Protein AF-A0A284S417-F1 (afdb_monomer_lite)

Radius of gyration: 41.51 Å; chains: 1; bounding box: 62×68×162 Å

InterPro domains:
  IPR008146 Glutamine synthetase, catalytic domain [PF00120] (135-452)
  IPR008146 Glutamine synthetase, catalytic domain [PS51987] (137-498)
  IPR008146 Glutamine synthetase, catalytic domain [SM01230] (134-380)
  IPR014746 Glutamine synthetase/guanido kinase, catalytic domain [SSF55931] (135-448)
  IPR045340 Domain of unknown function DUF6533 [PF20151] (476-514)

Foldseek 3Di:
DPPQPADDDFDDQVVQDLQPQDDLVCLVVLLAQKEWAWAAALQRDIDTDIDTSVVQVVLVPDPFSWDKDFPQPNQDQPPDGFPPDDSDDTWTFGWDSSLWFCQVLDPNYIYTYGFTFAPFWDQDPVRDTGRHDLQTLLSLLVVLQVCLCPQLQKFKWKKKKFKKFKFLDVVVTHGLFADAAQDCVLQPVPRLSVVLVVQLQVRLVRRVWAWPDKGAHHGRRMIITITDIHGLSSNLSSLSSSVVSSQSSSVVSSIGMDQQQDDDLPIAGTFIKMWMDMGRNPDDAQALPDGDLLRQLLLQLCLVLVQLLLCQQQVAQSSLSNADAPRLQQHFWSAEADVDSVHQWYFPPSRHSSPTTIIGRSHTPSHNSSLSSLLSSNSSSVSSSVSPGNQFAHDHDPDHCVRDDPVRCVVRVGPDTHDSGNVSNLVSNLPDPSNCVSSNPVNNVSSSRSSPPCVVQDDVPPVVVVVVLVVVLVVLLVVLVVVLVVLCVVCVVLCCVLPVVDDDDVLNVLLVVLSVDLDLLSLVVSLVVLVCVVDVDDDPVNVVSVVLVVVLVVCCCVLVVDDDPPDDQPDCPGPPDDDPDDAADPVGLSCLVNLVSVLVVLVVQLVVLVVVCVVCVVVVVPDPLVVCLSVVSNVLSVVLSVLSVVLSVCSVVRDPSSNSSSVSVSSSSSSSSSSVSSSSSSVVSVVVVVVVVVVVVVVVVVVVVVVVPDPDDDDPVVVVVVVVVVVVVCVVVVD

Structure (mmCIF, N/CA/C/O backbone):
data_AF-A0A284S417-F1
#
_entry.id   AF-A0A284S417-F1
#
loop_
_atom_site.group_PDB
_atom_site.id
_atom_site.type_symbol
_atom_site.label_atom_id
_atom_site.label_alt_id
_atom_site.label_comp_id
_atom_site.label_asym_id
_atom_site.label_entity_id
_atom_site.label_seq_id
_atom_site.pdbx_PDB_ins_code
_atom_site.Cartn_x
_atom_site.Cartn_y
_atom_site.Cartn_z
_atom_site.occupancy
_atom_site.B_iso_or_equiv
_atom_site.auth_seq_id
_atom_site.auth_comp_id
_atom_site.auth_asym_id
_atom_site.auth_atom_id
_atom_site.pdbx_PDB_model_num
ATOM 1 N N . MET A 1 1 ? -4.111 -5.080 -48.597 1.00 47.09 1 MET A N 1
ATOM 2 C CA . MET A 1 1 ? -4.900 -5.123 -47.349 1.00 47.09 1 MET A CA 1
ATOM 3 C C . MET A 1 1 ? -4.118 -4.345 -46.313 1.00 47.09 1 MET A C 1
ATOM 5 O O . MET A 1 1 ? -2.961 -4.680 -46.107 1.00 47.09 1 MET A O 1
ATOM 9 N N . SER A 1 2 ? -4.686 -3.275 -45.753 1.00 45.88 2 SER A N 1
ATOM 10 C CA . SER A 1 2 ? -4.132 -2.682 -44.532 1.00 45.88 2 SER A CA 1
ATOM 11 C C . SER A 1 2 ? -4.322 -3.735 -43.437 1.00 45.88 2 SER A C 1
ATOM 13 O O . SER A 1 2 ? -5.448 -4.172 -43.202 1.00 45.88 2 SER A O 1
ATOM 15 N N . LEU A 1 3 ? -3.218 -4.254 -42.901 1.00 62.19 3 LEU A N 1
ATOM 16 C CA . LEU A 1 3 ? -3.240 -5.205 -41.796 1.00 62.19 3 LEU A CA 1
ATOM 17 C C . LEU A 1 3 ? -3.202 -4.374 -40.514 1.00 62.19 3 LEU A C 1
ATOM 19 O O . LEU A 1 3 ? -2.137 -4.078 -39.982 1.00 62.19 3 LEU A O 1
ATOM 23 N N . ASP A 1 4 ? -4.373 -3.910 -40.089 1.00 70.69 4 ASP A N 1
ATOM 24 C CA . ASP A 1 4 ? -4.545 -3.340 -38.759 1.00 70.69 4 ASP A CA 1
ATOM 25 C C . ASP A 1 4 ? -4.485 -4.486 -37.738 1.00 70.69 4 ASP A C 1
ATOM 27 O O . ASP A 1 4 ? -5.372 -5.337 -37.691 1.00 70.69 4 ASP A O 1
ATOM 31 N N . TYR A 1 5 ? -3.391 -4.542 -36.977 1.00 75.12 5 TYR A N 1
ATOM 32 C CA . TYR A 1 5 ? -3.154 -5.533 -35.922 1.00 75.12 5 TYR A CA 1
ATOM 33 C C . TYR A 1 5 ? -3.595 -5.040 -34.535 1.00 75.12 5 TYR A C 1
ATOM 35 O O . TYR A 1 5 ? -3.294 -5.689 -33.525 1.00 75.12 5 TYR A O 1
ATOM 43 N N . SER A 1 6 ? -4.263 -3.882 -34.463 1.00 78.06 6 SER A N 1
ATOM 44 C CA . SER A 1 6 ? -4.721 -3.329 -33.195 1.00 78.06 6 SER A CA 1
ATOM 45 C C . SER A 1 6 ? -5.747 -4.251 -32.532 1.00 78.06 6 SER A C 1
ATOM 47 O O . SER A 1 6 ? -6.657 -4.791 -33.158 1.00 78.06 6 SER A O 1
ATOM 49 N N . HIS A 1 7 ? -5.561 -4.473 -31.235 1.00 82.50 7 HIS A N 1
ATOM 50 C CA . HIS A 1 7 ? -6.421 -5.319 -30.414 1.00 82.50 7 HIS A CA 1
ATOM 51 C C . HIS A 1 7 ? -6.421 -4.832 -28.965 1.00 82.50 7 HIS A C 1
ATOM 53 O O . HIS A 1 7 ? -5.608 -3.990 -28.571 1.00 82.50 7 HIS A O 1
ATOM 59 N N . GLY A 1 8 ? -7.330 -5.385 -28.166 1.00 81.88 8 GLY A N 1
ATOM 60 C CA . GLY A 1 8 ? -7.567 -4.961 -26.791 1.00 81.88 8 GLY A CA 1
ATOM 61 C C . GLY A 1 8 ? -8.584 -3.826 -26.692 1.00 81.88 8 GLY A C 1
ATOM 62 O O . GLY A 1 8 ? -8.970 -3.207 -27.685 1.00 81.88 8 GLY A O 1
ATOM 63 N N . VAL A 1 9 ? -9.043 -3.579 -25.469 1.00 83.19 9 VAL A N 1
ATOM 64 C CA . VAL A 1 9 ? -9.993 -2.502 -25.178 1.00 83.19 9 VAL A CA 1
ATOM 65 C C . VAL A 1 9 ? -9.266 -1.160 -25.260 1.00 83.19 9 VAL A C 1
ATOM 67 O O . VAL A 1 9 ? -8.140 -1.019 -24.781 1.00 83.19 9 VAL A O 1
ATOM 70 N N . GLN A 1 10 ? -9.891 -0.181 -25.913 1.00 84.12 10 GLN A N 1
ATOM 71 C CA . GLN A 1 10 ? -9.325 1.156 -26.061 1.00 84.12 10 GLN A CA 1
ATOM 72 C C . GLN A 1 10 ? -9.664 2.007 -24.840 1.00 84.12 10 GLN A C 1
ATOM 74 O O . GLN A 1 10 ? -10.838 2.216 -24.533 1.00 84.12 10 GLN A O 1
ATOM 79 N N . TYR A 1 11 ? -8.635 2.550 -24.194 1.00 86.81 11 TYR A N 1
ATOM 80 C CA . TYR A 1 11 ? -8.788 3.455 -23.062 1.00 86.81 11 TYR A CA 1
ATOM 81 C C . TYR A 1 11 ? -8.080 4.779 -23.345 1.00 86.81 11 TYR A C 1
ATOM 83 O O . TYR A 1 11 ? -6.918 4.809 -23.755 1.00 86.81 11 TYR A O 1
ATOM 91 N N . ALA A 1 12 ? -8.781 5.884 -23.111 1.00 87.38 12 ALA A N 1
ATOM 92 C CA . ALA A 1 12 ? -8.240 7.232 -23.179 1.00 87.38 12 ALA A CA 1
ATOM 93 C C . ALA A 1 12 ? -8.702 8.032 -21.952 1.00 87.38 12 ALA A C 1
ATOM 95 O O . ALA A 1 12 ? -9.793 7.768 -21.441 1.00 87.38 12 ALA A O 1
ATOM 96 N N . PRO A 1 13 ? -7.939 9.043 -21.499 1.00 88.12 13 PRO A N 1
ATOM 97 C CA . PRO A 1 13 ? -8.349 9.902 -20.386 1.00 88.12 13 PRO A CA 1
ATOM 98 C C . PRO A 1 13 ? -9.746 10.520 -20.549 1.00 88.12 13 PRO A C 1
ATOM 100 O O . PRO A 1 13 ? -10.441 10.746 -19.566 1.00 88.12 13 PRO A O 1
ATOM 103 N N . SER A 1 14 ? -10.187 10.755 -21.789 1.00 83.94 14 SER A N 1
ATOM 104 C CA . SER A 1 14 ? -11.523 11.277 -22.096 1.00 83.94 14 SER A CA 1
ATOM 105 C C . SER A 1 14 ? -12.645 10.233 -22.062 1.00 83.94 14 SER A C 1
ATOM 107 O O . SER A 1 14 ? -13.807 10.613 -21.928 1.00 83.94 14 SER A O 1
ATOM 109 N N . THR A 1 15 ? -12.332 8.943 -22.223 1.00 79.12 15 THR A N 1
ATOM 110 C CA . THR A 1 15 ? -13.324 7.851 -22.279 1.00 79.12 15 THR A CA 1
ATOM 111 C C . THR A 1 15 ? -13.430 7.093 -20.966 1.00 79.12 15 THR A C 1
ATOM 113 O O . THR A 1 15 ? -14.492 6.560 -20.652 1.00 79.12 15 THR A O 1
ATOM 116 N N . VAL A 1 16 ? -12.349 7.069 -20.187 1.00 79.56 16 VAL A N 1
ATOM 117 C CA . VAL A 1 16 ? -12.340 6.592 -18.807 1.00 79.56 16 VAL A CA 1
ATOM 118 C C . VAL A 1 16 ? -12.990 7.674 -17.950 1.00 79.56 16 VAL A C 1
ATOM 120 O O . VAL A 1 16 ? -12.337 8.559 -17.398 1.00 79.56 16 VAL A O 1
ATOM 123 N N . SER A 1 17 ? -14.322 7.669 -17.948 1.00 58.06 17 SER A N 1
ATOM 124 C CA . SER A 1 17 ? -15.115 8.567 -17.118 1.00 58.06 17 SER A CA 1
ATOM 125 C C . SER A 1 17 ? -14.984 8.138 -15.662 1.00 58.06 17 SER A C 1
ATOM 127 O O . SER A 1 17 ? -15.066 6.945 -15.371 1.00 58.06 17 SER A O 1
ATOM 129 N N . ALA A 1 18 ? -14.818 9.107 -14.757 1.00 58.41 18 ALA A N 1
ATOM 130 C CA . ALA A 1 18 ? -15.033 8.864 -13.338 1.00 58.41 18 ALA A CA 1
ATOM 131 C C . ALA A 1 18 ? -16.417 8.225 -13.196 1.00 58.41 18 ALA A C 1
ATOM 133 O O . ALA A 1 18 ? -17.399 8.769 -13.716 1.00 58.41 18 ALA A O 1
ATOM 134 N N . THR A 1 19 ? -16.489 7.058 -12.556 1.00 58.06 19 THR A N 1
ATOM 135 C CA . THR A 1 19 ? -17.774 6.392 -12.308 1.00 58.06 19 THR A CA 1
ATOM 136 C C . THR A 1 19 ? -18.764 7.430 -11.772 1.00 58.06 19 THR A C 1
ATOM 138 O O . THR A 1 19 ? -18.355 8.213 -10.910 1.00 58.06 19 THR A O 1
ATOM 141 N N . PRO A 1 20 ? -20.022 7.498 -12.268 1.00 62.09 20 PRO A N 1
ATOM 142 C CA . PRO A 1 20 ? -20.978 8.500 -11.815 1.00 62.09 20 PRO A CA 1
ATOM 143 C C . PRO A 1 20 ? -20.983 8.549 -10.292 1.00 62.09 20 PRO A C 1
ATOM 145 O O . PRO A 1 20 ? -21.307 7.553 -9.646 1.00 62.09 20 PRO A O 1
ATOM 148 N N . ALA A 1 21 ? -20.537 9.680 -9.738 1.00 70.19 21 ALA A N 1
ATOM 149 C CA . ALA A 1 21 ? -20.295 9.777 -8.311 1.00 70.19 21 ALA A CA 1
ATOM 150 C C . ALA A 1 21 ? -21.602 9.491 -7.573 1.00 70.19 21 ALA A C 1
ATOM 152 O O . ALA A 1 21 ? -22.611 10.171 -7.796 1.00 70.19 21 ALA A O 1
ATOM 153 N N . LEU A 1 22 ? -21.577 8.470 -6.715 1.00 88.00 22 LEU A N 1
ATOM 154 C CA . LEU A 1 22 ? -22.668 8.197 -5.798 1.00 88.00 22 LEU A CA 1
ATOM 155 C C . LEU A 1 22 ? -22.919 9.468 -4.988 1.00 88.00 22 LEU A C 1
ATOM 157 O O . LEU A 1 22 ? -21.987 10.050 -4.431 1.00 88.00 22 LEU A O 1
ATOM 161 N N . LYS A 1 23 ? -24.166 9.929 -4.950 1.00 90.69 23 LYS A N 1
ATOM 162 C CA . LYS A 1 23 ? -24.512 11.135 -4.205 1.00 90.69 23 LYS A CA 1
ATOM 163 C C . LYS A 1 23 ? -24.802 10.777 -2.758 1.00 90.69 23 LYS A C 1
ATOM 165 O O . LYS A 1 23 ? -25.428 9.758 -2.472 1.00 90.69 23 LYS A O 1
ATOM 170 N N . ALA A 1 24 ? -24.362 11.630 -1.838 1.00 90.88 24 ALA A N 1
ATOM 171 C CA . ALA A 1 24 ? -24.566 11.403 -0.411 1.00 90.88 24 ALA A CA 1
ATOM 172 C C . ALA A 1 24 ? -26.059 11.373 -0.040 1.00 90.88 24 ALA A C 1
ATOM 174 O O . ALA A 1 24 ? -26.448 10.662 0.883 1.00 90.88 24 ALA A O 1
ATOM 175 N N . GLU A 1 25 ? -26.890 12.115 -0.773 1.00 89.75 25 GLU A N 1
ATOM 176 C CA . GLU A 1 25 ? -28.337 12.199 -0.570 1.00 89.75 25 GLU A CA 1
ATOM 177 C C . GLU A 1 25 ? -29.063 10.897 -0.938 1.00 89.75 25 GLU A C 1
ATOM 179 O O . GLU A 1 25 ? -30.113 10.601 -0.372 1.00 89.75 25 GLU A O 1
ATOM 184 N N . ASP A 1 26 ? -28.490 10.096 -1.839 1.00 93.12 26 ASP A N 1
ATOM 185 C CA . ASP A 1 26 ? -29.096 8.841 -2.294 1.00 93.12 26 ASP A CA 1
ATOM 186 C C . ASP A 1 26 ? -28.855 7.691 -1.296 1.00 93.12 26 ASP A C 1
ATOM 188 O O . ASP A 1 26 ? -29.534 6.666 -1.347 1.00 93.12 26 ASP A O 1
ATOM 192 N N . LEU A 1 27 ? -27.912 7.855 -0.357 1.00 94.50 27 LEU A N 1
ATOM 193 C CA . LEU A 1 27 ? -27.484 6.801 0.568 1.00 94.50 27 LEU A CA 1
ATOM 194 C C . LEU A 1 27 ? -28.629 6.265 1.442 1.00 94.50 27 LEU A C 1
ATOM 196 O O . LEU A 1 27 ? -28.751 5.050 1.599 1.00 94.50 27 LEU A O 1
ATOM 200 N N . GLU A 1 28 ? -29.492 7.136 1.977 1.00 93.44 28 GLU A N 1
ATOM 201 C CA . GLU A 1 28 ? -30.644 6.703 2.789 1.00 93.44 28 GLU A CA 1
ATOM 202 C C . GLU A 1 28 ? -31.623 5.859 1.956 1.00 93.44 28 GLU A C 1
ATOM 204 O O . GLU A 1 28 ? -32.091 4.816 2.414 1.00 93.44 28 GLU A O 1
ATOM 209 N N . GLY A 1 29 ? -31.881 6.263 0.706 1.00 94.62 29 GLY A N 1
ATOM 210 C CA . GLY A 1 29 ? -32.749 5.531 -0.224 1.00 94.62 29 GLY A CA 1
ATOM 211 C C . GLY A 1 29 ? -32.183 4.174 -0.652 1.00 94.62 29 GLY A C 1
ATOM 212 O O . GLY A 1 29 ? -32.943 3.265 -0.980 1.00 94.62 29 GLY A O 1
ATOM 213 N N . LEU A 1 30 ? -30.859 4.016 -0.594 1.00 94.62 30 LEU A N 1
ATOM 214 C CA . LEU A 1 30 ? -30.148 2.762 -0.853 1.00 94.62 30 LEU A CA 1
ATOM 215 C C . LEU A 1 30 ? -30.029 1.865 0.393 1.00 94.62 30 LEU A C 1
ATOM 217 O O . LEU A 1 30 ? -29.376 0.824 0.333 1.00 94.62 30 LEU A O 1
ATOM 221 N N . GLY A 1 31 ? -30.650 2.244 1.515 1.00 96.12 31 GLY A N 1
ATOM 222 C CA . GLY A 1 31 ? -30.626 1.464 2.754 1.00 96.12 31 GLY A CA 1
ATOM 223 C C . GLY A 1 31 ? -29.296 1.532 3.509 1.00 96.12 31 GLY A C 1
ATOM 224 O O . GLY A 1 31 ? -28.998 0.645 4.308 1.00 96.12 31 GLY A O 1
ATOM 225 N N . ILE A 1 32 ? -28.480 2.561 3.266 1.00 97.69 32 ILE A N 1
ATOM 226 C CA . ILE A 1 32 ? -27.200 2.747 3.953 1.00 97.69 32 ILE A CA 1
ATOM 227 C C . ILE A 1 32 ? -27.439 3.347 5.338 1.00 97.69 32 ILE A C 1
ATOM 229 O O . ILE A 1 32 ? -28.025 4.416 5.483 1.00 97.69 32 ILE A O 1
ATOM 233 N N . ALA A 1 33 ? -26.944 2.664 6.367 1.00 97.56 33 ALA A N 1
ATOM 234 C CA . ALA A 1 33 ? -27.021 3.082 7.762 1.00 97.56 33 ALA A CA 1
ATOM 235 C C . ALA A 1 33 ? -25.691 3.655 8.280 1.00 97.56 33 ALA A C 1
ATOM 237 O O . ALA A 1 33 ? -25.692 4.497 9.185 1.00 97.56 33 ALA A O 1
ATOM 238 N N . TYR A 1 34 ? -24.559 3.236 7.701 1.00 98.31 34 TYR A N 1
ATOM 239 C CA . TYR A 1 34 ? -23.220 3.594 8.168 1.00 98.31 34 TYR A CA 1
ATOM 240 C C . TYR A 1 34 ? -22.283 3.999 7.028 1.00 98.31 34 TYR A C 1
ATOM 242 O O . TYR A 1 34 ? -22.356 3.478 5.917 1.00 98.31 34 TYR A O 1
ATOM 250 N N . VAL A 1 35 ? -21.358 4.912 7.328 1.00 98.31 35 VAL A N 1
ATOM 251 C CA . VAL A 1 35 ? -20.310 5.352 6.400 1.00 98.31 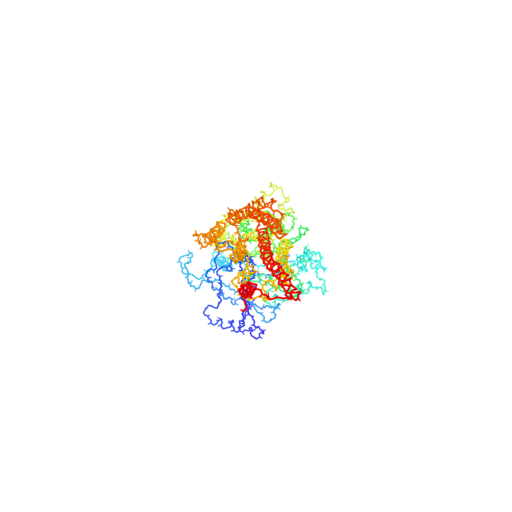35 VAL A CA 1
ATOM 252 C C . VAL A 1 35 ? -18.933 5.154 7.039 1.00 98.31 35 VAL A C 1
ATOM 254 O O . VAL A 1 35 ? -18.677 5.643 8.142 1.00 98.31 35 VAL A O 1
ATOM 257 N N . ARG A 1 36 ? -18.043 4.437 6.345 1.00 98.12 36 ARG A N 1
ATOM 258 C CA . ARG A 1 36 ? -16.619 4.273 6.668 1.00 98.12 36 ARG A CA 1
ATOM 259 C C . ARG A 1 36 ? -15.832 5.451 6.100 1.00 98.12 36 ARG A C 1
ATOM 261 O O . ARG A 1 36 ? -15.783 5.638 4.890 1.00 98.12 36 ARG A O 1
ATOM 268 N N . LEU A 1 37 ? -15.203 6.235 6.967 1.00 98.00 37 LEU A N 1
ATOM 269 C CA . LEU A 1 37 ? -14.245 7.267 6.572 1.00 98.00 37 LEU A CA 1
ATOM 270 C C . LEU A 1 37 ? -12.868 6.609 6.455 1.00 98.00 37 LEU A C 1
ATOM 272 O O . LEU A 1 37 ? -12.236 6.390 7.487 1.00 98.00 37 LEU A O 1
ATOM 276 N N . THR A 1 38 ? -12.449 6.246 5.243 1.00 97.56 38 THR A N 1
ATOM 277 C CA . THR A 1 38 ? -11.335 5.319 4.981 1.00 97.56 38 THR A CA 1
ATOM 278 C C . THR A 1 38 ? -10.080 6.031 4.492 1.00 97.56 38 THR A C 1
ATOM 280 O O . THR A 1 38 ? -10.110 6.731 3.491 1.00 97.56 38 THR A O 1
ATOM 283 N N . TRP A 1 39 ? -8.936 5.788 5.126 1.00 96.56 39 TRP A N 1
ATOM 284 C CA . TRP A 1 39 ? -7.627 6.260 4.678 1.00 96.56 39 TRP A CA 1
ATOM 285 C C . TRP A 1 39 ? -6.584 5.148 4.731 1.00 96.56 39 TRP A C 1
ATOM 287 O O . TRP A 1 39 ? -6.800 4.090 5.314 1.00 96.56 39 TRP A O 1
ATOM 297 N N . ILE A 1 40 ? -5.419 5.411 4.148 1.00 95.00 40 ILE A N 1
ATOM 298 C CA . ILE A 1 40 ? -4.243 4.558 4.288 1.00 95.00 40 ILE A CA 1
ATOM 299 C C . ILE A 1 40 ? -3.137 5.333 4.994 1.00 95.00 40 ILE A C 1
ATOM 301 O O . ILE A 1 40 ? -2.961 6.536 4.766 1.00 95.00 40 ILE A O 1
ATOM 305 N N . ASP A 1 41 ? -2.407 4.660 5.872 1.00 92.31 41 ASP A N 1
ATOM 306 C CA . ASP A 1 41 ? -1.237 5.242 6.522 1.00 92.31 41 ASP A CA 1
ATOM 307 C C . ASP A 1 41 ? 0.067 4.951 5.759 1.00 92.31 41 ASP A C 1
ATOM 309 O O . ASP A 1 41 ? 0.075 4.368 4.672 1.00 92.31 41 ASP A O 1
ATOM 313 N N . LEU A 1 42 ? 1.196 5.374 6.330 1.00 93.94 42 LEU A N 1
ATOM 314 C CA . LEU A 1 42 ? 2.515 5.178 5.727 1.00 93.94 42 LEU A CA 1
ATOM 315 C C . LEU A 1 42 ? 2.977 3.710 5.730 1.00 93.94 42 LEU A C 1
ATOM 317 O O . LEU A 1 42 ? 3.849 3.357 4.945 1.00 93.94 42 LEU A O 1
ATOM 321 N N . THR A 1 43 ? 2.365 2.850 6.548 1.00 89.75 43 THR A N 1
ATOM 322 C CA . THR A 1 43 ? 2.631 1.400 6.602 1.00 89.75 43 THR A CA 1
ATOM 323 C C . THR A 1 43 ? 1.748 0.588 5.652 1.00 89.75 43 THR A C 1
ATOM 325 O O . THR A 1 43 ? 1.746 -0.638 5.698 1.00 89.75 43 THR A O 1
ATOM 328 N N . SER A 1 44 ? 0.991 1.264 4.781 1.00 91.94 44 SER A N 1
ATOM 329 C CA . SER A 1 44 ? 0.024 0.651 3.867 1.00 91.94 44 SER A CA 1
ATOM 330 C C . SER A 1 44 ? -1.151 -0.054 4.571 1.00 91.94 44 SER A C 1
ATOM 332 O O . SER A 1 44 ? -1.844 -0.871 3.955 1.00 91.94 44 SER A O 1
ATOM 334 N N . VAL A 1 45 ? -1.425 0.277 5.837 1.00 92.06 45 VAL A N 1
ATOM 335 C CA . VAL A 1 45 ? -2.593 -0.240 6.560 1.00 92.06 45 VAL A CA 1
ATOM 336 C C . VAL A 1 45 ? -3.817 0.592 6.198 1.00 92.06 45 VAL A C 1
ATOM 338 O O . VAL A 1 45 ? -3.830 1.815 6.368 1.00 92.06 45 VAL A O 1
ATOM 341 N N . ILE A 1 46 ? -4.860 -0.087 5.719 1.00 95.19 46 ILE A N 1
ATOM 342 C CA . ILE A 1 46 ? -6.178 0.506 5.484 1.00 95.19 46 ILE A CA 1
ATOM 343 C C . ILE A 1 46 ? -6.835 0.739 6.842 1.00 95.19 46 ILE A C 1
ATOM 345 O O . ILE A 1 46 ? -6.982 -0.182 7.647 1.00 95.19 46 ILE A O 1
ATOM 349 N N . ARG A 1 47 ? -7.219 1.982 7.106 1.00 94.88 47 ARG A N 1
ATOM 350 C CA . ARG A 1 47 ? -7.830 2.426 8.356 1.00 94.88 47 ARG A CA 1
ATOM 351 C C . ARG A 1 47 ? -9.149 3.096 8.050 1.00 94.88 47 ARG A C 1
ATOM 353 O O . ARG A 1 47 ? -9.285 3.765 7.033 1.00 94.88 47 ARG A O 1
ATOM 360 N N . TYR A 1 48 ? -10.104 2.973 8.958 1.00 96.25 48 TYR A N 1
ATOM 361 C CA . TYR A 1 48 ? -11.328 3.747 8.870 1.00 96.25 48 TYR A CA 1
ATOM 362 C C . TYR A 1 48 ? -11.922 4.036 10.241 1.00 96.25 48 TYR A C 1
ATOM 364 O O . TYR A 1 48 ? -11.626 3.370 11.235 1.00 96.25 48 TYR A O 1
ATOM 372 N N . ARG A 1 49 ? -12.810 5.030 10.283 1.00 97.44 49 ARG A N 1
ATOM 373 C CA . ARG A 1 49 ? -13.800 5.181 11.355 1.00 97.44 49 ARG A CA 1
ATOM 374 C C . ARG A 1 49 ? -15.192 5.042 10.770 1.00 97.44 49 ARG A C 1
ATOM 376 O O . ARG A 1 49 ? -15.466 5.582 9.703 1.00 97.44 49 ARG A O 1
ATOM 383 N N . VAL A 1 50 ? -16.059 4.337 11.481 1.00 97.94 50 VAL A N 1
ATOM 384 C CA . VAL A 1 50 ? -17.457 4.158 11.087 1.00 97.94 50 VAL A CA 1
ATOM 385 C C . VAL A 1 50 ? -18.297 5.217 11.782 1.00 97.94 50 VAL A C 1
ATOM 387 O O . VAL A 1 50 ? -18.184 5.396 12.996 1.00 97.94 50 VAL A O 1
ATOM 390 N N . ILE A 1 51 ? -19.141 5.912 11.027 1.00 98.00 51 ILE A N 1
ATOM 391 C CA . ILE A 1 51 ? -20.111 6.861 11.574 1.00 98.00 51 ILE A CA 1
ATOM 392 C C . ILE A 1 51 ? -21.524 6.549 11.067 1.00 98.00 51 ILE A C 1
ATOM 394 O O . ILE A 1 51 ? -21.674 6.094 9.932 1.00 98.00 51 ILE A O 1
ATOM 398 N N . PRO A 1 52 ? -22.574 6.800 11.871 1.00 98.06 52 PRO A N 1
ATOM 399 C CA . PRO A 1 52 ? -23.952 6.692 11.400 1.00 98.06 52 PRO A CA 1
ATOM 400 C C . PRO A 1 52 ? -24.238 7.688 10.272 1.00 98.06 52 PRO A C 1
ATOM 402 O O . PRO A 1 52 ? -23.759 8.828 10.314 1.00 98.06 52 PRO A O 1
ATOM 405 N N . ILE A 1 53 ? -25.082 7.298 9.314 1.00 97.06 53 ILE A N 1
ATOM 406 C CA . ILE A 1 53 ? -25.474 8.148 8.179 1.00 97.06 53 ILE A CA 1
ATOM 407 C C . ILE A 1 53 ? -26.064 9.490 8.631 1.00 97.06 53 ILE A C 1
ATOM 409 O O . ILE A 1 53 ? -25.737 10.535 8.074 1.00 97.06 53 ILE A O 1
ATOM 413 N N . THR A 1 54 ? -26.833 9.498 9.721 1.00 96.69 54 THR A N 1
ATOM 414 C CA . THR A 1 54 ? -27.413 10.722 10.295 1.00 96.69 54 THR A CA 1
ATOM 415 C C . THR A 1 54 ? -26.341 11.727 10.724 1.00 96.69 54 THR A C 1
ATOM 417 O O . THR A 1 54 ? -26.494 12.936 10.524 1.00 96.69 54 THR A O 1
ATOM 420 N N . TYR A 1 55 ? -25.223 11.247 11.278 1.00 97.56 55 TYR A N 1
ATOM 421 C CA . TYR A 1 55 ? -24.083 12.091 11.625 1.00 97.56 55 TYR A CA 1
ATOM 422 C C . TYR A 1 55 ? -23.279 12.491 10.386 1.00 97.56 55 TYR A C 1
ATOM 424 O O . TYR A 1 55 ? -22.873 13.648 10.287 1.00 97.56 55 TYR A O 1
ATOM 432 N N . PHE A 1 56 ? -23.100 11.581 9.423 1.00 97.75 56 PHE A N 1
ATOM 433 C CA . PHE A 1 56 ? -22.440 11.875 8.149 1.00 97.75 56 PHE A CA 1
ATOM 434 C C . PHE A 1 56 ? -23.134 13.024 7.409 1.00 97.75 56 PHE A C 1
ATOM 436 O O . PHE A 1 56 ? -22.509 14.052 7.154 1.00 97.75 56 PHE A O 1
ATOM 443 N N . LEU A 1 57 ? -24.447 12.928 7.187 1.00 96.19 57 LEU A N 1
ATOM 444 C CA . LEU A 1 57 ? -25.241 13.973 6.532 1.00 96.19 57 LEU A CA 1
ATOM 445 C C . LEU A 1 57 ? -25.234 15.294 7.316 1.00 96.19 57 LEU A C 1
ATOM 447 O O . LEU A 1 57 ? -25.228 16.375 6.727 1.00 96.19 57 LEU A O 1
ATOM 451 N N . LYS A 1 58 ? -25.195 15.240 8.654 1.00 96.56 58 LYS A N 1
ATOM 452 C CA . LYS A 1 58 ? -25.026 16.439 9.489 1.00 96.56 58 LYS A CA 1
ATOM 453 C C . LYS A 1 58 ? -23.646 17.075 9.298 1.00 96.56 58 LYS A C 1
ATOM 455 O O . LYS A 1 58 ? -23.557 18.296 9.197 1.00 96.56 58 LYS A O 1
ATOM 460 N N . MET A 1 59 ? -22.586 16.272 9.248 1.00 96.62 59 MET A N 1
ATOM 461 C CA . MET A 1 59 ? -21.205 16.723 9.058 1.00 96.62 59 MET A CA 1
ATOM 462 C C . MET A 1 59 ? -20.991 17.365 7.681 1.00 96.62 59 MET A C 1
ATOM 464 O O . MET A 1 59 ? -20.265 18.359 7.592 1.00 96.62 59 MET A O 1
ATOM 468 N N . LEU A 1 60 ? -21.659 16.867 6.633 1.00 96.56 60 LEU A N 1
ATOM 469 C CA . LEU A 1 60 ? -21.605 17.451 5.284 1.00 96.56 60 LEU A CA 1
ATOM 470 C C . LEU A 1 60 ? -22.123 18.896 5.220 1.00 96.56 60 LEU A C 1
ATOM 472 O O . LEU A 1 60 ? -21.753 19.631 4.314 1.00 96.56 60 LEU A O 1
ATOM 476 N N . LYS A 1 61 ? -22.916 19.342 6.205 1.00 95.75 61 LYS A N 1
ATOM 477 C CA . LYS A 1 61 ? -23.382 20.739 6.306 1.00 95.75 61 LYS A CA 1
ATOM 478 C C . LYS A 1 61 ? -22.306 21.706 6.811 1.00 95.75 61 LYS A C 1
ATOM 480 O O . LYS A 1 61 ? -22.536 22.912 6.834 1.00 95.75 61 LYS A O 1
ATOM 485 N N . SER A 1 62 ? -21.163 21.202 7.280 1.00 94.31 62 SER A N 1
ATOM 486 C CA . SER A 1 62 ? -20.049 22.049 7.711 1.00 94.31 62 SER A CA 1
ATOM 487 C C . SER A 1 62 ? -19.240 22.559 6.518 1.00 94.31 62 SER A C 1
ATOM 489 O O . SER A 1 62 ? -19.195 21.924 5.471 1.00 94.31 62 SER A O 1
ATOM 491 N N . LEU A 1 63 ? -18.543 23.686 6.693 1.00 91.12 63 LEU A N 1
ATOM 492 C CA . LEU A 1 63 ? -17.664 24.248 5.656 1.00 91.12 63 LEU A CA 1
ATOM 493 C C . LEU A 1 63 ? -16.502 23.313 5.287 1.00 91.12 63 LEU A C 1
ATOM 495 O O . LEU A 1 63 ? -15.961 23.400 4.189 1.00 91.12 63 LEU A O 1
ATOM 499 N N . ARG A 1 64 ? -16.099 22.442 6.220 1.00 93.56 64 ARG A N 1
ATOM 500 C CA . ARG A 1 64 ? -15.006 21.484 6.044 1.00 93.56 64 ARG A CA 1
ATOM 501 C C . ARG A 1 64 ? 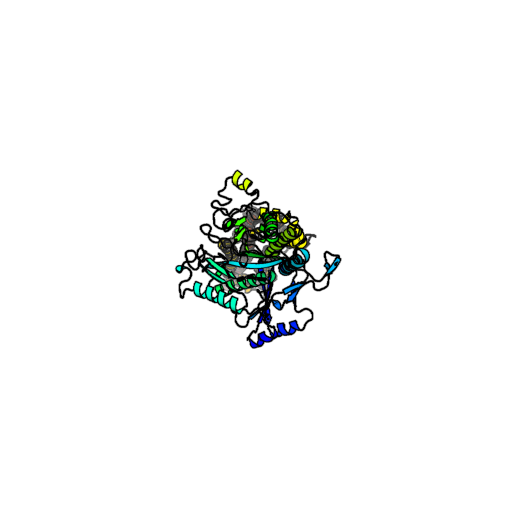-15.398 20.129 6.646 1.00 93.56 64 ARG A C 1
ATOM 503 O O . ARG A 1 64 ? -14.951 19.819 7.756 1.00 93.56 64 ARG A O 1
ATOM 510 N N . PRO A 1 65 ? -16.241 19.339 5.951 1.00 96.56 65 PRO A N 1
ATOM 511 C CA . PRO A 1 65 ? -16.737 18.055 6.444 1.00 96.56 65 PRO A CA 1
ATOM 512 C C . PRO A 1 65 ? -15.585 17.124 6.796 1.00 96.56 65 PRO A C 1
ATOM 514 O O . PRO A 1 65 ? -14.810 16.717 5.929 1.00 96.56 65 PRO A O 1
ATOM 517 N N . SER A 1 66 ? -15.414 16.862 8.090 1.00 96.94 66 SER A N 1
ATOM 518 C CA . SER A 1 66 ? -14.224 16.189 8.588 1.00 96.94 66 SER A CA 1
ATOM 519 C C . SER A 1 66 ? -14.377 15.631 9.994 1.00 96.94 66 SER A C 1
ATOM 521 O O . SER A 1 66 ? -15.242 16.049 10.765 1.00 96.94 66 SER A O 1
ATOM 523 N N . ILE A 1 67 ? -13.471 14.718 10.337 1.00 96.94 67 ILE A N 1
ATOM 524 C CA . ILE A 1 67 ? -13.262 14.233 11.704 1.00 96.94 67 ILE A CA 1
ATOM 525 C C . ILE A 1 67 ? -11.858 14.593 12.194 1.00 96.94 67 ILE A C 1
ATOM 527 O O . ILE A 1 67 ? -10.928 14.728 11.400 1.00 96.94 67 ILE A O 1
ATOM 531 N N . ALA A 1 68 ? -11.687 14.725 13.509 1.00 95.88 68 ALA A N 1
ATOM 532 C CA . ALA A 1 68 ? -10.368 14.904 14.105 1.00 95.88 68 ALA A CA 1
ATOM 533 C C . ALA A 1 68 ? -9.609 13.570 14.165 1.00 95.88 68 ALA A C 1
ATOM 535 O O . ALA A 1 68 ? -10.150 12.548 14.609 1.00 95.88 68 ALA A O 1
ATOM 536 N N . MET A 1 69 ? -8.349 13.601 13.738 1.00 95.44 69 MET A N 1
ATOM 537 C CA . MET A 1 69 ? -7.434 12.464 13.763 1.00 95.44 69 MET A CA 1
ATOM 538 C C . MET A 1 69 ? -6.106 12.867 14.389 1.00 95.44 69 MET A C 1
ATOM 540 O O . MET A 1 69 ? -5.518 13.868 13.995 1.00 95.44 69 MET A O 1
ATOM 544 N N . VAL A 1 70 ? -5.613 12.070 15.333 1.00 93.19 70 VAL A N 1
ATOM 545 C CA . VAL A 1 70 ? -4.304 12.284 15.968 1.00 93.19 70 VAL A CA 1
ATOM 546 C C . VAL A 1 70 ? -3.178 12.283 14.932 1.00 93.19 70 VAL A C 1
ATOM 548 O O . VAL A 1 70 ? -3.184 11.462 14.010 1.00 93.19 70 VAL A O 1
ATOM 551 N N . LYS A 1 71 ? -2.195 13.185 15.068 1.00 92.44 71 LYS A N 1
ATOM 552 C CA . LYS A 1 71 ? -1.089 13.293 14.093 1.00 92.44 71 LYS A CA 1
ATOM 553 C C . LYS A 1 71 ? -0.232 12.027 14.028 1.00 92.44 71 LYS A C 1
ATOM 555 O O . LYS A 1 71 ? 0.235 11.666 12.948 1.00 92.44 71 LYS A O 1
ATOM 560 N N . CYS A 1 72 ? -0.096 11.307 15.145 1.00 90.88 72 CYS A N 1
ATOM 561 C CA . CYS A 1 72 ? 0.596 10.019 15.190 1.00 90.88 72 CYS A CA 1
ATOM 562 C C . CYS A 1 72 ? -0.079 8.915 14.367 1.00 90.88 72 CYS A C 1
ATOM 564 O O . CYS A 1 72 ? 0.538 7.875 14.189 1.00 90.88 72 CYS A O 1
ATOM 566 N N . THR A 1 73 ? -1.283 9.111 13.804 1.00 92.19 73 THR A N 1
ATOM 567 C CA . THR A 1 73 ? -1.958 8.081 12.990 1.00 92.19 73 THR A CA 1
ATOM 568 C C . THR A 1 73 ? -1.115 7.564 11.823 1.00 92.19 73 THR A C 1
ATOM 570 O O . THR A 1 73 ? -1.357 6.450 11.369 1.00 92.19 73 THR A O 1
ATOM 573 N N . PHE A 1 74 ? -0.167 8.362 11.326 1.00 92.88 74 PHE A N 1
ATOM 574 C CA . PHE A 1 74 ? 0.764 7.962 10.273 1.00 92.88 74 PHE A CA 1
ATOM 575 C C . PHE A 1 74 ? 1.980 7.192 10.787 1.00 92.88 74 PHE A C 1
ATOM 577 O O . PHE A 1 74 ? 2.640 6.554 9.980 1.00 92.88 74 PHE A O 1
ATOM 584 N N . GLY A 1 75 ? 2.258 7.260 12.090 1.00 89.56 75 GLY A N 1
ATOM 585 C CA . GLY A 1 75 ? 3.373 6.612 12.776 1.00 89.56 75 GLY A CA 1
ATOM 586 C C . GLY A 1 75 ? 3.000 5.355 13.556 1.00 89.56 75 GLY A C 1
ATOM 587 O O . GLY A 1 75 ? 3.863 4.777 14.203 1.00 89.56 75 GLY A O 1
ATOM 588 N N . MET A 1 76 ? 1.730 4.942 13.539 1.00 86.44 76 MET A N 1
ATOM 589 C CA . MET A 1 76 ? 1.270 3.744 14.247 1.00 86.44 76 MET A CA 1
ATOM 590 C C . MET A 1 76 ? 1.681 2.483 13.475 1.00 86.44 76 MET A C 1
ATOM 592 O O . MET A 1 76 ? 1.058 2.149 12.466 1.00 86.44 76 MET A O 1
ATOM 596 N N . VAL A 1 77 ? 2.685 1.761 13.970 1.00 84.94 77 VAL A N 1
ATOM 597 C CA . VAL A 1 77 ? 3.166 0.493 13.405 1.00 84.94 77 VAL A CA 1
ATOM 598 C C . VAL A 1 77 ? 2.724 -0.645 14.324 1.00 84.94 77 VAL A C 1
ATOM 600 O O . VAL A 1 77 ? 3.288 -0.859 15.396 1.00 84.94 77 VAL A O 1
ATOM 603 N N . TYR A 1 78 ? 1.680 -1.373 13.919 1.00 79.00 78 TYR A N 1
ATOM 604 C CA . TYR A 1 78 ? 0.954 -2.310 14.787 1.00 79.00 78 TYR A CA 1
ATOM 605 C C . TYR A 1 78 ? 0.451 -1.637 16.079 1.00 79.00 78 TYR A C 1
ATOM 607 O O . TYR A 1 78 ? -0.429 -0.779 16.011 1.00 79.00 78 TYR A O 1
ATOM 615 N N . LEU A 1 79 ? 0.983 -2.041 17.238 1.00 75.31 79 LEU A N 1
ATOM 616 C CA . LEU A 1 79 ? 0.663 -1.487 18.559 1.00 75.31 79 LEU A CA 1
ATOM 617 C C . LEU A 1 79 ? 1.696 -0.455 19.035 1.00 75.31 79 LEU A C 1
ATOM 619 O O . LEU A 1 79 ? 1.509 0.141 20.090 1.00 75.31 79 LEU A O 1
ATOM 623 N N . ASN A 1 80 ? 2.754 -0.228 18.254 1.00 79.31 80 ASN A N 1
ATOM 624 C CA . ASN A 1 80 ? 3.843 0.681 18.585 1.00 79.31 80 ASN A CA 1
ATOM 625 C C . ASN A 1 80 ? 3.747 1.975 17.772 1.00 79.31 80 ASN A C 1
ATOM 627 O O . ASN A 1 80 ? 3.043 2.062 16.762 1.00 79.31 80 ASN A O 1
ATOM 631 N N . MET A 1 81 ? 4.484 2.987 18.215 1.00 85.81 81 MET A N 1
ATOM 632 C CA . MET A 1 81 ? 4.645 4.251 17.507 1.00 85.81 81 MET A CA 1
ATOM 633 C C . MET A 1 81 ? 6.085 4.360 17.020 1.00 85.81 81 MET A C 1
ATOM 635 O O . MET A 1 81 ? 7.016 4.148 17.791 1.00 85.81 81 MET A O 1
ATOM 639 N N . ALA A 1 82 ? 6.249 4.663 15.737 1.00 86.62 82 ALA A N 1
ATOM 640 C CA . ALA A 1 82 ? 7.555 4.851 15.131 1.00 86.62 82 ALA A CA 1
ATOM 641 C C . ALA A 1 82 ? 8.263 6.091 15.698 1.00 86.62 82 ALA A C 1
ATOM 643 O O . ALA A 1 82 ? 7.619 7.040 16.157 1.00 86.62 82 ALA A O 1
ATOM 644 N N . GLU A 1 83 ? 9.593 6.094 15.617 1.00 83.00 83 GLU A N 1
ATOM 645 C CA . GLU A 1 83 ? 10.432 7.244 15.970 1.00 83.00 83 GLU A CA 1
ATOM 646 C C . GLU A 1 83 ? 9.970 8.512 15.220 1.00 83.00 83 GLU A C 1
ATOM 648 O O . GLU A 1 83 ? 9.398 8.435 14.130 1.00 83.00 83 GLU A O 1
ATOM 653 N N . ASP A 1 84 ? 10.204 9.693 15.790 1.00 81.75 84 ASP A N 1
ATOM 654 C CA . ASP A 1 84 ? 9.795 10.994 15.226 1.00 81.75 84 ASP A CA 1
ATOM 655 C C . ASP A 1 84 ? 8.275 11.234 15.114 1.00 81.75 84 ASP A C 1
ATOM 657 O O . ASP A 1 84 ? 7.830 12.248 14.558 1.00 81.75 84 ASP A O 1
ATOM 661 N N . PHE A 1 85 ? 7.456 10.348 15.688 1.00 88.06 85 PHE A N 1
ATOM 662 C CA . PHE A 1 85 ? 6.037 10.593 15.918 1.00 88.06 85 PHE A CA 1
ATOM 663 C C . PHE A 1 85 ? 5.758 10.853 17.395 1.00 88.06 85 PHE A C 1
ATOM 665 O O . PHE A 1 85 ? 6.303 10.213 18.287 1.00 88.06 85 PHE A O 1
ATOM 672 N N . LEU A 1 86 ? 4.869 11.812 17.648 1.00 84.19 86 LEU A N 1
ATOM 673 C CA . LEU A 1 86 ? 4.394 12.155 18.982 1.00 84.19 86 LEU A CA 1
ATOM 674 C C . LEU A 1 86 ? 2.875 11.985 19.032 1.00 84.19 86 LEU A C 1
ATOM 676 O O . LEU A 1 86 ? 2.203 12.293 18.042 1.00 84.19 86 LEU A O 1
ATOM 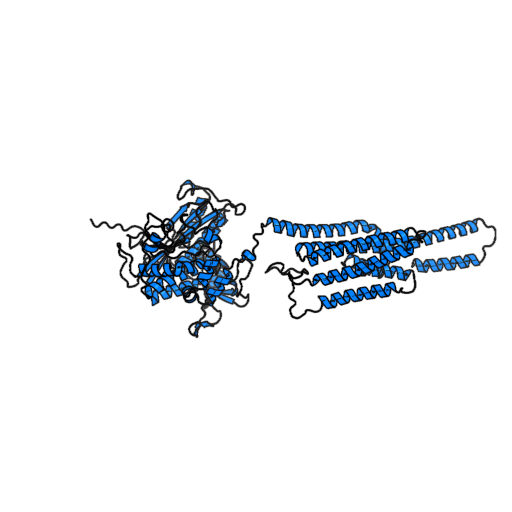680 N N . PRO A 1 87 ? 2.301 11.605 20.186 1.00 84.19 87 PRO A N 1
ATOM 681 C CA . PRO A 1 87 ? 0.851 11.495 20.351 1.00 84.19 87 PRO A CA 1
ATOM 682 C C . PRO A 1 87 ? 0.142 12.862 20.368 1.00 84.19 87 PRO A C 1
ATOM 684 O O . PRO A 1 87 ? -1.075 12.931 20.518 1.00 84.19 87 PRO A O 1
ATOM 687 N N . MET A 1 88 ? 0.890 13.960 20.229 1.00 89.06 88 MET A N 1
ATOM 688 C CA . MET A 1 88 ? 0.390 15.322 20.363 1.00 89.06 88 MET A CA 1
ATOM 689 C C . MET A 1 88 ? -0.153 15.881 19.049 1.00 89.06 88 MET A C 1
ATOM 691 O O . MET A 1 88 ? 0.473 15.804 17.990 1.00 89.06 88 MET A O 1
ATOM 695 N N . GLY A 1 89 ? -1.290 16.562 19.162 1.00 91.94 89 GLY A N 1
ATOM 696 C CA . GLY A 1 89 ? -1.907 17.301 18.071 1.00 91.94 89 GLY A CA 1
ATOM 697 C C . GLY A 1 89 ? -2.808 16.450 17.184 1.00 91.94 89 GLY A C 1
ATOM 698 O O . GLY A 1 89 ? -2.778 15.219 17.175 1.00 91.94 89 GLY A O 1
ATOM 699 N N . GLU A 1 90 ? -3.620 17.147 16.395 1.00 94.88 90 GLU A N 1
ATOM 700 C CA . GLU A 1 90 ? -4.618 16.528 15.532 1.00 94.88 90 GLU A CA 1
ATOM 701 C C . GLU A 1 90 ? -4.659 17.209 14.164 1.00 94.88 90 GLU A C 1
ATOM 703 O O . GLU A 1 90 ? -4.595 18.436 14.059 1.00 94.88 90 GLU A O 1
ATOM 708 N N . TYR A 1 91 ? -4.831 16.400 13.129 1.00 96.19 91 TYR A N 1
ATOM 709 C CA . TYR A 1 91 ? -5.288 16.814 11.811 1.00 96.19 91 TYR A CA 1
ATOM 710 C C . TYR A 1 91 ? -6.820 16.791 11.754 1.00 96.19 91 TYR A C 1
ATOM 712 O O . TYR A 1 91 ? -7.485 16.161 12.583 1.00 96.19 91 TYR A O 1
ATOM 720 N N . LEU A 1 92 ? -7.389 17.429 10.733 1.00 97.06 92 LEU A N 1
ATOM 721 C CA . LEU A 1 92 ? -8.713 17.053 10.249 1.00 97.06 92 LEU A CA 1
ATOM 722 C C . LEU A 1 92 ? -8.562 16.110 9.064 1.00 97.06 92 LEU A C 1
ATOM 724 O O . LEU A 1 92 ? -7.811 16.393 8.133 1.00 97.06 92 LEU A O 1
ATOM 728 N N . TYR A 1 93 ? -9.311 15.019 9.095 1.00 97.69 93 TYR A N 1
ATOM 729 C CA . TYR A 1 93 ? -9.499 14.152 7.950 1.00 97.69 93 TYR A CA 1
ATOM 730 C C . TYR A 1 93 ? -10.736 14.620 7.180 1.00 97.69 93 TYR A C 1
ATOM 732 O O . TYR A 1 93 ? -11.864 14.409 7.625 1.00 97.69 93 TYR A O 1
ATOM 740 N N . VAL A 1 94 ? -10.503 15.355 6.095 1.00 97.69 94 VAL A N 1
ATOM 741 C CA . VAL A 1 94 ? -11.507 16.056 5.287 1.00 97.69 94 VAL A CA 1
ATOM 742 C C . VAL A 1 94 ? -11.978 15.169 4.151 1.00 97.69 94 VAL A C 1
ATOM 744 O O . VAL A 1 94 ? -11.166 14.667 3.383 1.00 97.69 94 VAL A O 1
ATOM 747 N N . ILE A 1 95 ? -13.287 15.000 4.040 1.00 96.75 95 ILE A N 1
ATOM 748 C CA . ILE A 1 95 ? -13.903 14.013 3.154 1.00 96.75 95 ILE A CA 1
ATOM 749 C C . ILE A 1 95 ? -13.889 14.494 1.705 1.00 96.75 95 ILE A C 1
ATOM 751 O O . ILE A 1 95 ? -14.140 15.664 1.419 1.00 96.75 95 ILE A O 1
ATOM 755 N N . ASP A 1 96 ? -13.627 13.561 0.798 1.00 95.62 96 ASP A N 1
ATOM 756 C CA . ASP A 1 96 ? -13.693 13.740 -0.643 1.00 95.62 96 ASP A CA 1
ATOM 757 C C . ASP A 1 96 ? -14.857 12.918 -1.206 1.00 95.62 96 ASP A C 1
ATOM 759 O O . ASP A 1 96 ? -14.738 11.715 -1.438 1.00 95.62 96 ASP A O 1
ATOM 763 N N . LEU A 1 97 ? -16.001 13.571 -1.424 1.00 94.31 97 LEU A N 1
ATOM 764 C CA . LEU A 1 97 ? -17.227 12.910 -1.887 1.00 94.31 97 LEU A CA 1
ATOM 765 C C . LEU A 1 97 ? -17.090 12.249 -3.265 1.00 94.31 97 LEU A C 1
ATOM 767 O O . LEU A 1 97 ? -17.872 11.354 -3.569 1.00 94.31 97 LEU A O 1
ATOM 771 N N . SER A 1 98 ? -16.091 12.624 -4.072 1.00 92.56 98 SER A N 1
ATOM 772 C CA . SER A 1 98 ? -15.828 11.945 -5.350 1.00 92.56 98 SER A CA 1
ATOM 773 C C . SER A 1 98 ? -15.406 10.480 -5.177 1.00 92.56 98 SER A C 1
ATOM 775 O O . SER A 1 98 ? -15.494 9.697 -6.115 1.00 92.56 98 SER A O 1
ATOM 777 N N . THR A 1 99 ? -14.995 10.098 -3.965 1.00 94.88 99 THR A N 1
ATOM 778 C CA . THR A 1 99 ? -14.558 8.739 -3.617 1.00 94.88 99 THR A CA 1
ATOM 779 C C . THR A 1 99 ? -15.646 7.891 -2.962 1.00 94.88 99 THR A C 1
ATOM 781 O O . THR A 1 99 ? -15.368 6.771 -2.536 1.00 94.88 99 THR A O 1
ATOM 784 N N . LEU A 1 100 ? -16.865 8.422 -2.828 1.00 95.62 100 LEU A N 1
ATOM 785 C CA . LEU A 1 100 ? -17.960 7.730 -2.160 1.00 95.62 100 LEU A CA 1
ATOM 786 C C . LEU A 1 100 ? -18.357 6.475 -2.954 1.00 95.62 100 LEU A C 1
ATOM 788 O O . LEU A 1 100 ? -18.760 6.557 -4.114 1.00 95.62 100 LEU A O 1
ATOM 792 N N . ARG A 1 101 ? -18.255 5.310 -2.310 1.00 94.44 101 ARG A N 1
ATOM 793 C CA . ARG A 1 101 ? -18.565 3.994 -2.884 1.00 94.44 101 ARG A CA 1
ATOM 794 C C . ARG A 1 101 ? -19.427 3.184 -1.920 1.00 94.44 101 ARG A C 1
ATOM 796 O O . ARG A 1 101 ? -19.306 3.312 -0.703 1.00 94.44 101 ARG A O 1
ATOM 803 N N . LEU A 1 102 ? -20.302 2.337 -2.456 1.00 95.81 102 LEU A N 1
ATOM 804 C CA . LEU A 1 102 ? -21.003 1.326 -1.655 1.00 95.81 102 LEU A CA 1
ATOM 805 C C . LEU A 1 102 ? -20.007 0.270 -1.168 1.00 95.81 102 LEU A C 1
ATOM 807 O O . LEU A 1 102 ? -19.010 0.050 -1.845 1.00 95.81 102 LEU A O 1
ATOM 811 N N . CYS A 1 103 ? -20.307 -0.419 -0.063 1.00 96.12 103 CYS A N 1
ATOM 812 C CA . CYS A 1 103 ? -19.550 -1.578 0.426 1.00 96.12 103 CYS A CA 1
ATOM 813 C C . CYS A 1 103 ? -20.399 -2.862 0.343 1.00 96.12 103 CYS A C 1
ATOM 815 O O . CYS A 1 103 ? -20.846 -3.339 1.378 1.00 96.12 103 CYS A O 1
ATOM 817 N N . PRO A 1 104 ? -20.654 -3.471 -0.834 1.00 95.12 104 PRO A N 1
ATOM 818 C CA . PRO A 1 104 ? -21.590 -4.601 -0.944 1.00 95.12 104 PRO A CA 1
ATOM 819 C C . PRO A 1 104 ? -21.221 -5.844 -0.121 1.00 95.12 104 PRO A C 1
ATOM 821 O O . PRO A 1 104 ? -22.089 -6.663 0.168 1.00 95.12 104 PRO A O 1
ATOM 824 N N . TYR A 1 105 ? -19.950 -5.985 0.262 1.00 93.69 105 TYR A N 1
ATOM 825 C CA . TYR A 1 105 ? -19.483 -7.042 1.159 1.00 93.69 105 TYR A CA 1
ATOM 826 C C . TYR A 1 105 ? -19.968 -6.865 2.614 1.00 93.69 105 TYR A C 1
ATOM 828 O O . TYR A 1 105 ? -19.941 -7.834 3.368 1.00 93.69 105 TYR A O 1
ATOM 836 N N . GLU A 1 106 ? -20.430 -5.665 2.990 1.00 95.06 106 GLU A N 1
ATOM 837 C CA . GLU A 1 106 ? -20.988 -5.299 4.297 1.00 95.06 106 GLU A CA 1
ATOM 838 C C . GLU A 1 106 ? -22.315 -4.541 4.100 1.00 95.06 106 GLU A C 1
ATOM 840 O O . GLU A 1 106 ? -22.336 -3.344 3.798 1.00 95.06 106 GLU A O 1
ATOM 845 N N . GLU A 1 107 ? -23.445 -5.231 4.266 1.00 93.44 107 GLU A N 1
ATOM 846 C CA . GLU A 1 107 ? -24.770 -4.649 4.025 1.00 93.44 107 GLU A CA 1
ATOM 847 C C . GLU A 1 107 ? -25.016 -3.362 4.837 1.00 93.44 107 GLU A C 1
ATOM 849 O O . GLU A 1 107 ? -24.590 -3.216 5.982 1.00 93.44 107 GLU A O 1
ATOM 854 N N . GLY A 1 108 ? -25.705 -2.392 4.227 1.00 96.12 108 GLY A N 1
ATOM 855 C CA . GLY A 1 108 ? -26.021 -1.113 4.870 1.00 96.12 108 GLY A CA 1
ATOM 856 C C . GLY A 1 108 ? -24.821 -0.182 5.090 1.00 96.12 108 GLY A C 1
ATOM 857 O O . GLY A 1 108 ? -24.947 0.793 5.835 1.00 96.12 108 GLY A O 1
ATOM 858 N N . THR A 1 109 ? -23.674 -0.444 4.454 1.00 97.44 109 THR A N 1
ATOM 859 C CA . THR A 1 109 ? -22.453 0.359 4.612 1.00 97.44 109 THR A CA 1
ATOM 860 C C . THR A 1 109 ? -21.972 0.970 3.292 1.00 97.44 109 THR A C 1
ATOM 862 O O . THR A 1 109 ? -22.010 0.343 2.233 1.00 97.44 109 THR A O 1
ATOM 865 N N . ALA A 1 110 ? -21.477 2.206 3.364 1.00 97.44 110 ALA A N 1
ATOM 866 C CA . ALA A 1 110 ? -20.708 2.865 2.309 1.00 97.44 110 ALA A CA 1
ATOM 867 C C . ALA A 1 110 ? -19.316 3.264 2.829 1.00 97.44 110 ALA A C 1
ATOM 869 O O . ALA A 1 110 ? -19.096 3.329 4.039 1.00 97.44 110 ALA A O 1
ATOM 870 N N . SER A 1 111 ? -18.379 3.566 1.935 1.00 97.06 111 SER A N 1
ATOM 871 C CA . SER A 1 111 ? -17.043 4.066 2.263 1.00 97.06 111 SER A CA 1
ATOM 872 C C . SER A 1 111 ? -16.734 5.335 1.481 1.00 97.06 111 SER A C 1
ATOM 874 O O . SER A 1 111 ? -17.150 5.496 0.336 1.00 97.06 111 SER A O 1
ATOM 876 N N . VAL A 1 112 ? -16.012 6.253 2.116 1.00 97.38 112 VAL A N 1
ATOM 877 C CA . VAL A 1 112 ? -15.527 7.486 1.504 1.00 97.38 112 VAL A CA 1
ATOM 878 C C . VAL A 1 112 ? -14.127 7.798 2.021 1.00 97.38 112 VAL A C 1
ATOM 880 O O . VAL A 1 112 ? -13.833 7.635 3.207 1.00 97.38 112 VAL A O 1
ATOM 883 N N . MET A 1 113 ? -13.263 8.249 1.124 1.00 97.31 113 MET A N 1
ATOM 884 C CA . MET A 1 113 ? -11.901 8.684 1.407 1.00 97.31 113 MET A CA 1
ATOM 885 C C . MET A 1 113 ? -11.814 10.215 1.459 1.00 97.31 113 MET A C 1
ATOM 887 O O . MET A 1 113 ? -12.815 10.932 1.446 1.00 97.31 113 MET A O 1
ATOM 891 N N . GLY A 1 114 ? -10.601 10.740 1.589 1.00 96.38 114 GLY A N 1
ATOM 892 C CA . GLY A 1 114 ? -10.380 12.124 1.968 1.00 96.38 114 GLY A CA 1
ATOM 893 C C . GLY A 1 114 ? -8.910 12.488 2.116 1.00 96.38 114 GLY A C 1
ATOM 894 O O . GLY A 1 114 ? -8.010 11.757 1.697 1.00 96.38 114 GLY A O 1
ATOM 895 N N . TRP A 1 115 ? -8.670 13.641 2.725 1.00 95.62 115 TRP A N 1
ATOM 896 C CA . TRP A 1 115 ? -7.368 14.284 2.847 1.00 95.62 115 TRP A CA 1
ATOM 897 C C . TRP A 1 115 ? -7.082 14.634 4.297 1.00 95.62 115 TRP A C 1
ATOM 899 O O . TRP A 1 115 ? -7.968 15.075 5.024 1.00 95.62 115 TRP A O 1
ATOM 909 N N . PHE A 1 116 ? -5.824 14.535 4.705 1.00 97.00 116 PHE A N 1
ATOM 910 C CA . PHE A 1 116 ? -5.402 15.117 5.972 1.00 97.00 116 PHE A CA 1
ATOM 911 C C . PHE A 1 116 ? -5.084 16.597 5.770 1.00 97.00 116 PHE A C 1
ATOM 913 O O . PHE A 1 116 ? -4.349 16.961 4.852 1.00 97.00 116 PHE A O 1
ATOM 920 N N . GLN A 1 117 ? -5.657 17.441 6.624 1.00 96.38 117 GLN A N 1
ATOM 921 C CA . GLN A 1 117 ? -5.451 18.884 6.626 1.00 96.38 117 GLN A CA 1
ATOM 922 C C . GLN A 1 117 ? -5.140 19.396 8.031 1.00 96.38 117 GLN A C 1
ATOM 924 O O . GLN A 1 117 ? -5.703 18.924 9.024 1.00 96.38 117 GLN A O 1
ATOM 929 N N . GLU A 1 118 ? -4.292 20.413 8.120 1.00 96.00 118 GLU A N 1
ATOM 930 C CA . GLU A 1 118 ? -4.053 21.146 9.359 1.00 96.00 118 GLU A CA 1
ATOM 931 C C . GLU A 1 118 ? -5.330 21.866 9.813 1.00 96.00 118 GLU A C 1
ATOM 933 O O . GLU A 1 118 ? -6.119 22.377 9.008 1.00 96.00 118 GLU A O 1
ATOM 938 N N . LYS A 1 119 ? -5.582 21.885 11.127 1.00 93.94 119 LYS A N 1
ATOM 939 C CA . LYS A 1 119 ? -6.771 22.545 11.701 1.00 93.94 119 LYS A CA 1
ATOM 940 C C . LYS A 1 119 ? -6.780 24.046 11.417 1.00 93.94 119 LYS A C 1
ATOM 942 O O . LYS A 1 119 ? -7.818 24.584 11.043 1.00 93.94 119 LYS A O 1
ATOM 947 N N . ALA A 1 120 ? -5.621 24.680 11.549 1.00 92.56 120 ALA A N 1
ATOM 948 C CA . ALA A 1 120 ? -5.375 26.070 11.196 1.00 92.56 120 ALA A CA 1
ATOM 949 C C . ALA A 1 120 ? -4.299 26.140 10.100 1.00 92.56 120 ALA A C 1
ATOM 951 O O . ALA A 1 120 ? -3.480 25.223 10.020 1.00 92.56 120 ALA A O 1
ATOM 952 N N . PRO A 1 121 ? -4.280 27.193 9.263 1.00 93.25 121 PRO A N 1
ATOM 953 C CA . PRO A 1 121 ? -3.226 27.368 8.273 1.00 93.25 121 PRO A CA 1
ATOM 954 C C . PRO A 1 121 ? -1.833 27.389 8.915 1.00 93.25 121 PRO A C 1
ATOM 956 O O . PRO A 1 121 ? -1.617 28.056 9.927 1.00 93.25 121 PRO A O 1
ATOM 959 N N . VAL A 1 122 ? -0.895 26.681 8.298 1.00 92.62 122 VAL A N 1
ATOM 960 C CA . VAL A 1 122 ? 0.536 26.670 8.619 1.00 92.62 122 VAL A CA 1
ATOM 961 C C . VAL A 1 122 ? 1.324 27.298 7.472 1.00 92.62 122 VAL A C 1
ATOM 963 O O . VAL A 1 122 ? 0.810 27.447 6.364 1.00 92.62 122 VAL A O 1
ATOM 966 N N . THR A 1 123 ? 2.580 27.666 7.707 1.00 91.69 123 THR A N 1
ATOM 967 C CA . THR A 1 123 ? 3.453 28.172 6.642 1.00 91.69 123 THR A CA 1
ATOM 968 C C . THR A 1 123 ? 3.871 27.025 5.722 1.00 91.69 123 THR A C 1
ATOM 970 O O . THR A 1 123 ? 4.554 26.098 6.153 1.00 91.69 123 THR A O 1
ATOM 973 N N . GLY A 1 124 ? 3.459 27.080 4.456 1.00 85.06 124 GLY A N 1
ATOM 974 C CA . GLY A 1 124 ? 3.850 26.119 3.430 1.00 85.06 124 GLY A CA 1
ATOM 975 C C . GLY A 1 124 ? 5.293 26.307 2.957 1.00 85.06 124 GLY A C 1
ATOM 976 O O . GLY A 1 124 ? 5.948 27.302 3.266 1.00 85.06 124 GLY A O 1
ATOM 977 N N . ALA A 1 125 ? 5.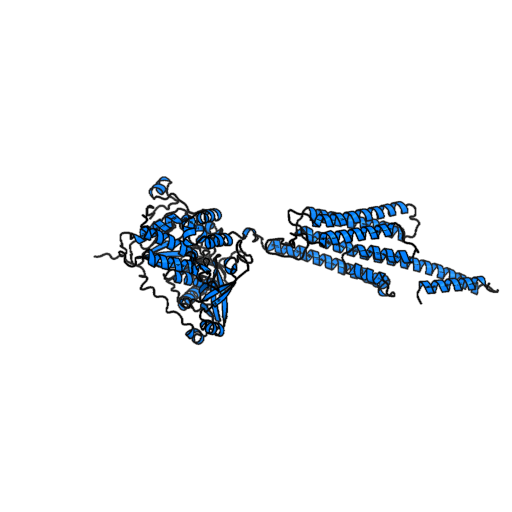783 25.369 2.143 1.00 79.44 125 ALA A N 1
ATOM 978 C CA . ALA A 1 125 ? 7.155 25.393 1.619 1.00 79.44 125 ALA A CA 1
ATOM 979 C C . ALA A 1 125 ? 7.480 26.639 0.767 1.00 79.44 125 ALA A C 1
ATOM 981 O O . ALA A 1 125 ? 8.630 27.051 0.678 1.00 79.44 125 ALA A O 1
ATOM 982 N N . ASN A 1 126 ? 6.465 27.264 0.167 1.00 82.38 126 ASN A N 1
ATOM 983 C CA . ASN A 1 126 ? 6.574 28.512 -0.596 1.00 82.38 126 ASN A CA 1
ATOM 984 C C . ASN A 1 126 ? 6.423 29.779 0.275 1.00 82.38 126 ASN A C 1
ATOM 986 O O . ASN A 1 126 ? 6.270 30.877 -0.260 1.00 82.38 126 ASN A O 1
ATOM 990 N N . GLY A 1 127 ? 6.390 29.632 1.603 1.00 87.06 127 GLY A N 1
ATOM 991 C CA . GLY A 1 127 ? 6.160 30.720 2.554 1.00 87.06 127 GLY A CA 1
ATOM 992 C C . GLY A 1 127 ? 4.707 31.202 2.644 1.00 87.06 127 GLY A C 1
ATOM 993 O O . GLY A 1 127 ? 4.421 32.081 3.452 1.00 87.06 127 GLY A O 1
ATOM 994 N N . GLN A 1 128 ? 3.785 30.649 1.849 1.00 91.19 128 GLN A N 1
ATOM 995 C CA . GLN A 1 128 ? 2.368 31.020 1.876 1.00 91.19 128 GLN A CA 1
ATOM 996 C C . GLN A 1 128 ? 1.586 30.159 2.877 1.00 91.19 128 GLN A C 1
ATOM 998 O O . GLN A 1 128 ? 1.918 28.984 3.059 1.00 91.19 128 GLN A O 1
ATOM 1003 N N . PRO A 1 129 ? 0.527 30.694 3.512 1.00 93.44 129 PRO A N 1
ATOM 1004 C CA . PRO A 1 129 ? -0.347 29.900 4.367 1.00 93.44 129 PRO A CA 1
ATOM 1005 C C . PRO A 1 129 ? -0.996 28.739 3.599 1.00 93.44 129 PRO A C 1
ATOM 1007 O O . PRO A 1 129 ? -1.553 28.932 2.519 1.00 93.44 129 PRO A O 1
ATOM 1010 N N . THR A 1 130 ? -0.967 27.539 4.172 1.00 94.06 130 THR A N 1
ATOM 1011 C CA . THR A 1 130 ? -1.603 26.333 3.627 1.00 94.06 130 THR A CA 1
ATOM 1012 C C . THR A 1 130 ? -2.219 25.494 4.740 1.00 94.06 130 THR A C 1
ATOM 1014 O O . THR A 1 130 ? -1.806 25.568 5.893 1.00 94.06 130 THR A O 1
ATOM 1017 N N . VAL A 1 131 ? -3.216 24.681 4.402 1.00 95.06 131 VAL A N 1
ATOM 1018 C CA . VAL A 1 131 ? -3.770 23.651 5.299 1.00 95.06 131 VAL A CA 1
ATOM 1019 C C . VAL A 1 131 ? -3.340 22.245 4.888 1.00 95.06 131 VAL A C 1
ATOM 1021 O O . VAL A 1 131 ? -3.785 21.273 5.489 1.00 95.06 131 VAL A O 1
ATOM 1024 N N . GLU A 1 132 ? -2.521 22.106 3.848 1.00 93.94 132 GLU A N 1
ATOM 1025 C CA . GLU A 1 132 ? -2.074 20.802 3.367 1.00 93.94 132 GLU A CA 1
ATOM 1026 C C . GLU A 1 132 ? -1.107 20.135 4.345 1.00 93.94 132 GLU A C 1
ATOM 1028 O O . GLU A 1 132 ? -0.251 20.779 4.950 1.00 93.94 132 GLU A O 1
ATOM 1033 N N . VAL A 1 133 ? -1.235 18.815 4.471 1.00 94.38 133 VAL A N 1
ATOM 1034 C CA . VAL A 1 133 ? -0.346 17.988 5.286 1.00 94.38 133 VAL A CA 1
ATOM 1035 C C . VAL A 1 133 ? 0.647 17.285 4.367 1.00 94.38 133 VAL A C 1
ATOM 1037 O O . VAL A 1 133 ? 0.263 16.432 3.567 1.00 94.38 133 VAL A O 1
ATOM 1040 N N . SER A 1 134 ? 1.928 17.617 4.522 1.00 91.94 134 SER A N 1
ATOM 1041 C CA . SER A 1 134 ? 3.069 17.074 3.760 1.00 91.94 134 SER A CA 1
ATOM 1042 C C . SER A 1 134 ? 3.134 15.543 3.761 1.00 91.94 134 SER A C 1
ATOM 1044 O O . SER A 1 134 ? 3.512 14.930 2.767 1.00 91.94 134 SER A O 1
ATOM 1046 N N . VAL A 1 135 ? 2.733 14.917 4.870 1.00 94.25 135 VAL A N 1
ATOM 1047 C CA . VAL A 1 135 ? 2.794 13.464 5.065 1.00 94.25 135 VAL A CA 1
ATOM 1048 C C . VAL A 1 135 ? 1.560 12.712 4.560 1.00 94.25 135 VAL A C 1
ATOM 1050 O O . VAL A 1 135 ? 1.492 11.498 4.715 1.00 94.25 135 VAL A O 1
ATOM 1053 N N . CYS A 1 136 ? 0.568 13.396 3.977 1.00 96.44 136 CYS A N 1
ATOM 1054 C CA . CYS A 1 136 ? -0.648 12.761 3.467 1.00 96.44 136 CYS A CA 1
ATOM 1055 C C . CYS A 1 136 ? -0.358 11.988 2.161 1.00 96.44 136 CYS A C 1
ATOM 1057 O O . CYS A 1 136 ? -0.119 12.633 1.136 1.00 96.44 136 CYS A O 1
ATOM 1059 N N . PRO A 1 137 ? -0.445 10.638 2.128 1.00 97.12 137 PRO A N 1
ATOM 1060 C CA . PRO A 1 137 ? -0.085 9.859 0.936 1.00 97.12 137 PRO A CA 1
ATOM 1061 C C . PRO A 1 137 ? -0.939 10.212 -0.280 1.00 97.12 137 PRO A C 1
ATOM 1063 O O . PRO A 1 137 ? -0.417 10.523 -1.350 1.00 97.12 137 PRO A O 1
ATOM 1066 N N . ARG A 1 138 ? -2.264 10.248 -0.082 1.00 97.50 138 ARG A N 1
ATOM 1067 C CA . ARG A 1 138 ? -3.229 10.610 -1.121 1.00 97.50 138 ARG A CA 1
ATOM 1068 C C . ARG A 1 138 ? -2.948 12.016 -1.659 1.00 97.50 138 ARG A C 1
ATOM 1070 O O . ARG A 1 138 ? -2.895 12.207 -2.871 1.00 97.50 138 ARG A O 1
ATOM 1077 N N . GLY A 1 139 ? -2.697 12.981 -0.763 1.00 96.62 139 GLY A N 1
ATOM 1078 C CA . GLY A 1 139 ? -2.350 14.370 -1.104 1.00 96.62 139 GLY A CA 1
ATOM 1079 C C . GLY A 1 139 ? -1.085 14.488 -1.954 1.00 96.62 139 GLY A C 1
ATOM 1080 O O . GLY A 1 139 ? -1.055 15.246 -2.923 1.00 96.62 139 GLY A O 1
ATOM 1081 N N . THR A 1 140 ? -0.066 13.688 -1.640 1.00 97.25 140 THR A N 1
ATOM 1082 C CA . THR A 1 140 ? 1.175 13.616 -2.419 1.00 97.25 140 THR A CA 1
ATOM 1083 C C . THR A 1 140 ? 0.936 13.109 -3.839 1.00 97.25 140 THR A C 1
ATOM 1085 O O . THR A 1 140 ? 1.419 13.744 -4.776 1.00 97.25 140 THR A O 1
ATOM 1088 N N . LEU A 1 141 ? 0.139 12.050 -4.031 1.00 98.31 141 LEU A N 1
ATOM 1089 C CA . LEU A 1 141 ? -0.205 11.585 -5.381 1.00 98.31 141 LEU A CA 1
ATOM 1090 C C . LEU A 1 141 ? -0.989 12.644 -6.166 1.00 98.31 141 LEU A C 1
ATOM 1092 O O . LEU A 1 141 ? -0.656 12.902 -7.320 1.00 98.31 141 LEU A O 1
ATOM 1096 N N . ARG A 1 142 ? -1.984 13.295 -5.545 1.00 97.38 142 ARG A N 1
ATOM 1097 C CA . ARG A 1 142 ? -2.750 14.376 -6.193 1.00 97.38 142 ARG A CA 1
ATOM 1098 C C . ARG A 1 142 ? -1.824 15.458 -6.744 1.00 97.38 142 ARG A C 1
ATOM 1100 O O . ARG A 1 142 ? -1.902 15.778 -7.925 1.00 97.38 142 ARG A O 1
ATOM 1107 N N . ARG A 1 143 ? -0.919 15.965 -5.901 1.00 96.25 143 ARG A N 1
ATOM 1108 C CA . ARG A 1 143 ? 0.052 17.002 -6.272 1.00 96.25 143 ARG A CA 1
ATOM 1109 C C . ARG A 1 143 ? 0.921 16.572 -7.454 1.00 96.25 143 ARG A C 1
ATOM 1111 O O . ARG A 1 143 ? 1.116 17.363 -8.369 1.00 96.25 143 ARG A O 1
ATOM 1118 N N . VAL A 1 144 ? 1.410 15.329 -7.462 1.00 97.88 144 VAL A N 1
ATOM 1119 C CA . VAL A 1 144 ? 2.215 14.790 -8.574 1.00 97.88 144 VAL A CA 1
ATOM 1120 C C . VAL A 1 144 ? 1.412 14.728 -9.872 1.00 97.88 144 VAL A C 1
ATOM 1122 O O . VAL A 1 144 ? 1.909 15.151 -10.912 1.00 97.88 144 VAL A O 1
ATOM 1125 N N . VAL A 1 145 ? 0.171 14.236 -9.828 1.00 97.75 145 VAL A N 1
ATOM 1126 C CA . VAL A 1 145 ? -0.692 14.130 -11.018 1.00 97.75 145 VAL A CA 1
ATOM 1127 C C . VAL A 1 145 ? -1.027 15.513 -11.577 1.00 97.75 145 VAL A C 1
ATOM 1129 O O . VAL A 1 145 ? -0.914 15.740 -12.782 1.00 97.75 145 VAL A O 1
ATOM 1132 N N . GLU A 1 146 ? -1.392 16.457 -10.709 1.00 97.06 146 GLU A N 1
ATOM 1133 C CA . GLU A 1 146 ? -1.649 17.849 -11.088 1.00 97.06 146 GLU A CA 1
ATOM 1134 C C . GLU A 1 146 ? -0.404 18.502 -11.698 1.00 97.06 146 GLU A C 1
ATOM 1136 O O . GLU A 1 146 ? -0.499 19.186 -12.720 1.00 97.06 146 GLU A O 1
ATOM 1141 N N . GLN A 1 147 ? 0.769 18.251 -11.113 1.00 96.31 147 GLN A N 1
ATOM 1142 C CA . GLN A 1 147 ? 2.032 18.781 -11.606 1.00 96.31 147 GLN A CA 1
ATOM 1143 C C . GLN A 1 147 ? 2.423 18.182 -12.960 1.00 96.31 147 GLN A C 1
ATOM 1145 O O . GLN A 1 147 ? 2.797 18.924 -13.864 1.00 96.31 147 GLN A O 1
ATOM 1150 N N . ALA A 1 148 ? 2.287 16.868 -13.146 1.00 97.50 148 ALA A N 1
ATOM 1151 C CA . ALA A 1 148 ? 2.556 16.223 -14.429 1.00 97.50 148 ALA A CA 1
ATOM 1152 C C . ALA A 1 148 ? 1.662 16.786 -15.544 1.00 97.50 148 ALA A C 1
ATOM 1154 O O . ALA A 1 148 ? 2.142 17.087 -16.640 1.00 97.50 148 ALA A O 1
ATOM 1155 N N . ARG A 1 149 ? 0.379 17.018 -15.241 1.00 96.88 149 ARG A N 1
ATOM 1156 C CA . ARG A 1 149 ? -0.564 17.634 -16.179 1.00 96.88 149 ARG A CA 1
ATOM 1157 C C . ARG A 1 149 ? -0.169 19.065 -16.536 1.00 96.88 149 ARG A C 1
ATOM 1159 O O . ARG A 1 149 ? -0.225 19.443 -17.703 1.00 96.88 149 ARG A O 1
ATOM 1166 N N . LYS A 1 150 ? 0.192 19.862 -15.529 1.00 97.12 150 LYS A N 1
ATOM 1167 C CA . LYS A 1 150 ? 0.474 21.294 -15.673 1.00 97.12 150 LYS A CA 1
ATOM 1168 C C . LYS A 1 150 ? 1.829 21.565 -16.324 1.00 97.12 150 LYS A C 1
ATOM 1170 O O . LYS A 1 150 ? 1.900 22.367 -17.250 1.00 97.12 150 LYS A O 1
ATOM 1175 N N . ASP A 1 151 ? 2.877 20.920 -15.826 1.00 96.06 151 ASP A N 1
ATOM 1176 C CA . ASP A 1 151 ? 4.261 21.245 -16.164 1.00 96.06 151 ASP A CA 1
ATOM 1177 C C . ASP A 1 151 ? 4.751 20.400 -17.351 1.00 96.06 151 ASP A C 1
ATOM 1179 O O . ASP A 1 151 ? 5.380 20.931 -18.261 1.00 96.06 151 ASP A O 1
ATOM 1183 N N . ALA A 1 152 ? 4.423 19.101 -17.379 1.00 95.50 152 ALA A N 1
ATOM 1184 C CA . ALA A 1 152 ? 4.862 18.164 -18.422 1.00 95.50 152 ALA A CA 1
ATOM 1185 C C . ALA A 1 152 ? 3.803 17.901 -19.516 1.00 95.50 152 ALA A C 1
ATOM 1187 O O . ALA A 1 152 ? 4.059 17.135 -20.444 1.00 95.50 152 ALA A O 1
ATOM 1188 N N . ALA A 1 153 ? 2.623 18.530 -19.424 1.00 96.25 153 ALA A N 1
ATOM 1189 C CA . ALA A 1 153 ? 1.522 18.414 -20.388 1.00 96.25 153 ALA A CA 1
ATOM 1190 C C . ALA A 1 153 ? 1.129 16.959 -20.721 1.00 96.25 153 ALA A C 1
ATOM 1192 O O . ALA A 1 153 ? 0.841 16.623 -21.876 1.00 96.25 153 ALA A O 1
ATOM 1193 N N . VAL A 1 154 ? 1.115 16.092 -19.704 1.00 96.25 154 VAL A N 1
ATOM 1194 C CA . VAL A 1 154 ? 0.848 14.656 -19.841 1.00 96.25 154 VAL A CA 1
ATOM 1195 C C . VAL A 1 154 ? -0.208 14.183 -18.843 1.00 96.25 154 VAL A C 1
ATOM 1197 O O . VAL A 1 154 ? -0.252 14.625 -17.697 1.00 96.25 154 VAL A O 1
ATOM 1200 N N . GLU A 1 155 ? -1.059 13.269 -19.290 1.00 96.38 155 GLU A N 1
ATOM 1201 C CA . GLU A 1 155 ? -2.017 12.527 -18.474 1.00 96.38 155 GLU A CA 1
ATOM 1202 C C . GLU A 1 155 ? -1.642 11.040 -18.471 1.00 96.38 155 GLU A C 1
ATOM 1204 O O . GLU A 1 155 ? -0.970 10.538 -19.377 1.00 96.38 155 GLU A O 1
ATOM 1209 N N . PHE A 1 156 ? -2.084 10.322 -17.443 1.00 97.12 156 PHE A N 1
ATOM 1210 C CA . PHE A 1 156 ? -1.816 8.897 -17.296 1.00 97.12 156 PHE A CA 1
ATOM 1211 C C . PHE A 1 156 ? -3.111 8.142 -17.034 1.00 97.12 156 PHE A C 1
ATOM 1213 O O . PHE A 1 156 ? -4.019 8.672 -16.395 1.00 97.12 156 PHE A O 1
ATOM 1220 N N . LEU A 1 157 ? -3.163 6.889 -17.477 1.00 96.94 157 LEU A N 1
ATOM 1221 C CA . LEU A 1 157 ? -4.109 5.912 -16.946 1.00 96.94 157 LEU A CA 1
ATOM 1222 C C . LEU A 1 157 ? -3.341 4.788 -16.268 1.00 96.94 157 LEU A C 1
ATOM 1224 O O . LEU A 1 157 ? -2.287 4.378 -16.767 1.00 96.94 157 LEU A O 1
ATOM 1228 N N . VAL A 1 158 ? -3.891 4.309 -15.157 1.00 97.69 158 VAL A N 1
ATOM 1229 C CA . VAL A 1 158 ? -3.293 3.302 -14.286 1.00 97.69 158 VAL A CA 1
ATOM 1230 C C . VAL A 1 158 ? -4.284 2.166 -14.060 1.00 97.69 158 VAL A C 1
ATOM 1232 O O . VAL A 1 158 ? -5.401 2.416 -13.615 1.00 97.69 158 VAL A O 1
ATOM 1235 N N . GLY A 1 159 ? -3.870 0.936 -14.351 1.00 95.75 159 GLY A N 1
ATOM 1236 C CA . GLY A 1 159 ? -4.581 -0.294 -13.991 1.00 95.75 159 GLY A CA 1
ATOM 1237 C C . GLY A 1 159 ? -3.741 -1.155 -13.049 1.00 95.75 159 GLY A C 1
ATOM 1238 O O . GLY A 1 159 ? -2.514 -1.034 -13.033 1.00 95.75 159 GLY A O 1
ATOM 1239 N N . PHE A 1 160 ? -4.399 -2.016 -12.275 1.00 97.88 160 PHE A N 1
ATOM 1240 C CA . PHE A 1 160 ? -3.736 -2.911 -11.326 1.00 97.88 160 PHE A CA 1
ATOM 1241 C C . PHE A 1 160 ? -4.165 -4.364 -11.529 1.00 97.88 160 PHE A C 1
ATOM 1243 O O . PHE A 1 160 ? -5.366 -4.656 -11.570 1.00 97.88 160 PHE A O 1
ATOM 1250 N N . GLU A 1 161 ? -3.181 -5.259 -11.553 1.00 97.94 161 GLU A N 1
ATOM 1251 C CA . GLU A 1 161 ? -3.353 -6.701 -11.358 1.00 97.94 161 GLU A CA 1
ATOM 1252 C C . GLU A 1 161 ? -3.025 -7.000 -9.891 1.00 97.94 161 GLU A C 1
ATOM 1254 O O . GLU A 1 161 ? -1.919 -6.721 -9.423 1.00 97.94 161 GLU A O 1
ATOM 1259 N N . THR A 1 162 ? -4.008 -7.470 -9.121 1.00 98.06 162 THR A N 1
ATOM 1260 C CA . THR A 1 162 ? -3.849 -7.719 -7.681 1.00 98.06 162 THR A CA 1
ATOM 1261 C C . THR A 1 162 ? -3.812 -9.216 -7.416 1.00 98.06 162 THR A C 1
ATOM 1263 O O . THR A 1 162 ? -4.863 -9.860 -7.366 1.00 98.06 162 THR A O 1
ATOM 1266 N N . GLU A 1 163 ? -2.616 -9.754 -7.189 1.00 98.12 163 GLU A N 1
ATOM 1267 C CA . GLU A 1 163 ? -2.428 -11.143 -6.780 1.00 98.12 163 GLU A CA 1
ATOM 1268 C C . GLU A 1 163 ? -2.541 -11.283 -5.252 1.00 98.12 163 GLU A C 1
ATOM 1270 O O . GLU A 1 163 ? -2.026 -10.467 -4.478 1.00 98.12 163 GLU A O 1
ATOM 1275 N N . PHE A 1 164 ? -3.198 -12.345 -4.796 1.00 98.31 164 PHE A N 1
ATOM 1276 C CA . PHE A 1 164 ? -3.361 -12.661 -3.377 1.00 98.31 164 PHE A CA 1
ATOM 1277 C C . PHE A 1 164 ? -3.521 -14.163 -3.159 1.00 98.31 164 PHE A C 1
ATOM 1279 O O . PHE A 1 164 ? -3.857 -14.910 -4.074 1.00 98.31 164 PHE A O 1
ATOM 1286 N N . ILE A 1 165 ? -3.307 -14.612 -1.922 1.00 98.25 165 ILE A N 1
ATOM 1287 C CA . ILE A 1 165 ? -3.489 -16.013 -1.531 1.00 98.25 165 ILE A CA 1
ATOM 1288 C C . ILE A 1 165 ? -4.663 -16.132 -0.564 1.00 98.25 165 ILE A C 1
ATOM 1290 O O . ILE A 1 165 ? -4.755 -15.381 0.410 1.00 98.25 165 ILE A O 1
ATOM 1294 N N . LEU A 1 166 ? -5.540 -17.103 -0.816 1.00 98.44 166 LEU A N 1
ATOM 1295 C CA . LEU A 1 166 ? -6.597 -17.527 0.097 1.00 98.44 166 LEU A CA 1
ATOM 1296 C C . LEU A 1 166 ? -6.112 -18.695 0.962 1.00 98.44 166 LEU A C 1
ATOM 1298 O O . LEU A 1 166 ? -5.698 -19.741 0.461 1.00 98.44 166 LEU A O 1
ATOM 1302 N N . LEU A 1 167 ? -6.206 -18.522 2.276 1.00 98.19 167 LEU A N 1
ATOM 1303 C CA . LEU A 1 167 ? -5.761 -19.472 3.290 1.00 98.19 167 LEU A CA 1
ATOM 1304 C C . LEU A 1 167 ? -6.939 -19.974 4.130 1.00 98.19 167 LEU A C 1
ATOM 1306 O O . LEU A 1 167 ? -7.848 -19.211 4.458 1.00 98.19 167 LEU A O 1
ATOM 1310 N N . LYS A 1 168 ? -6.877 -21.240 4.544 1.00 97.38 168 LYS A N 1
ATOM 1311 C CA . LYS A 1 168 ? -7.717 -21.807 5.614 1.00 97.38 168 LYS A CA 1
ATOM 1312 C C . LYS A 1 168 ? -7.127 -21.539 6.996 1.00 97.38 168 LYS A C 1
ATOM 1314 O O . LYS A 1 168 ? -7.862 -21.327 7.953 1.00 97.38 168 LYS A O 1
ATOM 1319 N N . SER A 1 169 ? -5.798 -21.539 7.094 1.00 93.75 169 SER A N 1
ATOM 1320 C CA . SER A 1 169 ? -5.063 -21.281 8.332 1.00 93.75 169 SER A CA 1
ATOM 1321 C C . SER A 1 169 ? -3.760 -20.540 8.048 1.00 93.75 169 SER A C 1
ATOM 1323 O O . SER A 1 169 ? -3.153 -20.692 6.987 1.00 93.75 169 SER A O 1
ATOM 1325 N N . THR A 1 170 ? -3.321 -19.726 9.008 1.00 89.94 170 THR A N 1
ATOM 1326 C CA . THR A 1 170 ? -2.003 -19.068 8.999 1.00 89.94 170 THR A CA 1
ATOM 1327 C C . THR A 1 170 ? -0.987 -19.758 9.899 1.00 89.94 170 THR A C 1
ATOM 1329 O O . THR A 1 170 ? 0.188 -19.406 9.847 1.00 89.94 170 THR A O 1
ATOM 1332 N N . ASN A 1 171 ? -1.414 -20.700 10.747 1.00 88.75 171 ASN A N 1
ATOM 1333 C CA . ASN A 1 171 ? -0.515 -21.480 11.593 1.00 88.75 171 ASN A CA 1
ATOM 1334 C C . ASN A 1 171 ? -1.114 -22.870 11.921 1.00 88.75 171 ASN A C 1
ATOM 1336 O O . ASN A 1 171 ? -2.021 -22.947 12.752 1.00 88.75 171 ASN A O 1
ATOM 1340 N N . PRO A 1 172 ? -0.633 -23.959 11.291 1.00 91.19 172 PRO A N 1
ATOM 1341 C CA . PRO A 1 172 ? 0.294 -23.949 10.157 1.00 91.19 172 PRO A CA 1
ATOM 1342 C C . PRO A 1 172 ? -0.325 -23.233 8.946 1.00 91.19 172 PRO A C 1
ATOM 1344 O O . PRO A 1 172 ? -1.545 -23.129 8.835 1.00 91.19 172 PRO A O 1
ATOM 1347 N N . VAL A 1 173 ? 0.510 -22.703 8.051 1.00 93.19 173 VAL A N 1
ATOM 1348 C CA . VAL A 1 173 ? 0.026 -22.046 6.828 1.00 93.19 173 VAL A CA 1
ATOM 1349 C C . VAL A 1 173 ? -0.596 -23.090 5.900 1.00 93.19 173 VAL A C 1
ATOM 1351 O O . VAL A 1 173 ? 0.092 -24.001 5.443 1.00 93.19 173 VAL A O 1
ATOM 1354 N N . GLU A 1 174 ? -1.879 -22.930 5.583 1.00 96.19 174 GLU A N 1
ATOM 1355 C CA . GLU A 1 174 ? -2.637 -23.848 4.727 1.00 96.19 174 GLU A CA 1
ATOM 1356 C C . GLU A 1 174 ? -3.428 -23.066 3.671 1.00 96.19 174 GLU A C 1
ATOM 1358 O O . GLU A 1 174 ? -4.321 -22.285 4.011 1.00 96.19 174 GLU A O 1
ATOM 1363 N N . ALA A 1 175 ? -3.114 -23.289 2.391 1.00 96.81 175 ALA A N 1
ATOM 1364 C CA . ALA A 1 175 ? -3.849 -22.727 1.262 1.00 96.81 175 ALA A CA 1
ATOM 1365 C C . ALA A 1 175 ? -5.257 -23.325 1.149 1.00 96.81 175 ALA A C 1
ATOM 1367 O O . ALA A 1 175 ? -5.511 -24.463 1.551 1.00 96.81 175 ALA A O 1
ATOM 1368 N N . VAL A 1 176 ? -6.187 -22.570 0.561 1.00 96.69 176 VAL A N 1
ATOM 1369 C CA . VAL A 1 176 ? -7.561 -23.045 0.350 1.00 96.69 176 VAL A CA 1
ATOM 1370 C C . VAL A 1 176 ? -7.602 -24.304 -0.526 1.00 96.69 176 VAL A C 1
ATOM 1372 O O . VAL A 1 176 ? -8.367 -25.229 -0.235 1.00 96.69 176 VAL A O 1
ATOM 1375 N N . ASN A 1 177 ? -6.734 -24.376 -1.537 1.00 95.06 177 ASN A N 1
ATOM 1376 C CA . ASN A 1 177 ? -6.575 -25.491 -2.466 1.00 95.06 177 ASN A CA 1
ATOM 1377 C C . ASN A 1 177 ? -5.182 -25.460 -3.138 1.00 95.06 177 ASN A C 1
ATOM 1379 O O . ASN A 1 177 ? -4.370 -24.566 -2.899 1.00 95.06 177 ASN A O 1
ATOM 1383 N N . TYR A 1 178 ? -4.909 -26.461 -3.977 1.00 95.00 178 TYR A N 1
ATOM 1384 C CA . TYR A 1 178 ? -3.729 -26.536 -4.840 1.00 95.00 178 TYR A CA 1
ATOM 1385 C C . TYR A 1 178 ? -4.206 -26.667 -6.285 1.00 95.00 178 TYR A C 1
ATOM 1387 O O . TYR A 1 178 ? -4.993 -27.561 -6.594 1.00 95.00 178 TYR A O 1
ATOM 1395 N N . HIS A 1 179 ? -3.740 -25.785 -7.162 1.00 94.19 179 HIS A N 1
ATOM 1396 C CA . HIS A 1 179 ? -4.116 -25.764 -8.573 1.00 94.19 179 HIS A CA 1
ATOM 1397 C C . HIS A 1 179 ? -2.948 -25.301 -9.443 1.00 94.19 179 HIS A C 1
ATOM 1399 O O . HIS A 1 179 ? -1.902 -24.890 -8.946 1.00 94.19 179 HIS A O 1
ATOM 1405 N N . HIS A 1 180 ? -3.143 -25.382 -10.757 1.00 90.94 180 HIS A N 1
ATOM 1406 C CA . HIS A 1 180 ? -2.228 -24.826 -11.746 1.00 90.94 180 HIS A CA 1
ATOM 1407 C C . HIS A 1 180 ? -2.709 -23.449 -12.209 1.00 90.94 180 HIS A C 1
ATOM 1409 O O . HIS A 1 180 ? -3.885 -23.107 -12.053 1.00 90.94 180 HIS A O 1
ATOM 1415 N N . TRP A 1 181 ? -1.799 -22.696 -12.823 1.00 93.56 181 TRP A N 1
ATOM 1416 C CA . TRP A 1 181 ? -2.094 -21.407 -13.438 1.00 93.56 181 TRP A CA 1
ATOM 1417 C C . TRP A 1 181 ? -3.234 -21.521 -14.458 1.00 93.56 181 TRP A C 1
ATOM 1419 O O . TRP A 1 181 ? -3.195 -22.385 -15.338 1.00 93.56 181 TRP A O 1
ATOM 1429 N N . SER A 1 182 ? -4.257 -20.673 -14.323 1.00 94.38 182 SER A N 1
ATOM 1430 C CA . SER A 1 182 ? -5.438 -20.629 -15.202 1.00 94.38 182 SER A CA 1
ATOM 1431 C C . SER A 1 182 ? -6.166 -21.973 -15.401 1.00 94.38 182 SER A C 1
ATOM 1433 O O . SER A 1 182 ? -6.886 -22.163 -16.382 1.00 94.38 182 SER A O 1
ATOM 1435 N N . ALA A 1 183 ? -6.007 -22.929 -14.481 1.00 92.88 183 ALA A N 1
ATOM 1436 C CA . ALA A 1 183 ? -6.646 -24.235 -14.593 1.00 92.88 183 ALA A CA 1
ATOM 1437 C C . ALA A 1 183 ? -8.055 -24.236 -13.991 1.00 92.88 183 ALA A C 1
ATOM 1439 O O . ALA A 1 183 ? -8.291 -23.686 -12.915 1.00 92.88 183 ALA A O 1
ATOM 1440 N N . SER A 1 184 ? -8.982 -24.959 -14.627 1.00 92.12 184 SER A N 1
ATOM 1441 C CA . SER A 1 184 ? -10.363 -25.113 -14.140 1.00 92.12 184 SER A CA 1
ATOM 1442 C C . SER A 1 184 ? -10.447 -25.689 -12.721 1.00 92.12 184 SER A C 1
ATOM 1444 O O . SER A 1 184 ? -11.394 -25.398 -11.997 1.00 92.12 184 SER A O 1
ATOM 1446 N N . GLY A 1 185 ? -9.447 -26.474 -12.304 1.00 92.38 185 GLY A N 1
ATOM 1447 C CA . GLY A 1 185 ? -9.338 -27.011 -10.947 1.00 92.38 185 GLY A CA 1
ATOM 1448 C C . GLY A 1 185 ? -9.077 -25.957 -9.864 1.00 92.38 185 GLY A C 1
ATOM 1449 O O . GLY A 1 185 ? -9.308 -26.249 -8.697 1.00 92.38 185 GLY A O 1
ATOM 1450 N N . GLY A 1 186 ? -8.630 -24.750 -10.228 1.00 94.00 186 GLY A N 1
ATOM 1451 C CA . GLY A 1 186 ? -8.502 -23.625 -9.299 1.00 94.00 186 GLY A CA 1
ATOM 1452 C C . GLY A 1 186 ? -9.814 -22.881 -9.059 1.00 94.00 186 GLY A C 1
ATOM 1453 O O . GLY A 1 186 ? -9.959 -22.233 -8.035 1.00 94.00 186 GLY A O 1
ATOM 1454 N N . LEU A 1 187 ? -10.791 -22.994 -9.965 1.00 95.00 187 LEU A N 1
ATOM 1455 C CA . LEU A 1 187 ? -12.120 -22.386 -9.828 1.00 95.00 187 LEU A CA 1
ATOM 1456 C C . LEU A 1 187 ? -13.231 -23.410 -10.143 1.00 95.00 187 LEU A C 1
ATOM 1458 O O . LEU A 1 187 ? -13.994 -23.242 -11.103 1.00 95.00 187 LEU A O 1
ATOM 1462 N N . PRO A 1 188 ? -13.330 -24.507 -9.368 1.00 94.69 188 PRO A N 1
ATOM 1463 C CA . PRO A 1 188 ? -14.352 -25.518 -9.581 1.00 94.69 188 PRO A CA 1
ATOM 1464 C C . PRO A 1 188 ? -15.744 -24.952 -9.281 1.00 94.69 188 PRO A C 1
ATOM 1466 O O . PRO A 1 188 ? -15.984 -24.307 -8.258 1.00 94.69 188 PRO A O 1
ATOM 1469 N N . SER A 1 189 ? -16.709 -25.249 -10.154 1.00 92.56 189 SER A N 1
ATOM 1470 C CA . SER A 1 189 ? -18.101 -24.824 -9.965 1.00 92.56 189 SER A CA 1
ATOM 1471 C C . SER A 1 189 ? -18.649 -25.294 -8.612 1.00 92.56 189 SER A C 1
ATOM 1473 O O . SER A 1 189 ? -18.677 -26.486 -8.322 1.00 92.56 189 SER A O 1
ATOM 1475 N N . GLY A 1 190 ? -19.099 -24.344 -7.786 1.00 90.81 190 GLY A N 1
ATOM 1476 C CA . GLY A 1 190 ? -19.610 -24.605 -6.435 1.00 90.81 190 GLY A CA 1
ATOM 1477 C C . GLY A 1 190 ? -18.555 -24.574 -5.320 1.00 90.81 190 GLY A C 1
ATOM 1478 O O . GLY A 1 190 ? -18.948 -24.533 -4.149 1.00 90.81 190 GLY A O 1
ATOM 1479 N N . GLY A 1 191 ? -17.262 -24.525 -5.666 1.00 95.56 191 GLY A N 1
ATOM 1480 C CA . GLY A 1 191 ? -16.151 -24.352 -4.728 1.00 95.56 191 GLY A CA 1
ATOM 1481 C C . GLY A 1 191 ? -16.238 -23.039 -3.952 1.00 95.56 191 GLY A C 1
ATOM 1482 O O . GLY A 1 191 ? -16.833 -22.058 -4.414 1.00 95.56 191 GLY A O 1
ATOM 1483 N N . ILE A 1 192 ? -15.662 -23.021 -2.752 1.00 97.00 192 ILE A N 1
ATOM 1484 C CA . ILE A 1 192 ? -15.696 -21.848 -1.873 1.00 97.00 192 ILE A CA 1
ATOM 1485 C C . ILE A 1 192 ? -14.874 -20.694 -2.452 1.00 97.00 192 ILE A C 1
ATOM 1487 O O . ILE A 1 192 ? -15.335 -19.561 -2.468 1.00 97.00 192 ILE A O 1
ATOM 1491 N N . GLU A 1 193 ? -13.728 -21.002 -3.046 1.00 95.81 193 GLU A N 1
ATOM 1492 C CA . GLU A 1 193 ? -12.875 -20.102 -3.810 1.00 95.81 193 GLU A CA 1
ATOM 1493 C C . GLU A 1 193 ? -13.637 -19.440 -4.965 1.00 95.81 193 GLU A C 1
ATOM 1495 O O . GLU A 1 193 ? -13.571 -18.229 -5.139 1.00 95.81 193 GLU A O 1
ATOM 1500 N N . THR A 1 194 ? -14.467 -20.194 -5.692 1.00 97.12 194 THR A N 1
ATOM 1501 C CA . THR A 1 194 ? -15.260 -19.643 -6.802 1.00 97.12 194 THR A CA 1
ATOM 1502 C C . THR A 1 194 ? -16.351 -18.705 -6.297 1.00 97.12 194 THR A C 1
ATOM 1504 O O . THR A 1 194 ? -16.626 -17.684 -6.926 1.00 97.12 194 THR A O 1
ATOM 1507 N N . LYS A 1 195 ? -16.969 -19.020 -5.150 1.00 97.75 195 LYS A N 1
ATOM 1508 C CA . LYS A 1 195 ? -17.938 -18.127 -4.495 1.00 97.75 195 LYS A CA 1
ATOM 1509 C C . LYS A 1 195 ? -17.266 -16.839 -4.024 1.00 97.75 195 LYS A C 1
ATOM 1511 O O . LYS A 1 195 ? -17.794 -15.767 -4.293 1.00 97.75 195 LYS A O 1
ATOM 1516 N N . VAL A 1 196 ? -16.096 -16.951 -3.392 1.00 98.31 196 VAL A N 1
ATOM 1517 C CA . VAL A 1 196 ? -15.298 -15.814 -2.917 1.00 98.31 196 VAL A CA 1
ATOM 1518 C C . VAL A 1 196 ? -14.888 -14.913 -4.079 1.00 98.31 196 VAL A C 1
ATOM 1520 O O . VAL A 1 196 ? -15.177 -13.723 -4.040 1.00 98.31 196 VAL A O 1
ATOM 1523 N N . LEU A 1 197 ? -14.285 -15.460 -5.139 1.00 98.06 197 LEU A N 1
ATOM 1524 C CA . LEU A 1 197 ? -13.832 -14.669 -6.289 1.00 98.06 197 LEU A CA 1
ATOM 1525 C C . LEU A 1 197 ? -14.997 -13.996 -7.024 1.00 98.06 197 LEU A C 1
ATOM 1527 O O . LEU A 1 197 ? -14.901 -12.823 -7.387 1.00 98.06 197 LEU A O 1
ATOM 1531 N N . ARG A 1 198 ? -16.126 -14.699 -7.184 1.00 97.44 198 ARG A N 1
ATOM 1532 C CA . ARG A 1 198 ? -17.340 -14.109 -7.759 1.00 97.44 198 ARG A CA 1
ATOM 1533 C C . ARG A 1 198 ? -17.875 -12.970 -6.898 1.00 97.44 198 ARG A C 1
ATOM 1535 O O . ARG A 1 198 ? -18.165 -11.909 -7.431 1.00 97.44 198 ARG A O 1
ATOM 1542 N N . GLU A 1 199 ? -17.980 -13.163 -5.586 1.00 98.06 199 GLU A N 1
ATOM 1543 C CA . GLU A 1 199 ? -18.485 -12.123 -4.686 1.00 98.06 199 GLU A CA 1
ATOM 1544 C C . GLU A 1 199 ? -17.543 -10.914 -4.607 1.00 98.06 199 GLU A C 1
ATOM 1546 O O . GLU A 1 199 ? -18.026 -9.783 -4.540 1.00 98.06 199 GLU A O 1
ATOM 1551 N N . ILE A 1 200 ? -16.221 -11.119 -4.684 1.00 98.62 200 ILE A N 1
ATOM 1552 C CA . ILE A 1 200 ? -15.244 -10.029 -4.836 1.00 98.62 200 ILE A CA 1
ATOM 1553 C C . ILE A 1 200 ? -15.549 -9.240 -6.113 1.00 98.62 200 ILE A C 1
ATOM 1555 O O . ILE A 1 200 ? -15.750 -8.029 -6.042 1.00 98.62 200 ILE A O 1
ATOM 1559 N N . SER A 1 201 ? -15.638 -9.919 -7.261 1.00 98.25 201 SER A N 1
ATOM 1560 C CA . SER A 1 201 ? -15.908 -9.283 -8.555 1.00 98.25 201 SER A CA 1
ATOM 1561 C C . SER A 1 201 ? -17.242 -8.525 -8.558 1.00 98.25 201 SER A C 1
ATOM 1563 O O . SER A 1 201 ? -17.271 -7.337 -8.882 1.00 98.25 201 SER A O 1
ATOM 1565 N N . ASP A 1 202 ? -18.324 -9.155 -8.096 1.00 97.56 202 ASP A N 1
ATOM 1566 C CA . ASP A 1 202 ? -19.651 -8.539 -8.015 1.00 97.56 202 ASP A CA 1
ATOM 1567 C C . ASP A 1 202 ? -19.661 -7.318 -7.078 1.00 97.56 202 ASP A C 1
ATOM 1569 O O . ASP A 1 202 ? -20.330 -6.320 -7.359 1.00 97.56 202 ASP A O 1
ATOM 1573 N N . SER A 1 203 ? -18.925 -7.377 -5.963 1.00 97.25 203 SER A N 1
ATOM 1574 C CA . SER A 1 203 ? -18.831 -6.274 -4.997 1.00 97.25 203 SER A CA 1
ATOM 1575 C C . SER A 1 203 ? -18.064 -5.080 -5.556 1.00 97.25 203 SER A C 1
ATOM 1577 O O . SER A 1 203 ? -18.469 -3.940 -5.330 1.00 97.25 203 SER A O 1
ATOM 1579 N N . LEU A 1 204 ? -16.984 -5.330 -6.297 1.00 96.62 204 LEU A N 1
ATOM 1580 C CA . LEU A 1 204 ? -16.203 -4.296 -6.974 1.00 96.62 204 LEU A CA 1
ATOM 1581 C C . LEU A 1 204 ? -17.027 -3.589 -8.050 1.00 96.62 204 LEU A C 1
ATOM 1583 O O . LEU A 1 204 ? -17.146 -2.364 -8.015 1.00 96.62 204 LEU A O 1
ATOM 1587 N N . ILE A 1 205 ? -17.679 -4.357 -8.928 1.00 95.06 205 ILE A N 1
ATOM 1588 C CA . ILE A 1 205 ? -18.510 -3.819 -10.013 1.00 95.06 205 ILE A CA 1
ATOM 1589 C C . ILE A 1 205 ? -19.648 -2.963 -9.443 1.00 95.06 205 ILE A C 1
ATOM 1591 O O . ILE A 1 205 ? -19.855 -1.830 -9.878 1.00 95.06 205 ILE A O 1
ATOM 1595 N N . LYS A 1 206 ? -20.353 -3.453 -8.414 1.00 93.50 206 LYS A N 1
ATOM 1596 C CA . LYS A 1 206 ? -21.418 -2.692 -7.731 1.00 93.50 206 LYS A CA 1
ATOM 1597 C C . LYS A 1 206 ? -20.910 -1.428 -7.032 1.00 93.50 206 LYS A C 1
ATOM 1599 O O . LYS A 1 206 ? -21.669 -0.475 -6.884 1.00 93.50 206 LYS A O 1
ATOM 1604 N N . ALA A 1 207 ? -19.652 -1.414 -6.598 1.00 92.69 207 ALA A N 1
ATOM 1605 C CA . ALA A 1 207 ? -19.000 -0.247 -6.010 1.00 92.69 207 ALA A CA 1
ATOM 1606 C C . ALA A 1 207 ? -18.385 0.698 -7.059 1.00 92.69 207 ALA A C 1
ATOM 1608 O O . ALA A 1 207 ? -17.732 1.680 -6.691 1.00 92.69 207 ALA A O 1
ATOM 1609 N N . GLY A 1 208 ? -18.568 0.416 -8.354 1.00 91.56 208 GLY A N 1
ATOM 1610 C CA . GLY A 1 208 ? -18.056 1.254 -9.430 1.00 91.56 208 GLY A CA 1
ATOM 1611 C C . GLY A 1 208 ? -16.577 1.045 -9.742 1.00 91.56 208 GLY A C 1
ATOM 1612 O O . GLY A 1 208 ? -15.909 1.981 -10.173 1.00 91.56 208 GLY A O 1
ATOM 1613 N N . VAL A 1 209 ? -16.018 -0.120 -9.425 1.00 93.25 209 VAL A N 1
ATOM 1614 C CA . VAL A 1 209 ? -14.668 -0.513 -9.844 1.00 93.25 209 VAL A CA 1
ATOM 1615 C C . VAL A 1 209 ? -14.817 -1.513 -10.981 1.00 93.25 209 VAL A C 1
ATOM 1617 O O . VAL A 1 209 ? -15.412 -2.574 -10.796 1.00 93.25 209 VAL A O 1
ATOM 1620 N N . ASP A 1 210 ? -14.297 -1.165 -12.157 1.00 91.50 210 ASP A N 1
ATOM 1621 C CA . ASP A 1 210 ? -14.307 -2.065 -13.309 1.00 91.50 210 ASP A CA 1
ATOM 1622 C C . ASP A 1 210 ? -13.399 -3.272 -13.042 1.00 91.50 210 ASP A C 1
ATOM 1624 O O . ASP A 1 210 ? -12.254 -3.110 -12.609 1.00 91.50 210 ASP A O 1
ATOM 1628 N N . VAL A 1 211 ? -13.910 -4.473 -13.301 1.00 95.38 211 VAL A N 1
ATOM 1629 C CA . VAL A 1 211 ? -13.178 -5.737 -13.159 1.00 95.38 211 VAL A CA 1
ATOM 1630 C C . VAL A 1 211 ? -13.114 -6.378 -14.531 1.00 95.38 211 VAL A C 1
ATOM 1632 O O . VAL A 1 211 ? -14.133 -6.810 -15.068 1.00 95.38 211 VAL A O 1
ATOM 1635 N N . THR A 1 212 ? -11.914 -6.452 -15.095 1.00 94.06 212 THR A N 1
ATOM 1636 C CA . THR A 1 212 ? -11.711 -6.982 -16.446 1.00 94.06 212 THR A CA 1
ATOM 1637 C C . THR A 1 212 ? -11.636 -8.504 -16.436 1.00 94.06 212 THR A C 1
ATOM 1639 O O . THR A 1 212 ? -12.185 -9.155 -17.326 1.00 94.06 212 THR A O 1
ATOM 1642 N N . MET A 1 213 ? -10.985 -9.080 -15.422 1.00 95.19 213 MET A N 1
ATOM 1643 C CA . MET A 1 213 ? -10.877 -10.524 -15.235 1.00 95.19 213 MET A CA 1
ATOM 1644 C C . MET A 1 213 ? -10.503 -10.905 -13.798 1.00 95.19 213 MET A C 1
ATOM 1646 O O . MET A 1 213 ? -10.006 -10.092 -13.018 1.00 95.19 213 MET A O 1
ATOM 1650 N N . TYR A 1 214 ? -10.725 -12.176 -13.467 1.00 97.12 214 TYR A N 1
ATOM 1651 C CA . TYR A 1 214 ? -10.106 -12.858 -12.335 1.00 97.12 214 TYR A CA 1
ATOM 1652 C C . TYR A 1 214 ? -9.770 -14.298 -12.737 1.00 97.12 214 TYR A C 1
ATOM 1654 O O . TYR A 1 214 ? -10.478 -14.895 -13.553 1.00 97.12 214 TYR A O 1
ATOM 1662 N N . HIS A 1 215 ? -8.713 -14.874 -12.168 1.00 97.31 215 HIS A N 1
ATOM 1663 C CA . HIS A 1 215 ? -8.311 -16.257 -12.450 1.00 97.31 215 HIS A CA 1
ATOM 1664 C C . HIS A 1 215 ? -7.467 -16.861 -11.324 1.00 97.31 215 HIS A C 1
ATOM 1666 O O . HIS A 1 215 ? -7.041 -16.177 -10.394 1.00 97.31 215 HIS A O 1
ATOM 1672 N N . ALA A 1 216 ? -7.255 -18.177 -11.408 1.00 97.12 216 ALA A N 1
ATOM 1673 C CA . ALA A 1 216 ? -6.319 -18.893 -10.552 1.00 97.12 216 ALA A CA 1
ATOM 1674 C C . ALA A 1 216 ? -4.879 -18.652 -11.031 1.00 97.12 216 ALA A C 1
ATOM 1676 O O . ALA A 1 216 ? -4.609 -18.689 -12.236 1.00 97.12 216 ALA A O 1
ATOM 1677 N N . GLU A 1 217 ? -3.969 -18.434 -10.091 1.00 95.62 217 GLU A N 1
ATOM 1678 C CA . GLU A 1 217 ? -2.561 -18.128 -10.347 1.00 95.62 217 GLU A CA 1
ATOM 1679 C C . GLU A 1 217 ? -1.632 -19.335 -10.078 1.00 95.62 217 GLU A C 1
ATOM 1681 O O . GLU A 1 217 ? -2.090 -20.464 -9.871 1.00 95.62 217 GLU A O 1
ATOM 1686 N N . ALA A 1 218 ? -0.317 -19.132 -10.178 1.00 91.31 218 ALA A N 1
ATOM 1687 C CA . ALA A 1 218 ? 0.684 -20.200 -10.206 1.00 91.31 218 ALA A CA 1
ATOM 1688 C C . ALA A 1 218 ? 1.130 -20.753 -8.830 1.00 91.31 218 ALA A C 1
ATOM 1690 O O . ALA A 1 218 ? 1.844 -21.762 -8.799 1.00 91.31 218 ALA A O 1
ATOM 1691 N N . ALA A 1 219 ? 0.716 -20.161 -7.702 1.00 93.44 219 ALA A N 1
ATOM 1692 C CA . ALA A 1 219 ? 0.992 -20.681 -6.355 1.00 93.44 219 ALA A CA 1
ATOM 1693 C C . ALA A 1 219 ? -0.246 -21.309 -5.674 1.00 93.44 219 ALA A C 1
ATOM 1695 O O . ALA A 1 219 ? -1.384 -21.019 -6.049 1.00 93.44 219 ALA A O 1
ATOM 1696 N N . PRO A 1 220 ? -0.058 -22.168 -4.647 1.00 95.25 220 PRO A N 1
ATOM 1697 C CA . PRO A 1 220 ? -1.166 -22.772 -3.907 1.00 95.25 220 PRO A CA 1
ATOM 1698 C C . PRO A 1 220 ? -2.136 -21.733 -3.335 1.00 95.25 220 PRO A C 1
ATOM 1700 O O . PRO A 1 220 ? -1.740 -20.872 -2.546 1.00 95.25 220 PRO A O 1
ATOM 1703 N N . GLY A 1 221 ? -3.410 -21.832 -3.722 1.00 96.31 221 GLY A N 1
ATOM 1704 C CA . GLY A 1 221 ? -4.468 -20.916 -3.304 1.00 96.31 221 GLY A CA 1
ATOM 1705 C C . GLY A 1 221 ? -4.274 -19.478 -3.781 1.00 96.31 221 GLY A C 1
ATOM 1706 O O . GLY A 1 221 ? -4.859 -18.580 -3.173 1.00 96.31 221 GLY A O 1
ATOM 1707 N N . GLN A 1 222 ? -3.441 -19.246 -4.799 1.00 97.81 222 GLN A N 1
ATOM 1708 C CA . GLN A 1 222 ? -3.190 -17.923 -5.360 1.00 97.81 222 GLN A CA 1
ATOM 1709 C C . GLN A 1 222 ? -4.225 -17.581 -6.426 1.00 97.81 222 GLN A C 1
ATOM 1711 O O . GLN A 1 222 ? -4.530 -18.386 -7.305 1.00 97.81 222 GLN A O 1
ATOM 1716 N N . TYR A 1 223 ? -4.720 -16.355 -6.378 1.00 98.38 223 TYR A N 1
ATOM 1717 C CA . TYR A 1 223 ? -5.659 -15.813 -7.345 1.00 98.38 223 TYR A CA 1
ATOM 1718 C C . TYR A 1 223 ? -5.259 -14.393 -7.710 1.00 98.38 223 TYR A C 1
ATOM 1720 O O . TYR A 1 223 ? -4.564 -13.717 -6.950 1.00 98.38 223 TYR A O 1
ATOM 1728 N N . GLU A 1 224 ? -5.751 -13.942 -8.852 1.00 98.38 224 GLU A N 1
ATOM 1729 C CA . GLU A 1 224 ? -5.590 -12.575 -9.322 1.00 98.38 224 GLU A CA 1
ATOM 1730 C C . GLU A 1 224 ? -6.954 -11.956 -9.622 1.00 98.38 224 GLU A C 1
ATOM 1732 O O . GLU A 1 224 ? -7.854 -12.622 -10.144 1.00 98.38 224 GLU A O 1
ATOM 1737 N N . VAL A 1 225 ? -7.101 -10.676 -9.281 1.00 98.38 225 VAL A N 1
ATOM 1738 C CA . VAL A 1 225 ? -8.197 -9.815 -9.738 1.00 98.38 225 VAL A CA 1
ATOM 1739 C C . VAL A 1 225 ? -7.592 -8.629 -10.479 1.00 98.38 225 VAL A C 1
ATOM 1741 O O . VAL A 1 225 ? -6.757 -7.908 -9.925 1.00 98.38 225 VAL A O 1
ATOM 1744 N N . VAL A 1 226 ? -8.046 -8.408 -11.711 1.00 97.69 226 VAL A N 1
ATOM 1745 C CA . VAL A 1 226 ? -7.566 -7.329 -12.578 1.00 97.69 226 VAL A CA 1
ATOM 1746 C C . VAL A 1 226 ? -8.627 -6.252 -12.705 1.00 97.69 226 VAL A C 1
ATOM 1748 O O . VAL A 1 226 ? -9.781 -6.515 -13.054 1.00 97.69 226 VAL A O 1
ATOM 1751 N N . THR A 1 227 ? -8.217 -5.024 -12.406 1.00 95.50 227 THR A N 1
ATOM 1752 C CA . THR A 1 227 ? -9.085 -3.844 -12.448 1.00 95.50 227 THR A CA 1
ATOM 1753 C C . THR A 1 227 ? -8.841 -3.019 -13.705 1.00 95.50 227 THR A C 1
ATOM 1755 O O . THR A 1 227 ? -7.717 -2.939 -14.208 1.00 95.50 227 THR A O 1
ATOM 1758 N N . GLY A 1 228 ? -9.907 -2.410 -14.226 1.00 92.44 228 GLY A N 1
ATOM 1759 C CA . GLY A 1 228 ? -9.833 -1.533 -15.393 1.00 92.44 228 GLY A CA 1
ATOM 1760 C C . GLY A 1 228 ? -8.984 -0.281 -15.125 1.00 92.44 228 GLY A C 1
ATOM 1761 O O . GLY A 1 228 ? -8.883 0.170 -13.980 1.00 92.44 228 GLY A O 1
ATOM 1762 N N . PRO A 1 229 ? -8.355 0.302 -16.161 1.00 94.06 229 PRO A N 1
ATOM 1763 C CA . PRO A 1 229 ? -7.504 1.468 -15.987 1.00 94.06 229 PRO A CA 1
ATOM 1764 C C . PRO A 1 229 ? -8.326 2.715 -15.637 1.00 94.06 229 PRO A C 1
ATOM 1766 O O . PRO A 1 229 ? -9.320 3.019 -16.294 1.00 94.06 229 PRO A O 1
ATOM 1769 N N . LEU A 1 230 ? -7.865 3.468 -14.640 1.00 95.00 230 LEU A N 1
ATOM 1770 C CA . LEU A 1 230 ? -8.469 4.708 -14.142 1.00 95.00 230 LEU A CA 1
ATOM 1771 C C . LEU A 1 230 ? -7.441 5.848 -14.130 1.00 95.00 230 LEU A C 1
ATOM 1773 O O . LEU A 1 230 ? -6.242 5.633 -14.327 1.00 95.00 230 LEU A O 1
ATOM 1777 N N . GLN A 1 231 ? -7.887 7.081 -13.882 1.00 95.75 231 GLN A N 1
ATOM 1778 C CA . GLN A 1 231 ? -6.949 8.168 -13.576 1.00 95.75 231 GLN A CA 1
ATOM 1779 C C . GLN A 1 231 ? -6.152 7.823 -12.305 1.00 95.75 231 GLN A C 1
ATOM 1781 O O . GLN A 1 231 ? -6.706 7.183 -11.413 1.00 95.75 231 GLN A O 1
ATOM 1786 N N . PRO A 1 232 ? -4.882 8.248 -12.153 1.00 97.38 232 PRO A N 1
ATOM 1787 C CA . PRO A 1 232 ? -3.984 7.645 -11.164 1.00 97.38 232 PRO A CA 1
ATOM 1788 C C . PRO A 1 232 ? -4.473 7.711 -9.715 1.00 97.38 232 PRO A C 1
ATOM 1790 O O . PRO A 1 232 ? -4.309 6.755 -8.961 1.00 97.38 232 PRO A O 1
ATOM 1793 N N . LEU A 1 233 ? -5.083 8.833 -9.325 1.00 96.38 233 LEU A N 1
ATOM 1794 C CA . LEU A 1 233 ? -5.633 9.001 -7.983 1.00 96.38 233 LEU A CA 1
ATOM 1795 C C . LEU A 1 233 ? -6.823 8.061 -7.740 1.00 96.38 233 LEU A C 1
ATOM 1797 O O . LEU A 1 233 ? -6.870 7.390 -6.714 1.00 96.38 233 LEU A O 1
ATOM 1801 N N . GLU A 1 234 ? -7.740 7.975 -8.706 1.00 95.69 234 GLU A N 1
ATOM 1802 C CA . GLU A 1 234 ? -8.901 7.085 -8.640 1.00 95.69 234 GLU A CA 1
ATOM 1803 C C . GLU A 1 234 ? -8.482 5.609 -8.699 1.00 95.69 234 GLU A C 1
ATOM 1805 O O . GLU A 1 234 ? -9.047 4.788 -7.985 1.00 95.69 234 GLU A O 1
ATOM 1810 N N . ALA A 1 235 ? -7.451 5.274 -9.481 1.00 96.94 235 ALA A N 1
ATOM 1811 C CA . ALA A 1 235 ? -6.878 3.933 -9.544 1.00 96.94 235 ALA A CA 1
ATOM 1812 C C . ALA A 1 235 ? -6.305 3.500 -8.184 1.00 96.94 235 ALA A C 1
ATOM 1814 O O . ALA A 1 235 ? -6.530 2.372 -7.747 1.00 96.94 235 ALA A O 1
ATOM 1815 N N . ALA A 1 236 ? -5.598 4.396 -7.484 1.00 97.75 236 ALA A N 1
ATOM 1816 C CA . ALA A 1 236 ? -5.106 4.122 -6.134 1.00 97.75 236 ALA A CA 1
ATOM 1817 C C . ALA A 1 236 ? -6.255 3.956 -5.124 1.00 97.75 236 ALA A C 1
ATOM 1819 O O . ALA A 1 236 ? -6.227 3.017 -4.326 1.00 97.75 236 ALA A O 1
ATOM 1820 N N . ASP A 1 237 ? -7.278 4.818 -5.187 1.00 97.00 237 ASP A N 1
ATOM 1821 C CA . ASP A 1 237 ? -8.485 4.708 -4.354 1.00 97.00 237 ASP A CA 1
ATOM 1822 C C . ASP A 1 237 ? -9.209 3.364 -4.609 1.00 97.00 237 ASP A C 1
ATOM 1824 O O . ASP A 1 237 ? -9.573 2.650 -3.669 1.00 97.00 237 ASP A O 1
ATOM 1828 N N . ALA A 1 238 ? -9.355 2.970 -5.879 1.00 96.19 238 ALA A N 1
ATOM 1829 C CA . ALA A 1 238 ? -9.957 1.705 -6.292 1.00 96.19 238 ALA A CA 1
ATOM 1830 C C . ALA A 1 238 ? -9.142 0.489 -5.826 1.00 96.19 238 ALA A C 1
ATOM 1832 O O . ALA A 1 238 ? -9.727 -0.498 -5.379 1.00 96.19 238 ALA A O 1
ATOM 1833 N N . LEU A 1 239 ? -7.807 0.554 -5.859 1.00 97.75 239 LEU A N 1
ATOM 1834 C CA . LEU A 1 239 ? -6.947 -0.519 -5.354 1.00 97.75 239 LEU A CA 1
ATOM 1835 C C . LEU A 1 239 ? -7.079 -0.691 -3.833 1.00 97.75 239 LEU A C 1
ATOM 1837 O O . LEU A 1 239 ? -7.164 -1.821 -3.349 1.00 97.75 239 LEU A O 1
ATOM 1841 N N . VAL A 1 240 ? -7.129 0.404 -3.068 1.00 97.75 240 VAL A N 1
ATOM 1842 C CA . VAL A 1 240 ? -7.363 0.340 -1.613 1.00 97.75 240 VAL A CA 1
ATOM 1843 C C . VAL A 1 240 ? -8.707 -0.330 -1.324 1.00 97.75 240 VAL A C 1
ATOM 1845 O O . VAL A 1 240 ? -8.764 -1.278 -0.539 1.00 97.75 240 VAL A O 1
ATOM 1848 N N . TYR A 1 241 ? -9.767 0.094 -2.016 1.00 97.19 241 TYR A N 1
ATOM 1849 C CA . TYR A 1 241 ? -11.090 -0.518 -1.894 1.00 97.19 241 TYR A CA 1
ATOM 1850 C C . TYR A 1 241 ? -11.096 -1.998 -2.329 1.00 97.19 241 TYR A C 1
ATOM 1852 O O . TYR A 1 241 ? -11.756 -2.837 -1.710 1.00 97.19 241 TYR A O 1
ATOM 1860 N N . THR A 1 242 ? -10.311 -2.352 -3.349 1.00 98.12 242 THR A N 1
ATOM 1861 C CA . THR A 1 242 ? -10.152 -3.733 -3.826 1.00 98.12 242 THR A CA 1
ATOM 1862 C C . THR A 1 242 ? -9.509 -4.630 -2.785 1.00 98.12 242 THR A C 1
ATOM 1864 O O . THR A 1 242 ? -10.037 -5.702 -2.486 1.00 98.12 242 THR A O 1
ATOM 1867 N N . ARG A 1 243 ? -8.429 -4.169 -2.151 1.00 98.12 243 ARG A N 1
ATOM 1868 C CA . ARG A 1 243 ? -7.770 -4.903 -1.064 1.00 98.12 243 ARG A CA 1
ATOM 1869 C C . ARG A 1 243 ? -8.708 -5.112 0.127 1.00 98.12 243 ARG A C 1
ATOM 1871 O O . ARG A 1 243 ? -8.771 -6.218 0.662 1.00 98.12 243 ARG A O 1
ATOM 1878 N N . GLU A 1 244 ? -9.468 -4.084 0.509 1.00 97.25 244 GLU A N 1
ATOM 1879 C CA . GLU A 1 244 ? -10.479 -4.195 1.568 1.00 97.25 244 GLU A CA 1
ATOM 1880 C C . GLU A 1 244 ? -11.577 -5.206 1.197 1.00 97.25 244 GLU A C 1
ATOM 1882 O O . GLU A 1 244 ? -11.916 -6.067 2.011 1.00 97.25 244 GLU A O 1
ATOM 1887 N N . THR A 1 245 ? -12.090 -5.154 -0.035 1.00 98.50 245 THR A N 1
ATOM 1888 C CA . THR A 1 245 ? -13.116 -6.083 -0.537 1.00 98.50 245 THR A CA 1
ATOM 1889 C C . THR A 1 245 ? -12.629 -7.530 -0.481 1.00 98.50 245 THR A C 1
ATOM 1891 O O . THR A 1 245 ? -13.313 -8.383 0.079 1.00 98.50 245 THR A O 1
ATOM 1894 N N . ILE A 1 246 ? -11.424 -7.805 -0.991 1.00 98.75 246 ILE A N 1
ATOM 1895 C CA . ILE A 1 246 ? -10.814 -9.142 -0.976 1.00 98.75 246 ILE A CA 1
ATOM 1896 C C . ILE A 1 246 ? -10.712 -9.684 0.457 1.00 98.75 246 ILE A C 1
ATOM 1898 O O . ILE A 1 246 ? -11.114 -10.820 0.715 1.00 98.75 246 ILE A O 1
ATOM 1902 N N . ILE A 1 247 ? -10.216 -8.874 1.401 1.00 98.25 247 ILE A N 1
ATOM 1903 C CA . ILE A 1 247 ? -10.062 -9.283 2.806 1.00 98.25 247 ILE A CA 1
ATOM 1904 C C . ILE A 1 247 ? -11.420 -9.603 3.440 1.00 98.25 247 ILE A C 1
ATOM 1906 O O . ILE A 1 247 ? -11.564 -10.657 4.062 1.00 98.25 247 ILE A O 1
ATOM 1910 N N . ASN A 1 248 ? -12.408 -8.717 3.290 1.00 98.12 248 ASN A N 1
ATOM 1911 C CA . ASN A 1 248 ? -13.707 -8.876 3.948 1.00 98.12 248 ASN A CA 1
ATOM 1912 C C . ASN A 1 248 ? -14.517 -10.028 3.346 1.00 98.12 248 ASN A C 1
ATOM 1914 O O . ASN A 1 248 ? -15.093 -10.815 4.095 1.00 98.12 248 ASN A O 1
ATOM 1918 N N . VAL A 1 249 ? -14.519 -10.184 2.018 1.00 98.75 249 VAL A N 1
ATOM 1919 C CA . VAL A 1 249 ? -15.210 -11.309 1.374 1.00 98.75 249 VAL A CA 1
ATOM 1920 C C . VAL A 1 249 ? -14.548 -12.631 1.759 1.00 98.75 249 VAL A C 1
ATOM 1922 O O . VAL A 1 249 ? -15.247 -13.563 2.144 1.00 98.75 249 VAL A O 1
ATOM 1925 N N . ALA A 1 250 ? -13.214 -12.728 1.752 1.00 98.56 250 ALA A N 1
ATOM 1926 C CA . ALA A 1 250 ? -12.542 -13.943 2.217 1.00 98.56 250 ALA A CA 1
ATOM 1927 C C . ALA A 1 250 ? -12.930 -14.285 3.668 1.00 98.56 250 ALA A C 1
ATOM 1929 O O . ALA A 1 250 ? -13.323 -15.421 3.943 1.00 98.56 250 ALA A O 1
ATOM 1930 N N . ALA A 1 251 ? -12.908 -13.292 4.565 1.00 97.94 251 ALA A N 1
ATOM 1931 C CA . ALA A 1 251 ? -13.280 -13.464 5.969 1.00 97.94 251 ALA A CA 1
ATOM 1932 C C . ALA A 1 251 ? -14.741 -13.909 6.146 1.00 97.94 251 ALA A C 1
ATOM 1934 O O . ALA A 1 251 ? -15.016 -14.814 6.936 1.00 97.94 251 ALA A O 1
ATOM 1935 N N . LYS A 1 252 ? -15.671 -13.338 5.370 1.00 97.25 252 LYS A N 1
ATOM 1936 C CA . LYS A 1 252 ? -17.096 -13.714 5.353 1.00 97.25 252 LYS A CA 1
ATOM 1937 C C . LYS A 1 252 ? -17.313 -15.189 5.004 1.00 97.25 252 LYS A C 1
ATOM 1939 O O . LYS A 1 252 ? -18.239 -15.810 5.518 1.00 97.25 252 LYS A O 1
ATOM 1944 N N . HIS A 1 253 ? -16.441 -15.763 4.176 1.00 97.50 253 HIS A N 1
ATOM 1945 C CA . HIS A 1 253 ? -16.457 -17.183 3.807 1.00 97.50 253 HIS A CA 1
ATOM 1946 C C . HIS A 1 253 ? -15.550 -18.057 4.694 1.00 97.50 253 HIS A C 1
ATOM 1948 O O . HIS A 1 253 ? -15.284 -19.207 4.356 1.00 97.50 253 HIS A O 1
ATOM 1954 N N . GLY A 1 254 ? -15.072 -17.548 5.835 1.00 97.38 254 GLY A N 1
ATOM 1955 C CA . GLY A 1 254 ? -14.233 -18.310 6.769 1.00 97.38 254 GLY A CA 1
ATOM 1956 C C . GLY A 1 254 ? -12.810 -18.579 6.267 1.00 97.38 254 GLY A C 1
ATOM 1957 O O . GLY A 1 254 ? -12.144 -19.480 6.773 1.00 97.38 254 GLY A O 1
ATOM 1958 N N . LEU A 1 255 ? -12.344 -17.817 5.275 1.00 98.31 255 LEU A N 1
ATOM 1959 C CA . LEU A 1 255 ? -10.980 -17.862 4.753 1.00 98.31 255 LEU A CA 1
ATOM 1960 C C . LEU A 1 255 ? -10.204 -16.610 5.171 1.00 98.31 255 LEU A C 1
ATOM 1962 O O . LEU A 1 255 ? -10.758 -15.611 5.627 1.00 98.31 255 LEU A O 1
ATOM 1966 N N . ARG A 1 256 ? -8.892 -16.637 4.958 1.00 97.94 256 ARG A N 1
ATOM 1967 C CA . ARG A 1 256 ? -8.020 -15.478 5.125 1.00 97.94 256 ARG A CA 1
ATOM 1968 C C . ARG A 1 256 ? -7.325 -15.143 3.817 1.00 97.94 256 ARG A C 1
ATOM 1970 O O . ARG A 1 256 ? -6.559 -15.952 3.311 1.00 97.94 256 ARG A O 1
ATOM 1977 N N . ALA A 1 257 ? -7.550 -13.937 3.307 1.00 98.25 257 ALA A N 1
ATOM 1978 C CA . ALA A 1 257 ? -6.754 -13.404 2.209 1.00 98.25 257 ALA A CA 1
ATOM 1979 C C . ALA A 1 257 ? -5.435 -12.813 2.730 1.00 98.25 257 ALA A C 1
ATOM 1981 O O . ALA A 1 257 ? -5.395 -12.199 3.801 1.00 98.25 257 ALA A O 1
ATOM 1982 N N . THR A 1 258 ? -4.357 -12.976 1.969 1.00 97.19 258 THR A N 1
ATOM 1983 C CA . THR A 1 258 ? -3.072 -12.319 2.222 1.00 97.19 258 THR A CA 1
ATOM 1984 C C . THR A 1 258 ? -2.460 -11.798 0.929 1.00 97.19 258 THR A C 1
ATOM 1986 O O . THR A 1 258 ? -2.482 -12.475 -0.095 1.00 97.19 258 THR A O 1
ATOM 1989 N N . PHE A 1 259 ? -1.878 -10.603 1.011 1.00 97.06 259 PHE A N 1
ATOM 1990 C CA . PHE A 1 259 ? -1.099 -9.963 -0.053 1.00 97.06 259 PHE A CA 1
ATOM 1991 C C . PHE A 1 259 ? 0.412 -10.100 0.188 1.00 97.06 259 PHE A C 1
ATOM 1993 O O . PHE A 1 259 ? 1.208 -9.317 -0.327 1.00 97.06 259 PHE A O 1
ATOM 2000 N N . ALA A 1 260 ? 0.810 -11.042 1.052 1.00 94.50 260 ALA A N 1
ATOM 2001 C CA . ALA A 1 260 ? 2.210 -11.279 1.367 1.00 94.50 260 ALA A CA 1
ATOM 2002 C C . ALA A 1 260 ? 2.999 -11.581 0.077 1.00 94.50 260 ALA A C 1
ATOM 2004 O O . ALA A 1 260 ? 2.564 -12.437 -0.693 1.00 94.50 260 ALA A O 1
ATOM 2005 N N . PRO A 1 261 ? 4.176 -10.961 -0.143 1.00 93.81 261 PRO A N 1
ATOM 2006 C CA . PRO A 1 261 ? 4.865 -11.050 -1.432 1.00 93.81 261 PRO A CA 1
ATOM 2007 C C . PRO A 1 261 ? 5.275 -12.473 -1.809 1.00 93.81 261 PRO A C 1
ATOM 2009 O O . PRO A 1 261 ? 5.373 -12.803 -2.986 1.00 93.81 261 PRO A O 1
ATOM 2012 N N . ARG A 1 262 ? 5.535 -13.332 -0.816 1.00 90.19 262 ARG A N 1
ATOM 2013 C CA . ARG A 1 262 ? 5.832 -14.749 -1.028 1.00 90.19 262 ARG A CA 1
ATOM 2014 C C . ARG A 1 262 ? 5.496 -15.562 0.218 1.00 90.19 262 ARG A C 1
ATOM 2016 O O . ARG A 1 262 ? 6.130 -15.385 1.256 1.00 90.19 262 ARG A O 1
ATOM 2023 N N . VAL A 1 263 ? 4.507 -16.448 0.110 1.00 90.38 263 VAL A N 1
ATOM 2024 C CA . VAL A 1 263 ? 4.086 -17.339 1.209 1.00 90.38 263 VAL A CA 1
ATOM 2025 C C . VAL A 1 263 ? 4.845 -18.666 1.168 1.00 90.38 263 VAL A C 1
ATOM 2027 O O . VAL A 1 263 ? 5.349 -19.115 2.195 1.00 90.38 263 VAL A O 1
ATOM 2030 N N . TYR A 1 264 ? 4.985 -19.263 -0.019 1.00 86.44 264 TYR A N 1
ATOM 2031 C CA . TYR A 1 264 ? 5.706 -20.518 -0.220 1.00 86.44 264 TYR A CA 1
ATOM 2032 C C . TYR A 1 264 ? 7.006 -20.260 -0.994 1.00 86.44 264 TYR A C 1
ATOM 2034 O O . TYR A 1 264 ? 7.000 -19.733 -2.105 1.00 86.44 264 TYR A O 1
ATOM 2042 N N . LEU A 1 265 ? 8.154 -20.618 -0.409 1.00 86.06 265 LEU A N 1
ATOM 2043 C CA . LEU A 1 265 ? 9.467 -20.367 -1.028 1.00 86.06 265 LEU A CA 1
ATOM 2044 C C . LEU A 1 265 ? 9.738 -21.244 -2.259 1.00 86.06 265 LEU A C 1
ATOM 2046 O O . LEU A 1 265 ? 10.606 -20.919 -3.061 1.00 86.06 265 LEU A O 1
ATOM 2050 N N . ASN A 1 266 ? 8.993 -22.335 -2.419 1.00 82.88 266 ASN A N 1
ATOM 2051 C CA . ASN A 1 266 ? 9.067 -23.240 -3.564 1.00 82.88 266 ASN A CA 1
ATOM 2052 C C . ASN A 1 266 ? 8.041 -22.922 -4.671 1.00 82.88 266 ASN A C 1
ATOM 2054 O O . ASN A 1 266 ? 7.942 -23.695 -5.619 1.00 82.88 266 ASN A O 1
ATOM 2058 N N . SER A 1 267 ? 7.286 -21.821 -4.568 1.00 85.00 267 SER A N 1
ATOM 2059 C CA . SER A 1 267 ? 6.358 -21.353 -5.609 1.00 85.00 267 SER A CA 1
ATOM 2060 C C . SER A 1 267 ? 6.665 -19.918 -6.045 1.00 85.00 267 SER A C 1
ATOM 2062 O O . SER A 1 267 ? 7.568 -19.265 -5.502 1.00 85.00 267 SER A O 1
ATOM 2064 N N . THR A 1 268 ? 5.884 -19.427 -7.010 1.00 85.56 268 THR A N 1
ATOM 2065 C CA . THR A 1 268 ? 5.792 -18.006 -7.366 1.00 85.56 268 THR A CA 1
ATOM 2066 C C . THR A 1 268 ? 5.304 -17.172 -6.176 1.00 85.56 268 THR A C 1
ATOM 2068 O O . THR A 1 268 ? 4.708 -17.694 -5.226 1.00 85.56 268 THR A O 1
ATOM 2071 N N . GLY A 1 269 ? 5.630 -15.880 -6.196 1.00 90.81 269 GLY A N 1
ATOM 2072 C CA . GLY A 1 269 ? 5.141 -14.901 -5.223 1.00 90.81 269 GLY A CA 1
ATOM 2073 C C . GLY A 1 269 ? 3.888 -14.171 -5.709 1.00 90.81 269 GLY A C 1
ATOM 2074 O O . GLY A 1 269 ? 3.430 -14.422 -6.817 1.00 90.81 269 GLY A O 1
ATOM 2075 N N . SER A 1 270 ? 3.374 -13.258 -4.883 1.00 94.44 270 SER A N 1
ATOM 2076 C CA . SER A 1 270 ? 2.231 -12.391 -5.186 1.00 94.44 270 SER A CA 1
ATOM 2077 C C . SER A 1 270 ? 2.659 -10.933 -5.374 1.00 94.44 270 SER A C 1
ATOM 2079 O O . SER A 1 270 ? 3.412 -10.378 -4.570 1.00 94.44 270 SER A O 1
ATOM 2081 N N . SER A 1 271 ? 2.182 -10.302 -6.436 1.00 93.50 271 SER A N 1
ATOM 2082 C CA . SER A 1 271 ? 2.495 -8.948 -6.869 1.00 93.50 271 SER A CA 1
ATOM 2083 C C . SER A 1 271 ? 1.260 -8.045 -6.905 1.00 93.50 271 SER A C 1
ATOM 2085 O O . SER A 1 271 ? 0.120 -8.477 -6.754 1.00 93.50 271 SER A O 1
ATOM 2087 N N . ALA A 1 272 ? 1.519 -6.757 -7.103 1.00 95.38 272 ALA A N 1
ATOM 2088 C CA . ALA A 1 272 ? 0.532 -5.784 -7.527 1.00 95.38 272 ALA A CA 1
ATOM 2089 C C . ALA A 1 272 ? 1.051 -5.129 -8.818 1.00 95.38 272 ALA A C 1
ATOM 2091 O O . ALA A 1 272 ? 1.602 -4.029 -8.750 1.00 95.38 272 ALA A O 1
ATOM 2092 N N . HIS A 1 273 ? 0.991 -5.831 -9.960 1.00 97.06 273 HIS A N 1
ATOM 2093 C CA . HIS A 1 273 ? 1.506 -5.283 -11.221 1.00 97.06 273 HIS A CA 1
ATOM 2094 C C . HIS A 1 273 ? 0.748 -4.001 -11.571 1.00 97.06 273 HIS A C 1
ATOM 2096 O O . HIS A 1 273 ? -0.476 -3.921 -11.429 1.00 97.06 273 HIS A O 1
ATOM 2102 N N . VAL A 1 274 ? 1.488 -2.977 -11.997 1.00 98.06 274 VAL A N 1
ATOM 2103 C CA . VAL A 1 274 ? 0.919 -1.665 -12.324 1.00 98.06 274 VAL A CA 1
ATOM 2104 C C . VAL A 1 274 ? 1.058 -1.412 -13.807 1.00 98.06 274 VAL A C 1
ATOM 2106 O O . VAL A 1 274 ? 2.166 -1.327 -14.323 1.00 98.06 274 VAL A O 1
ATOM 2109 N N . HIS A 1 275 ? -0.063 -1.221 -14.483 1.00 97.94 275 HIS A N 1
ATOM 2110 C CA . HIS A 1 275 ? -0.095 -0.866 -15.893 1.00 97.94 275 HIS A CA 1
ATOM 2111 C C . HIS A 1 275 ? -0.228 0.640 -16.032 1.00 97.94 275 HIS A C 1
ATOM 2113 O O . HIS A 1 275 ? -1.252 1.196 -15.647 1.00 97.94 275 HIS A O 1
ATOM 2119 N N . VAL A 1 276 ? 0.773 1.306 -16.607 1.00 98.25 276 VAL A N 1
ATOM 2120 C CA . VAL A 1 276 ? 0.749 2.753 -16.849 1.00 98.25 276 VAL A CA 1
ATOM 2121 C C . VAL A 1 276 ? 0.748 3.038 -18.343 1.00 98.25 276 VAL A C 1
ATOM 2123 O O . VAL A 1 276 ? 1.632 2.608 -19.086 1.00 98.25 276 VAL A O 1
ATOM 2126 N N . SER A 1 277 ? -0.230 3.816 -18.800 1.00 96.75 277 SER A N 1
ATOM 2127 C CA . SER A 1 277 ? -0.244 4.362 -20.159 1.00 96.75 277 SER A CA 1
ATOM 2128 C C . SER A 1 277 ? -0.049 5.876 -20.136 1.00 96.75 277 SER A C 1
ATOM 2130 O O . SER A 1 277 ? -0.664 6.582 -19.341 1.00 96.75 277 SER A O 1
ATOM 2132 N N . VAL A 1 278 ? 0.836 6.361 -21.010 1.00 96.19 278 VAL A N 1
ATOM 2133 C CA . VAL A 1 278 ? 1.227 7.775 -21.127 1.00 96.19 278 VAL A CA 1
ATOM 2134 C C . VAL A 1 278 ? 0.419 8.458 -22.232 1.00 96.19 278 VAL A C 1
ATOM 2136 O O . VAL A 1 278 ? 0.401 7.959 -23.360 1.00 96.19 278 VAL A O 1
ATOM 2139 N N . HIS A 1 279 ? -0.215 9.595 -21.931 1.00 94.75 279 HIS A N 1
ATOM 2140 C CA . HIS A 1 279 ? -1.088 10.339 -22.850 1.00 94.75 279 HIS A CA 1
ATOM 2141 C C . HIS A 1 279 ? -0.703 11.826 -22.905 1.00 94.75 279 HIS A C 1
ATOM 2143 O O . HIS A 1 279 ? -1.103 12.605 -22.041 1.00 94.75 279 HIS A O 1
ATOM 2149 N N . PRO A 1 280 ? 0.078 12.259 -23.907 1.00 93.38 280 PRO A N 1
ATOM 2150 C CA . PRO A 1 280 ? 0.381 13.677 -24.105 1.00 93.38 280 PRO A CA 1
ATOM 2151 C C . PRO A 1 280 ? -0.883 14.490 -24.438 1.00 93.38 280 PRO A C 1
ATOM 2153 O O . PRO A 1 280 ? -1.608 14.132 -25.363 1.00 93.38 280 PRO A O 1
ATOM 2156 N N . ILE A 1 281 ? -1.121 15.614 -23.750 1.00 91.56 281 ILE A N 1
ATOM 2157 C CA . ILE A 1 281 ? -2.355 16.421 -23.894 1.00 91.56 281 ILE A CA 1
ATOM 2158 C C . ILE A 1 281 ? -2.433 17.106 -25.268 1.00 91.56 281 ILE A C 1
ATOM 2160 O O . ILE A 1 281 ? -3.504 17.196 -25.858 1.00 91.56 281 ILE A O 1
ATOM 2164 N N . ASN A 1 282 ? -1.291 17.553 -25.800 1.00 84.88 282 ASN A N 1
ATOM 2165 C CA . ASN A 1 282 ? -1.173 18.194 -27.120 1.00 84.88 282 ASN A CA 1
ATOM 2166 C C . ASN A 1 282 ? -0.036 17.586 -27.966 1.00 84.88 282 ASN A C 1
ATOM 2168 O O . ASN A 1 282 ? 0.480 18.225 -28.881 1.00 84.88 282 ASN A O 1
ATOM 2172 N N . GLY A 1 283 ? 0.414 16.379 -27.614 1.00 76.44 283 GLY A N 1
ATOM 2173 C CA . GLY A 1 283 ? 1.550 15.725 -28.263 1.00 76.44 283 GLY A CA 1
ATOM 2174 C C . GLY A 1 283 ? 1.153 14.836 -29.446 1.00 76.44 283 GLY A C 1
ATOM 2175 O O . GLY A 1 283 ? -0.033 14.603 -29.695 1.00 76.44 283 GLY A O 1
ATOM 2176 N N . PRO A 1 284 ? 2.143 14.317 -30.192 1.00 77.44 284 PRO A N 1
ATOM 2177 C CA . PRO A 1 284 ? 1.887 13.389 -31.282 1.00 77.44 284 PRO A CA 1
ATOM 2178 C C . PRO A 1 284 ? 1.213 12.117 -30.759 1.00 77.44 284 PRO A C 1
ATOM 2180 O O . PRO A 1 284 ? 1.554 11.601 -29.693 1.00 77.44 284 PRO A O 1
ATOM 2183 N N . LYS A 1 285 ? 0.263 11.589 -31.538 1.00 80.75 285 LYS A N 1
ATOM 2184 C CA . LYS A 1 285 ? -0.368 10.303 -31.231 1.00 80.75 285 LYS A CA 1
ATOM 2185 C C . LYS A 1 285 ? 0.672 9.182 -31.261 1.00 80.75 285 LYS A C 1
ATOM 2187 O O . LYS A 1 285 ? 1.617 9.210 -32.049 1.00 80.75 285 LYS A O 1
ATOM 2192 N N . LYS A 1 286 ? 0.448 8.169 -30.427 1.00 87.38 286 LYS A N 1
ATOM 2193 C CA . LYS A 1 286 ? 1.242 6.940 -30.396 1.00 87.38 286 LYS A CA 1
ATOM 2194 C C . LYS A 1 286 ? 1.269 6.276 -31.779 1.00 87.38 286 LYS A C 1
ATOM 2196 O O . LYS A 1 286 ? 0.223 6.089 -32.398 1.00 87.38 286 LYS A O 1
ATOM 2201 N N . SER A 1 287 ? 2.463 5.913 -32.244 1.00 87.38 287 SER A N 1
ATOM 2202 C CA . SER A 1 287 ? 2.659 5.141 -33.478 1.00 87.38 287 SER A CA 1
ATOM 2203 C C . SER A 1 287 ? 2.686 3.641 -33.184 1.00 87.38 287 SER A C 1
ATOM 2205 O O . SER A 1 287 ? 3.066 3.251 -32.081 1.00 87.38 287 SER A O 1
ATOM 2207 N N . ALA A 1 288 ? 2.328 2.793 -34.151 1.00 86.56 288 ALA A N 1
ATOM 2208 C CA . ALA A 1 288 ? 2.448 1.339 -33.996 1.00 86.56 288 ALA A CA 1
ATOM 2209 C C . ALA A 1 288 ? 3.908 0.855 -34.053 1.00 86.56 288 ALA A C 1
ATOM 2211 O O . ALA A 1 288 ? 4.221 -0.221 -33.554 1.00 86.56 288 ALA A O 1
ATOM 2212 N N . ASP A 1 289 ? 4.810 1.638 -34.647 1.00 85.69 289 ASP A N 1
ATOM 2213 C CA . ASP A 1 289 ? 6.168 1.182 -34.945 1.00 85.69 289 ASP A CA 1
ATOM 2214 C C . ASP A 1 289 ? 7.197 1.542 -33.884 1.00 85.69 289 ASP A C 1
ATOM 2216 O O . ASP A 1 289 ? 8.168 0.807 -33.721 1.00 85.69 289 ASP A O 1
ATOM 2220 N N . ALA A 1 290 ? 6.962 2.619 -33.135 1.00 89.50 290 ALA A N 1
ATOM 2221 C CA . ALA A 1 290 ? 7.874 3.101 -32.111 1.00 89.50 290 ALA A CA 1
ATOM 2222 C C . ALA A 1 290 ? 7.141 3.706 -30.905 1.00 89.50 290 ALA A C 1
ATOM 2224 O O . ALA A 1 290 ? 5.992 4.175 -30.993 1.00 89.50 290 ALA A O 1
ATOM 2225 N N . LEU A 1 291 ? 7.859 3.736 -29.781 1.00 93.38 291 LEU A N 1
ATOM 2226 C CA . LEU A 1 291 ? 7.503 4.554 -28.629 1.00 93.38 291 LEU A CA 1
ATOM 2227 C C . LEU A 1 291 ? 7.497 6.034 -29.028 1.00 93.38 291 LEU A C 1
ATOM 2229 O O . LEU A 1 291 ? 8.339 6.501 -29.795 1.00 93.38 291 LEU A O 1
ATOM 2233 N N . SER A 1 292 ? 6.522 6.776 -28.512 1.00 93.62 292 SER A N 1
ATOM 2234 C CA . SER A 1 292 ? 6.544 8.238 -28.584 1.00 93.62 292 SER A CA 1
ATOM 2235 C C . SER A 1 292 ? 7.680 8.807 -27.728 1.00 93.62 292 SER A C 1
ATOM 2237 O O . SER A 1 292 ? 8.148 8.151 -26.800 1.00 93.62 292 SER A O 1
ATOM 2239 N N . SER A 1 293 ? 8.087 10.055 -27.981 1.00 94.12 293 SER A N 1
ATOM 2240 C CA . SER A 1 293 ? 9.093 10.734 -27.148 1.00 94.12 293 SER A CA 1
ATOM 2241 C C . SER A 1 293 ? 8.693 10.766 -25.671 1.00 94.12 293 SER A C 1
ATOM 2243 O O . SER A 1 293 ? 9.522 10.502 -24.809 1.00 94.12 293 SER A O 1
ATOM 2245 N N . ALA A 1 294 ? 7.411 11.004 -25.383 1.00 95.62 294 ALA A N 1
ATOM 2246 C CA . ALA A 1 294 ? 6.891 10.990 -24.022 1.00 95.62 294 ALA A CA 1
ATOM 2247 C C . ALA A 1 294 ? 6.987 9.599 -23.372 1.00 95.62 294 ALA A C 1
ATOM 2249 O O . ALA A 1 294 ? 7.382 9.499 -22.219 1.00 95.62 294 ALA A O 1
ATOM 2250 N N . GLU A 1 295 ? 6.658 8.526 -24.099 1.00 96.56 295 GLU A N 1
ATOM 2251 C CA . GLU A 1 295 ? 6.798 7.151 -23.599 1.00 96.56 295 GLU A CA 1
ATOM 2252 C C . GLU A 1 295 ? 8.268 6.785 -23.346 1.00 96.56 295 GLU A C 1
ATOM 2254 O O . GLU A 1 295 ? 8.582 6.229 -22.295 1.00 96.56 295 GLU A O 1
ATOM 2259 N N . SER A 1 296 ? 9.168 7.138 -24.266 1.00 96.81 296 SER A N 1
ATOM 2260 C CA . SER A 1 296 ? 10.604 6.884 -24.114 1.00 96.81 296 SER A CA 1
ATOM 2261 C C . SER A 1 296 ? 11.189 7.629 -22.913 1.00 96.81 296 SER A C 1
ATOM 2263 O O . SER A 1 296 ? 11.840 7.010 -22.073 1.00 96.81 296 SER A O 1
ATOM 2265 N N . SER A 1 297 ? 10.919 8.932 -22.777 1.00 97.94 297 SER A N 1
ATOM 2266 C CA . SER A 1 297 ? 11.396 9.718 -21.632 1.00 97.94 297 SER A CA 1
ATOM 2267 C C . SER A 1 297 ? 10.772 9.260 -20.314 1.00 97.94 297 SER A C 1
ATOM 2269 O O . SER A 1 297 ? 11.464 9.196 -19.304 1.00 97.94 297 SER A O 1
ATOM 2271 N N . PHE A 1 298 ? 9.491 8.877 -20.314 1.00 98.25 298 PHE A N 1
ATOM 2272 C CA . PHE A 1 298 ? 8.825 8.336 -19.128 1.00 98.25 298 PHE A CA 1
ATOM 2273 C C . PHE A 1 298 ? 9.560 7.113 -18.572 1.00 98.25 298 PHE A C 1
ATOM 2275 O O . PHE A 1 298 ? 9.872 7.065 -17.382 1.00 98.25 298 PHE A O 1
ATOM 2282 N N . ILE A 1 299 ? 9.885 6.149 -19.438 1.00 98.06 299 ILE A N 1
ATOM 2283 C CA . ILE A 1 299 ? 10.610 4.942 -19.034 1.00 98.06 299 ILE A CA 1
ATOM 2284 C C . ILE A 1 299 ? 12.056 5.249 -18.652 1.00 98.06 299 ILE A C 1
ATOM 2286 O O . ILE A 1 299 ? 12.538 4.685 -17.673 1.00 98.06 299 ILE A O 1
ATOM 2290 N N . ALA A 1 300 ? 12.723 6.175 -19.348 1.00 98.25 300 ALA A N 1
ATOM 2291 C CA . ALA A 1 300 ? 14.068 6.617 -18.978 1.00 98.25 300 ALA A CA 1
ATOM 2292 C C . ALA A 1 300 ? 14.117 7.124 -17.524 1.00 98.25 300 ALA A C 1
ATOM 2294 O O . ALA A 1 300 ? 14.980 6.706 -16.751 1.00 98.25 300 ALA A O 1
ATOM 2295 N N . GLY A 1 301 ? 13.140 7.949 -17.129 1.00 97.50 301 GLY A N 1
ATOM 2296 C CA . GLY A 1 301 ? 13.026 8.464 -15.763 1.00 97.50 301 GLY A CA 1
ATOM 2297 C C . GLY A 1 301 ? 12.759 7.384 -14.716 1.00 97.50 301 GLY A C 1
ATOM 2298 O O . GLY A 1 301 ? 13.337 7.429 -13.632 1.00 97.50 301 GLY A O 1
ATOM 2299 N N . ILE A 1 302 ? 11.911 6.398 -15.029 1.00 97.94 302 ILE A N 1
ATOM 2300 C CA . ILE A 1 302 ? 11.649 5.283 -14.107 1.00 97.94 302 ILE A CA 1
ATOM 2301 C C . ILE A 1 302 ? 12.895 4.413 -13.957 1.00 97.94 302 ILE A C 1
ATOM 2303 O O . ILE A 1 302 ? 13.276 4.134 -12.828 1.00 97.94 302 ILE A O 1
ATOM 2307 N N . LEU A 1 303 ? 13.543 4.009 -15.055 1.00 97.94 303 LEU A N 1
ATOM 2308 C CA . LEU A 1 303 ? 14.728 3.142 -15.022 1.00 97.94 303 LEU A CA 1
ATOM 2309 C C . LEU A 1 303 ? 15.872 3.764 -14.220 1.00 97.94 303 LEU A C 1
ATOM 2311 O O . LEU A 1 303 ? 16.470 3.083 -13.393 1.00 97.94 303 LEU A O 1
ATOM 2315 N N . LYS A 1 304 ? 16.122 5.063 -14.414 1.00 96.38 304 LYS A N 1
ATOM 2316 C CA . LYS A 1 304 ? 17.145 5.822 -13.684 1.00 96.38 304 LYS A CA 1
ATOM 2317 C C . LYS A 1 304 ? 16.956 5.771 -12.167 1.00 96.38 304 LYS A C 1
ATOM 2319 O O . LYS A 1 304 ? 17.926 5.672 -11.427 1.00 96.38 304 LYS A O 1
ATOM 2324 N N . GLU A 1 305 ? 15.711 5.845 -11.708 1.00 96.06 305 GLU A N 1
ATOM 2325 C CA . GLU A 1 305 ? 15.380 5.912 -10.281 1.00 96.06 305 GLU A CA 1
ATOM 2326 C C . GLU A 1 305 ? 14.926 4.567 -9.709 1.00 96.06 305 GLU A C 1
ATOM 2328 O O . GLU A 1 305 ? 14.685 4.455 -8.510 1.00 96.06 305 GLU A O 1
ATOM 2333 N N . LEU A 1 306 ? 14.831 3.529 -10.540 1.00 96.75 306 LEU A N 1
ATOM 2334 C CA . LEU A 1 306 ? 14.255 2.237 -10.189 1.00 96.75 306 LEU A CA 1
ATOM 2335 C C . LEU A 1 306 ? 14.842 1.639 -8.890 1.00 96.75 306 LEU A C 1
ATOM 2337 O O . LEU A 1 306 ? 14.049 1.208 -8.047 1.00 96.75 306 LEU A O 1
ATOM 2341 N N . PRO A 1 307 ? 16.172 1.667 -8.644 1.00 96.81 307 PRO A N 1
ATOM 2342 C CA . PRO A 1 307 ? 16.738 1.182 -7.383 1.00 96.81 307 PRO A CA 1
ATOM 2343 C C . PRO A 1 307 ? 16.263 1.961 -6.147 1.00 96.81 307 PRO A C 1
ATOM 2345 O O . PRO A 1 307 ? 16.002 1.356 -5.107 1.00 96.81 307 PRO A O 1
ATOM 2348 N N . SER A 1 308 ? 16.102 3.287 -6.253 1.00 96.44 308 SER A N 1
ATOM 2349 C CA . SER A 1 308 ? 15.651 4.134 -5.139 1.00 96.44 308 SER A CA 1
ATOM 2350 C C . SER A 1 308 ? 14.154 3.965 -4.849 1.00 96.44 308 SER A C 1
ATOM 2352 O O . SER A 1 308 ? 13.714 4.188 -3.720 1.00 96.44 308 SER A O 1
ATOM 2354 N N . MET A 1 309 ? 13.368 3.494 -5.828 1.00 97.19 309 MET A N 1
ATOM 2355 C CA . MET A 1 309 ? 11.937 3.219 -5.652 1.00 97.19 309 MET A CA 1
ATOM 2356 C C . MET A 1 309 ? 11.640 1.989 -4.794 1.00 97.19 309 MET A C 1
ATOM 2358 O O . MET A 1 309 ? 10.566 1.922 -4.188 1.00 97.19 309 MET A O 1
ATOM 2362 N N . ALA A 1 310 ? 12.576 1.039 -4.707 1.00 96.31 310 ALA A N 1
ATOM 2363 C CA . ALA A 1 310 ? 12.359 -0.259 -4.070 1.00 96.31 310 ALA A CA 1
ATOM 2364 C C . ALA A 1 310 ? 11.903 -0.152 -2.605 1.00 96.31 310 ALA A C 1
ATOM 2366 O O . ALA A 1 310 ? 11.030 -0.905 -2.185 1.00 96.31 310 ALA A O 1
ATOM 2367 N N . ALA A 1 311 ? 12.381 0.833 -1.837 1.00 95.38 311 ALA A N 1
ATOM 2368 C CA . ALA A 1 311 ? 11.929 1.024 -0.452 1.00 95.38 311 ALA A CA 1
ATOM 2369 C C . ALA A 1 311 ? 10.428 1.354 -0.331 1.00 95.38 311 ALA A C 1
ATOM 2371 O O . ALA A 1 311 ? 9.834 1.179 0.736 1.00 95.38 311 ALA A O 1
ATOM 2372 N N . VAL A 1 312 ? 9.809 1.857 -1.402 1.00 96.88 312 VAL A N 1
ATOM 2373 C CA . VAL A 1 312 ? 8.380 2.196 -1.465 1.00 96.88 312 VAL A CA 1
ATOM 2374 C C . VAL A 1 312 ? 7.578 1.092 -2.139 1.00 96.88 312 VAL A C 1
ATOM 2376 O O . VAL A 1 312 ? 6.493 0.752 -1.670 1.00 96.88 312 VAL A O 1
ATOM 2379 N N . THR A 1 313 ? 8.096 0.527 -3.228 1.00 97.19 313 THR A N 1
ATOM 2380 C CA . THR A 1 313 ? 7.390 -0.482 -4.028 1.00 97.19 313 THR A CA 1
ATOM 2381 C C . THR A 1 313 ? 7.523 -1.904 -3.484 1.00 97.19 313 THR A C 1
ATOM 2383 O O . THR A 1 313 ? 6.633 -2.724 -3.703 1.00 97.19 313 THR A O 1
ATOM 2386 N N . LEU A 1 314 ? 8.600 -2.172 -2.741 1.00 95.69 314 LEU A N 1
ATOM 2387 C CA . LEU A 1 314 ? 8.959 -3.434 -2.089 1.00 95.69 314 LEU A CA 1
ATOM 2388 C C . LEU A 1 314 ? 9.288 -3.154 -0.606 1.00 95.69 314 LEU A C 1
ATOM 2390 O O . LEU A 1 314 ? 10.431 -3.311 -0.165 1.00 95.69 314 LEU A O 1
ATOM 2394 N N . PRO A 1 315 ? 8.316 -2.665 0.186 1.00 93.69 315 PRO A N 1
ATOM 2395 C CA . PRO A 1 315 ? 8.606 -2.010 1.459 1.00 93.69 315 PRO A CA 1
ATOM 2396 C C . PRO A 1 315 ? 8.954 -2.971 2.599 1.00 93.69 315 PRO A C 1
ATOM 2398 O O . PRO A 1 315 ? 9.323 -2.505 3.676 1.00 93.69 315 PRO A O 1
ATOM 2401 N N . THR A 1 316 ? 8.824 -4.290 2.425 1.00 91.19 316 THR A N 1
ATOM 2402 C CA . THR A 1 316 ? 9.038 -5.260 3.512 1.00 91.19 316 THR A CA 1
ATOM 2403 C C . THR A 1 316 ? 10.232 -6.174 3.240 1.00 91.19 316 THR A C 1
ATOM 2405 O O . THR A 1 316 ? 10.512 -6.477 2.083 1.00 91.19 316 THR A O 1
ATOM 2408 N N . PRO A 1 317 ? 10.893 -6.735 4.271 1.00 90.44 317 PRO A N 1
ATOM 2409 C CA . PRO A 1 317 ? 11.919 -7.764 4.069 1.00 90.44 317 PRO A CA 1
ATOM 2410 C C . PRO A 1 317 ? 11.429 -8.972 3.252 1.00 90.44 317 PRO A C 1
ATOM 2412 O O . PRO A 1 317 ? 12.189 -9.581 2.502 1.00 90.44 317 PRO A O 1
ATOM 2415 N N . SER A 1 318 ? 10.141 -9.314 3.353 1.00 89.62 318 SER A N 1
ATOM 2416 C CA . SER A 1 318 ? 9.529 -10.396 2.573 1.00 89.62 318 SER A CA 1
ATOM 2417 C C . SER A 1 318 ? 9.413 -10.074 1.079 1.00 89.62 318 SER A C 1
ATOM 2419 O O . SER A 1 318 ? 9.402 -11.001 0.269 1.00 89.62 318 SER A O 1
ATOM 2421 N N . SER A 1 319 ? 9.378 -8.796 0.698 1.00 92.88 319 SER A N 1
ATOM 2422 C CA . SER A 1 319 ? 9.348 -8.343 -0.698 1.00 92.88 319 SER A CA 1
ATOM 2423 C C . SER A 1 319 ? 10.576 -8.815 -1.485 1.00 92.88 319 SER A C 1
ATOM 2425 O O . SER A 1 319 ? 10.458 -9.287 -2.614 1.00 92.88 319 SER A O 1
ATOM 2427 N N . TYR A 1 320 ? 11.750 -8.818 -0.852 1.00 91.56 320 TYR A N 1
ATOM 2428 C CA . TYR A 1 320 ? 13.023 -9.228 -1.466 1.00 91.56 320 TYR A CA 1
ATOM 2429 C C . TYR A 1 320 ? 13.157 -10.749 -1.612 1.00 91.56 320 TYR A C 1
ATOM 2431 O O . TYR A 1 320 ? 13.986 -11.239 -2.369 1.00 91.56 320 TYR A O 1
ATOM 2439 N N . LYS A 1 321 ? 12.289 -11.527 -0.950 1.00 89.94 321 LYS A N 1
ATOM 2440 C CA . LYS A 1 321 ? 12.162 -12.971 -1.210 1.00 89.94 321 LYS A CA 1
ATOM 2441 C C . LYS A 1 321 ? 11.327 -13.259 -2.456 1.00 89.94 321 LYS A C 1
ATOM 2443 O O . LYS A 1 321 ? 11.424 -14.361 -2.994 1.00 89.94 321 LYS A O 1
ATOM 2448 N N . ARG A 1 322 ? 10.479 -12.317 -2.886 1.00 90.38 322 ARG A N 1
ATOM 2449 C CA . ARG A 1 322 ? 9.680 -12.414 -4.116 1.00 90.38 322 ARG A CA 1
ATOM 2450 C C . ARG A 1 322 ? 10.520 -12.065 -5.339 1.00 90.38 322 ARG A C 1
ATOM 2452 O O . ARG A 1 322 ? 10.502 -12.828 -6.296 1.00 90.38 322 ARG A O 1
ATOM 2459 N N . VAL A 1 323 ? 11.197 -10.918 -5.312 1.00 87.25 323 VAL A N 1
ATOM 2460 C CA . VAL A 1 323 ? 11.918 -10.380 -6.473 1.00 87.25 323 VAL A CA 1
ATOM 2461 C C . VAL A 1 323 ? 13.312 -10.993 -6.541 1.00 87.25 323 VAL A C 1
ATOM 2463 O O . VAL A 1 323 ? 14.248 -10.505 -5.919 1.00 87.25 323 VAL A O 1
ATOM 2466 N N . VAL A 1 324 ? 13.433 -12.088 -7.289 1.00 85.38 324 VAL A N 1
ATOM 2467 C CA . VAL A 1 324 ? 14.711 -12.746 -7.586 1.00 85.38 324 VAL A CA 1
ATOM 2468 C C . VAL A 1 324 ? 14.783 -13.091 -9.073 1.00 85.38 324 VAL A C 1
ATOM 2470 O O . VAL A 1 324 ? 13.780 -13.065 -9.785 1.00 85.38 324 VAL A O 1
ATOM 2473 N N . ASP A 1 325 ? 15.976 -13.391 -9.569 1.00 87.38 325 ASP A N 1
ATOM 2474 C CA . ASP A 1 325 ? 16.162 -13.688 -10.987 1.00 87.38 325 ASP A CA 1
ATOM 2475 C C . ASP A 1 325 ? 15.575 -15.062 -11.364 1.00 87.38 325 ASP A C 1
ATOM 2477 O O . ASP A 1 325 ? 15.809 -16.056 -10.674 1.00 87.38 325 ASP A O 1
ATOM 2481 N N . GLY A 1 326 ? 14.842 -15.129 -12.483 1.00 79.81 326 GLY A N 1
ATOM 2482 C CA . GLY A 1 326 ? 14.400 -16.390 -13.097 1.00 79.81 326 GLY A CA 1
ATOM 2483 C C . GLY A 1 326 ? 13.187 -17.062 -12.446 1.00 79.81 326 GLY A C 1
ATOM 2484 O O . GLY A 1 326 ? 12.964 -18.253 -12.668 1.00 79.81 326 GLY A O 1
ATOM 2485 N N . VAL A 1 327 ? 12.411 -16.333 -11.637 1.00 79.38 327 VAL A N 1
ATOM 2486 C CA . VAL A 1 327 ? 11.179 -16.838 -10.989 1.00 79.38 327 VAL A CA 1
ATOM 2487 C C . VAL A 1 327 ? 9.913 -16.105 -11.438 1.00 79.38 327 VAL A C 1
ATOM 2489 O O . VAL A 1 327 ? 8.898 -16.139 -10.742 1.00 79.38 327 VAL A O 1
ATOM 2492 N N . TRP A 1 328 ? 9.965 -15.438 -12.591 1.00 78.75 328 TRP A N 1
ATOM 2493 C CA . TRP A 1 328 ? 8.846 -14.748 -13.234 1.00 78.75 328 TRP A CA 1
ATOM 2494 C C . TRP A 1 328 ? 8.363 -13.520 -12.449 1.00 78.75 328 TRP A C 1
ATOM 2496 O O . TRP A 1 328 ? 7.253 -13.028 -12.642 1.00 78.75 328 TRP A O 1
ATOM 2506 N N . SER A 1 329 ? 9.226 -12.967 -11.590 1.00 82.19 329 SER A N 1
ATOM 2507 C CA . SER A 1 329 ? 8.942 -11.802 -10.742 1.00 82.19 329 SER A CA 1
ATOM 2508 C C . SER A 1 329 ? 9.398 -10.463 -11.334 1.00 82.19 329 SER A C 1
ATOM 2510 O O . SER A 1 329 ? 9.366 -9.459 -10.627 1.00 82.19 329 SER A O 1
ATOM 2512 N N . GLY A 1 330 ? 9.844 -10.439 -12.596 1.00 83.94 330 GLY A N 1
ATOM 2513 C CA . GLY A 1 330 ? 10.412 -9.252 -13.248 1.00 83.94 330 GLY A CA 1
ATOM 2514 C C . GLY A 1 330 ? 11.924 -9.070 -13.055 1.00 83.94 330 GLY A C 1
ATOM 2515 O O . GLY A 1 330 ? 12.445 -8.047 -13.470 1.00 83.94 330 GLY A O 1
ATOM 2516 N N . GLY A 1 331 ? 12.631 -10.033 -12.450 1.00 90.00 331 GLY A N 1
ATOM 2517 C CA . GLY A 1 331 ? 14.090 -9.991 -12.280 1.00 90.00 331 GLY A CA 1
ATOM 2518 C C . GLY A 1 331 ? 14.623 -8.876 -11.365 1.00 90.00 331 GLY A C 1
ATOM 2519 O O . GLY A 1 331 ? 13.877 -8.057 -10.829 1.00 90.00 331 GLY A O 1
ATOM 2520 N N . THR A 1 332 ? 15.943 -8.865 -11.156 1.00 94.25 332 THR A N 1
ATOM 2521 C CA . THR A 1 332 ? 16.639 -7.873 -10.308 1.00 94.25 332 THR A CA 1
ATOM 2522 C C . THR A 1 332 ? 17.452 -6.847 -11.096 1.00 94.25 332 THR A C 1
ATOM 2524 O O . THR A 1 332 ? 17.947 -5.889 -10.515 1.00 94.25 332 THR A O 1
ATOM 2527 N N . TYR A 1 333 ? 17.606 -7.009 -12.409 1.00 96.69 333 TYR A N 1
ATOM 2528 C CA . TYR A 1 333 ? 18.363 -6.075 -13.246 1.00 96.69 333 TYR A CA 1
ATOM 2529 C C . TYR A 1 333 ? 17.526 -4.864 -13.643 1.00 96.69 333 TYR A C 1
ATOM 2531 O O . TYR A 1 333 ? 16.375 -5.018 -14.047 1.00 96.69 333 TYR A O 1
ATOM 2539 N N . VAL A 1 334 ? 18.122 -3.670 -13.603 1.00 97.38 334 VAL A N 1
ATOM 2540 C CA . VAL A 1 334 ? 17.481 -2.447 -14.101 1.00 97.38 334 VAL A CA 1
ATOM 2541 C C . VAL A 1 334 ? 17.436 -2.521 -15.624 1.00 97.38 334 VAL A C 1
ATOM 2543 O O . VAL A 1 334 ? 18.431 -2.295 -16.303 1.00 97.38 334 VAL A O 1
ATOM 2546 N N . CYS A 1 335 ? 16.285 -2.913 -16.163 1.00 97.06 335 CYS A N 1
ATOM 2547 C CA . CYS A 1 335 ? 16.079 -3.094 -17.594 1.00 97.06 335 CYS A CA 1
ATOM 2548 C C . CYS A 1 335 ? 14.593 -2.980 -17.954 1.00 97.06 335 CYS A C 1
ATOM 2550 O O . CYS A 1 335 ? 13.714 -2.950 -17.087 1.00 97.06 335 CYS A O 1
ATOM 2552 N N . TRP A 1 336 ? 14.311 -2.914 -19.249 1.00 97.81 336 TRP A N 1
ATOM 2553 C CA . TRP A 1 336 ? 12.958 -2.972 -19.786 1.00 97.81 336 TRP A CA 1
ATOM 2554 C C . TRP A 1 336 ? 12.934 -3.882 -21.013 1.00 97.81 336 TRP A C 1
ATOM 2556 O O . TRP A 1 336 ? 13.966 -4.098 -21.651 1.00 97.81 336 TRP A O 1
ATOM 2566 N N . GLY A 1 337 ? 11.768 -4.434 -21.338 1.00 96.56 337 GLY A N 1
ATOM 2567 C CA . GLY A 1 337 ? 11.653 -5.334 -22.478 1.00 96.56 337 GLY A CA 1
ATOM 2568 C C . GLY A 1 337 ? 10.256 -5.412 -23.077 1.00 96.56 337 GLY A C 1
ATOM 2569 O O . GLY A 1 337 ? 9.250 -5.485 -22.365 1.00 96.56 337 GLY A O 1
ATOM 2570 N N . THR A 1 338 ? 10.186 -5.441 -24.401 1.00 96.19 338 THR A N 1
ATOM 2571 C CA . THR A 1 338 ? 8.960 -5.704 -25.152 1.00 96.19 338 THR A CA 1
ATOM 2572 C C . THR A 1 338 ? 8.501 -7.135 -24.916 1.00 96.19 338 THR A C 1
ATOM 2574 O O . THR A 1 338 ? 9.223 -8.082 -25.208 1.00 96.19 338 THR A O 1
ATOM 2577 N N . GLU A 1 339 ? 7.294 -7.292 -24.369 1.00 93.88 339 GLU A N 1
ATOM 2578 C CA . GLU A 1 339 ? 6.695 -8.587 -24.021 1.00 93.88 339 GLU A CA 1
ATOM 2579 C C . GLU A 1 339 ? 7.520 -9.462 -23.048 1.00 93.88 339 GLU A C 1
ATOM 2581 O O . GLU A 1 339 ? 7.204 -10.633 -22.833 1.00 93.88 339 GLU A O 1
ATOM 2586 N N . ASN A 1 340 ? 8.530 -8.893 -22.385 1.00 94.62 340 ASN A N 1
ATOM 2587 C CA . ASN A 1 340 ? 9.428 -9.618 -21.489 1.00 94.62 340 ASN A CA 1
ATOM 2588 C C . ASN A 1 340 ? 8.942 -9.579 -20.028 1.00 94.62 340 ASN A C 1
ATOM 2590 O O . ASN A 1 340 ? 9.105 -8.578 -19.335 1.00 94.62 340 ASN A O 1
ATOM 2594 N N . ARG A 1 341 ? 8.369 -10.686 -19.535 1.00 91.69 341 ARG A N 1
ATOM 2595 C CA . ARG A 1 341 ? 7.869 -10.818 -18.144 1.00 91.69 341 ARG A CA 1
ATOM 2596 C C . ARG A 1 341 ? 8.975 -10.955 -17.080 1.00 91.69 341 ARG A C 1
ATOM 2598 O O . ARG A 1 341 ? 8.680 -10.926 -15.886 1.00 91.69 341 ARG A O 1
ATOM 2605 N N . GLU A 1 342 ? 10.231 -11.097 -17.496 1.00 92.06 342 GLU A N 1
ATOM 2606 C CA . GLU A 1 342 ? 11.415 -11.167 -16.624 1.00 92.06 342 GLU A CA 1
ATOM 2607 C C . GLU A 1 342 ? 12.192 -9.841 -16.576 1.00 92.06 342 GLU A C 1
ATOM 2609 O O . GLU A 1 342 ? 13.261 -9.777 -15.973 1.00 92.06 342 GLU A O 1
ATOM 2614 N N . ALA A 1 343 ? 11.654 -8.778 -17.184 1.00 95.44 343 ALA A N 1
ATOM 2615 C CA . ALA A 1 343 ? 12.113 -7.409 -16.980 1.00 95.44 343 ALA A CA 1
ATOM 2616 C C . ALA A 1 343 ? 11.230 -6.696 -15.934 1.00 95.44 343 ALA A C 1
ATOM 2618 O O . ALA A 1 343 ? 10.018 -6.947 -15.889 1.00 95.44 343 ALA A O 1
ATOM 2619 N N . PRO A 1 344 ? 11.776 -5.758 -15.133 1.00 96.56 344 PRO A N 1
ATOM 2620 C CA . PRO A 1 344 ? 10.971 -4.993 -14.180 1.00 96.56 344 PRO A CA 1
ATOM 2621 C C . PRO A 1 344 ? 9.912 -4.127 -14.865 1.00 96.56 344 PRO A C 1
ATOM 2623 O O . PRO A 1 344 ? 8.864 -3.850 -14.280 1.00 96.56 344 PRO A O 1
ATOM 2626 N N . ILE A 1 345 ? 10.189 -3.698 -16.099 1.00 97.81 345 ILE A N 1
ATOM 2627 C CA . ILE A 1 345 ? 9.294 -2.905 -16.937 1.00 97.81 345 ILE A CA 1
ATOM 2628 C C . ILE A 1 345 ? 9.048 -3.667 -18.237 1.00 97.81 345 ILE A C 1
ATOM 2630 O O . ILE A 1 345 ? 9.945 -3.801 -19.073 1.00 97.81 345 ILE A O 1
ATOM 2634 N N . ARG A 1 346 ? 7.816 -4.130 -18.432 1.00 97.50 346 ARG A N 1
ATOM 2635 C CA . ARG A 1 346 ? 7.385 -4.811 -19.652 1.00 97.50 346 ARG A CA 1
ATOM 2636 C C . ARG A 1 346 ? 6.551 -3.871 -20.513 1.00 97.50 346 ARG A C 1
ATOM 2638 O O . ARG A 1 346 ? 5.543 -3.332 -20.063 1.00 97.50 346 ARG A O 1
ATOM 2645 N N . LEU A 1 347 ? 6.935 -3.693 -21.775 1.00 97.06 347 LEU A N 1
ATOM 2646 C CA . LEU A 1 347 ? 6.065 -3.043 -22.755 1.00 97.06 347 LEU A CA 1
ATOM 2647 C C . LEU A 1 347 ? 5.044 -4.067 -23.258 1.00 97.06 347 LEU A C 1
ATOM 2649 O O . LEU A 1 347 ? 5.427 -5.084 -23.838 1.00 97.06 347 LEU A O 1
ATOM 2653 N N . THR A 1 348 ? 3.761 -3.784 -23.042 1.00 94.81 348 THR A N 1
ATOM 2654 C CA . THR A 1 348 ? 2.652 -4.643 -23.474 1.00 94.81 348 THR A CA 1
ATOM 2655 C C . THR A 1 348 ? 1.973 -4.072 -24.711 1.00 94.81 348 THR A C 1
ATOM 2657 O O . THR A 1 348 ? 1.874 -2.851 -24.880 1.00 94.81 348 THR A O 1
ATOM 2660 N N . ASN A 1 349 ? 1.479 -4.957 -25.576 1.00 92.38 349 ASN A N 1
ATOM 2661 C CA . ASN A 1 349 ? 0.750 -4.599 -26.793 1.00 92.38 349 ASN A CA 1
ATOM 2662 C C . ASN A 1 349 ? 1.525 -3.585 -27.671 1.00 92.38 349 ASN A C 1
ATOM 2664 O O . ASN A 1 349 ? 0.959 -2.570 -28.092 1.00 92.38 349 ASN A O 1
ATOM 2668 N N . PRO A 1 350 ? 2.823 -3.811 -27.971 1.00 91.19 350 PRO A N 1
ATOM 2669 C CA . PRO A 1 350 ? 3.720 -2.807 -28.561 1.00 91.19 350 PRO A CA 1
ATOM 2670 C C . PRO A 1 350 ? 3.202 -2.220 -29.884 1.00 91.19 350 PRO A C 1
ATOM 2672 O O . PRO A 1 350 ? 3.407 -1.034 -30.163 1.00 91.19 350 PRO A O 1
ATOM 2675 N N . LYS A 1 351 ? 2.494 -3.046 -30.668 1.00 90.19 351 LYS A N 1
ATOM 2676 C CA . LYS A 1 351 ? 1.925 -2.722 -31.985 1.00 90.19 351 LYS A CA 1
ATOM 2677 C C . LYS A 1 351 ? 0.479 -2.210 -31.950 1.00 90.19 351 LYS A C 1
ATOM 2679 O O . LYS A 1 351 ? -0.065 -1.909 -33.009 1.00 90.19 351 LYS A O 1
ATOM 2684 N N . SER A 1 352 ? -0.128 -2.063 -30.770 1.00 89.94 352 SER A N 1
ATOM 2685 C CA . SER A 1 352 ? -1.508 -1.583 -30.600 1.00 89.94 352 SER A CA 1
ATOM 2686 C C . SER A 1 352 ? -1.523 -0.247 -29.843 1.00 89.94 352 SER A C 1
ATOM 2688 O O . SER A 1 352 ? -1.738 -0.233 -28.632 1.00 89.94 352 SER A O 1
ATOM 2690 N N . PRO A 1 353 ? -1.323 0.907 -30.513 1.00 87.19 353 PRO A N 1
ATOM 2691 C CA . PRO A 1 353 ? -1.220 2.218 -29.860 1.00 87.19 353 PRO A CA 1
ATOM 2692 C C . PRO A 1 353 ? -2.339 2.551 -28.866 1.00 87.19 353 PRO A C 1
ATOM 2694 O O . PRO A 1 353 ? -2.098 3.245 -27.883 1.00 87.19 353 PRO A O 1
ATOM 2697 N N . SER A 1 354 ? -3.554 2.059 -29.115 1.00 83.81 354 SER A N 1
ATOM 2698 C CA . SER A 1 354 ? -4.740 2.308 -28.290 1.00 83.81 354 SER A CA 1
ATOM 2699 C C . SER A 1 354 ? -4.813 1.492 -26.993 1.00 83.81 354 SER A C 1
ATOM 2701 O O . SER A 1 354 ? -5.586 1.853 -26.112 1.00 83.81 354 SER A O 1
ATOM 2703 N N . SER A 1 355 ? -4.053 0.399 -26.880 1.00 88.56 355 SER A N 1
ATOM 2704 C CA . SER A 1 355 ? -4.023 -0.503 -25.712 1.00 88.56 355 SER A CA 1
ATOM 2705 C C . SER A 1 355 ? -2.608 -0.712 -25.146 1.00 88.56 355 SER A C 1
ATOM 2707 O O . SER A 1 355 ? -2.430 -1.385 -24.127 1.00 88.56 355 SER A O 1
ATOM 2709 N N . ARG A 1 356 ? -1.594 -0.105 -25.779 1.00 92.88 356 ARG A N 1
ATOM 2710 C CA . ARG A 1 356 ? -0.191 -0.118 -25.358 1.00 92.88 356 ARG A CA 1
ATOM 2711 C C . ARG A 1 356 ? 0.016 0.589 -24.025 1.00 92.88 356 ARG A C 1
ATOM 2713 O O . ARG A 1 356 ? -0.307 1.776 -23.874 1.00 92.88 356 ARG A O 1
ATOM 2720 N N . ASN A 1 357 ? 0.642 -0.121 -23.097 1.00 95.56 357 ASN A N 1
ATOM 2721 C CA . ASN A 1 357 ? 0.987 0.367 -21.769 1.00 95.56 357 ASN A CA 1
ATOM 2722 C C . ASN A 1 357 ? 2.266 -0.313 -21.250 1.00 95.56 357 ASN A C 1
ATOM 2724 O O . ASN A 1 357 ? 2.727 -1.313 -21.807 1.00 95.56 357 ASN A O 1
ATOM 2728 N N . PHE A 1 358 ? 2.828 0.250 -20.187 1.00 98.12 358 PHE A N 1
ATOM 2729 C CA . PHE A 1 358 ? 3.968 -0.309 -19.474 1.00 98.12 358 PHE A CA 1
ATOM 2730 C C . PHE A 1 358 ? 3.488 -1.026 -18.221 1.00 98.12 358 PHE A C 1
ATOM 2732 O O . PHE A 1 358 ? 2.890 -0.404 -17.347 1.00 98.12 358 PHE A O 1
ATOM 2739 N N . GLU A 1 359 ? 3.773 -2.315 -18.137 1.00 98.25 359 GLU A N 1
ATOM 2740 C CA . GLU A 1 359 ? 3.543 -3.141 -16.964 1.00 98.25 359 GLU A CA 1
ATOM 2741 C C . GLU A 1 359 ? 4.778 -3.082 -16.055 1.00 98.25 359 GLU A C 1
ATOM 2743 O O . GLU A 1 359 ? 5.878 -3.493 -16.432 1.00 98.25 359 GLU A O 1
ATOM 2748 N N . LEU A 1 360 ? 4.594 -2.554 -14.851 1.00 98.19 360 LEU A N 1
ATOM 2749 C CA . LEU A 1 360 ? 5.619 -2.400 -13.829 1.00 98.19 360 LEU A CA 1
ATOM 2750 C C . LEU A 1 360 ? 5.500 -3.564 -12.837 1.00 98.19 360 LEU A C 1
ATOM 2752 O O . LEU A 1 360 ? 4.526 -3.661 -12.087 1.00 98.19 360 LEU A O 1
ATOM 2756 N N . ARG A 1 361 ? 6.499 -4.451 -12.831 1.00 96.19 361 ARG A N 1
ATOM 2757 C CA . ARG A 1 361 ? 6.489 -5.737 -12.101 1.00 96.19 361 ARG A CA 1
ATOM 2758 C C . ARG A 1 361 ? 7.257 -5.693 -10.770 1.00 96.19 361 ARG A C 1
ATOM 2760 O O . ARG A 1 361 ? 7.242 -6.655 -9.999 1.00 96.19 361 ARG A O 1
ATOM 2767 N N . PHE A 1 362 ? 7.875 -4.556 -10.450 1.00 95.25 362 PHE A N 1
ATOM 2768 C CA . PHE A 1 362 ? 8.675 -4.313 -9.238 1.00 95.25 362 PHE A CA 1
ATOM 2769 C C . PHE A 1 362 ? 7.859 -3.790 -8.038 1.00 95.25 362 PHE A C 1
ATOM 2771 O O . PHE A 1 362 ? 8.406 -3.143 -7.147 1.00 95.25 362 PHE A O 1
ATOM 2778 N N . LEU A 1 363 ? 6.552 -4.070 -8.007 1.00 95.81 363 LEU A N 1
ATOM 2779 C CA . LEU A 1 363 ? 5.647 -3.720 -6.912 1.00 95.81 363 LEU A CA 1
ATOM 2780 C C . LEU A 1 363 ? 5.019 -4.978 -6.309 1.00 95.81 363 LEU A C 1
ATOM 2782 O O . LEU A 1 363 ? 4.781 -5.966 -7.008 1.00 95.81 363 LEU A O 1
ATOM 2786 N N . ASP A 1 364 ? 4.718 -4.955 -5.017 1.00 95.81 364 ASP A N 1
ATOM 2787 C CA . ASP A 1 364 ? 3.938 -6.010 -4.374 1.00 95.81 364 ASP A CA 1
ATOM 2788 C C . ASP A 1 364 ? 2.754 -5.463 -3.569 1.00 95.81 364 ASP A C 1
ATOM 2790 O O . ASP A 1 364 ? 2.585 -4.257 -3.378 1.00 95.81 364 ASP A O 1
ATOM 2794 N N . GLY A 1 365 ? 1.894 -6.368 -3.107 1.00 94.88 365 GLY A N 1
ATOM 2795 C CA . GLY A 1 365 ? 0.658 -6.012 -2.419 1.00 94.88 365 GLY A CA 1
ATOM 2796 C C . GLY A 1 365 ? 0.837 -5.320 -1.059 1.00 94.88 365 GLY A C 1
ATOM 2797 O O . GLY A 1 365 ? -0.154 -4.875 -0.480 1.00 94.88 365 GLY A O 1
ATOM 2798 N N . THR A 1 366 ? 2.070 -5.187 -0.557 1.00 95.00 366 THR A N 1
ATOM 2799 C CA . THR A 1 366 ? 2.385 -4.507 0.711 1.00 95.00 366 THR A CA 1
ATOM 2800 C C . THR A 1 366 ? 2.737 -3.027 0.539 1.00 95.00 366 THR A C 1
ATOM 2802 O O . THR A 1 366 ? 2.806 -2.302 1.532 1.00 95.00 366 THR A O 1
ATOM 2805 N N . CYS A 1 367 ? 2.922 -2.545 -0.696 1.00 96.31 367 CYS A N 1
ATOM 2806 C CA . CYS A 1 367 ? 3.221 -1.139 -0.959 1.00 96.31 367 CYS A CA 1
ATOM 2807 C C . CYS A 1 367 ? 2.014 -0.218 -0.736 1.00 96.31 367 CYS A C 1
ATOM 2809 O O . CYS A 1 367 ? 0.877 -0.551 -1.097 1.00 96.31 367 CYS A O 1
ATOM 2811 N N . ASN A 1 368 ? 2.284 0.997 -0.243 1.00 97.56 368 ASN A N 1
ATOM 2812 C CA . ASN A 1 368 ? 1.302 2.079 -0.248 1.00 97.56 368 ASN A CA 1
ATOM 2813 C C . ASN A 1 368 ? 1.123 2.573 -1.701 1.00 97.56 368 ASN A C 1
ATOM 2815 O O . ASN A 1 368 ? 2.060 3.155 -2.257 1.00 97.56 368 ASN A O 1
ATOM 2819 N N . PRO A 1 369 ? -0.057 2.380 -2.322 1.00 97.75 369 PRO A N 1
ATOM 2820 C CA . PRO A 1 369 ? -0.245 2.654 -3.742 1.00 97.75 369 PRO A CA 1
ATOM 2821 C C . PRO A 1 369 ? -0.115 4.140 -4.083 1.00 97.75 369 PRO A C 1
ATOM 2823 O O . PRO A 1 369 ? 0.380 4.472 -5.156 1.00 97.75 369 PRO A O 1
ATOM 2826 N N . TYR A 1 370 ? -0.479 5.049 -3.172 1.00 98.56 370 TYR A N 1
ATOM 2827 C CA . TYR A 1 370 ? -0.346 6.483 -3.427 1.00 98.56 370 TYR A CA 1
ATOM 2828 C C . TYR A 1 370 ? 1.115 6.912 -3.490 1.00 98.56 370 TYR A C 1
ATOM 2830 O O . TYR A 1 370 ? 1.492 7.656 -4.390 1.00 98.56 370 TYR A O 1
ATOM 2838 N N . LEU A 1 371 ? 1.943 6.436 -2.555 1.00 98.25 371 LEU A N 1
ATOM 2839 C CA . LEU A 1 371 ? 3.370 6.768 -2.535 1.00 98.25 371 LEU A CA 1
ATOM 2840 C C . LEU A 1 371 ? 4.114 6.110 -3.699 1.00 98.25 371 LEU A C 1
ATOM 2842 O O . LEU A 1 371 ? 4.936 6.767 -4.335 1.00 98.25 371 LEU A O 1
ATOM 2846 N N . ALA A 1 372 ? 3.790 4.852 -4.012 1.00 98.19 372 ALA A N 1
ATOM 2847 C CA . ALA A 1 372 ? 4.377 4.141 -5.142 1.00 98.19 372 ALA A CA 1
ATOM 2848 C C . ALA A 1 372 ? 4.068 4.848 -6.471 1.00 98.19 372 ALA A C 1
ATOM 2850 O O . ALA A 1 372 ? 4.988 5.181 -7.218 1.00 98.19 372 ALA A O 1
ATOM 2851 N N . LEU A 1 373 ? 2.793 5.163 -6.738 1.00 98.62 373 LEU A N 1
ATOM 2852 C CA . LEU A 1 373 ? 2.414 5.899 -7.945 1.00 98.62 373 LEU A CA 1
ATOM 2853 C C . LEU A 1 373 ? 2.986 7.316 -7.968 1.00 98.62 373 LEU A C 1
ATOM 2855 O O . LEU A 1 373 ? 3.395 7.777 -9.028 1.00 98.62 373 LEU A O 1
ATOM 2859 N N . ALA A 1 374 ? 3.043 8.010 -6.828 1.00 98.50 374 ALA A N 1
ATOM 2860 C CA . ALA A 1 374 ? 3.617 9.350 -6.774 1.00 98.50 374 ALA A CA 1
ATOM 2861 C C . ALA A 1 374 ? 5.088 9.338 -7.207 1.00 98.50 374 ALA A C 1
ATOM 2863 O O . ALA A 1 374 ? 5.498 10.202 -7.974 1.00 98.50 374 ALA A O 1
ATOM 2864 N N . LEU A 1 375 ? 5.860 8.343 -6.766 1.00 97.88 375 LEU A N 1
ATOM 2865 C CA . LEU A 1 375 ? 7.262 8.203 -7.143 1.00 97.88 375 LEU A CA 1
ATOM 2866 C C . LEU A 1 375 ? 7.421 7.834 -8.626 1.00 97.88 375 LEU A C 1
ATOM 2868 O O . LEU A 1 375 ? 8.142 8.514 -9.351 1.00 97.88 375 LEU A O 1
ATOM 2872 N N . ILE A 1 376 ? 6.680 6.827 -9.097 1.00 98.56 376 ILE A N 1
ATOM 2873 C CA . ILE A 1 376 ? 6.708 6.367 -10.496 1.00 98.56 376 ILE A CA 1
ATOM 2874 C C . ILE A 1 376 ? 6.341 7.502 -11.458 1.00 98.56 376 ILE A C 1
ATOM 2876 O O . ILE A 1 376 ? 7.075 7.791 -12.406 1.00 98.56 376 ILE A O 1
ATOM 2880 N N . LEU A 1 377 ? 5.203 8.158 -11.214 1.00 98.62 377 LEU A N 1
ATOM 2881 C CA . LEU A 1 377 ? 4.680 9.179 -12.115 1.00 98.62 377 LEU A CA 1
ATOM 2882 C C . LEU A 1 377 ? 5.517 10.450 -12.075 1.00 98.62 377 LEU A C 1
ATOM 2884 O O . LEU A 1 377 ? 5.732 11.032 -13.131 1.00 98.62 377 LEU A O 1
ATOM 2888 N N . ALA A 1 378 ? 6.025 10.857 -10.908 1.00 98.12 378 ALA A N 1
ATOM 2889 C CA . ALA A 1 378 ? 6.871 12.041 -10.816 1.00 98.12 378 ALA A CA 1
ATOM 2890 C C . ALA A 1 378 ? 8.241 11.836 -11.472 1.00 98.12 378 ALA A C 1
ATOM 2892 O O . ALA A 1 378 ? 8.712 12.746 -12.158 1.00 98.12 378 ALA A O 1
ATOM 2893 N N . SER A 1 379 ? 8.873 10.666 -11.310 1.00 97.94 379 SER A N 1
ATOM 2894 C CA . SER A 1 379 ? 10.135 10.357 -11.998 1.00 97.94 379 SER A CA 1
ATOM 2895 C C . SER A 1 379 ? 9.938 10.346 -13.513 1.00 97.94 379 SER A C 1
ATOM 2897 O O . SER A 1 379 ? 10.669 11.020 -14.240 1.00 97.94 379 SER A O 1
ATOM 2899 N N . GLY A 1 380 ? 8.887 9.675 -13.991 1.00 98.00 380 GLY A N 1
ATOM 2900 C CA . GLY A 1 380 ? 8.565 9.640 -15.413 1.00 98.00 380 GLY A CA 1
ATOM 2901 C C . GLY A 1 380 ? 8.171 11.008 -15.986 1.00 98.00 380 GLY A C 1
ATOM 2902 O O . GLY A 1 380 ? 8.658 11.396 -17.046 1.00 98.00 380 GLY A O 1
ATOM 2903 N N . SER A 1 381 ? 7.337 11.790 -15.292 1.00 97.88 381 SER A N 1
ATOM 2904 C CA . SER A 1 381 ? 6.930 13.124 -15.758 1.00 97.88 381 SER A CA 1
ATOM 2905 C C . SER A 1 381 ? 8.072 14.138 -15.714 1.00 97.88 381 SER A C 1
ATOM 2907 O O . SER A 1 381 ? 8.135 15.014 -16.573 1.00 97.88 381 SER A O 1
ATOM 2909 N N . THR A 1 382 ? 8.989 14.020 -14.747 1.00 97.56 382 THR A N 1
ATOM 2910 C CA . THR A 1 382 ? 10.204 14.850 -14.690 1.00 97.56 382 THR A CA 1
ATOM 2911 C C . THR A 1 382 ? 11.099 14.568 -15.893 1.00 97.56 382 THR A C 1
ATOM 2913 O O . THR A 1 382 ? 11.556 15.506 -16.541 1.00 97.56 382 THR A O 1
ATOM 2916 N N . ALA A 1 383 ? 11.287 13.297 -16.246 1.00 97.81 383 ALA A N 1
ATOM 2917 C CA . ALA A 1 383 ? 12.060 12.923 -17.424 1.00 97.81 383 ALA A CA 1
ATOM 2918 C C . ALA A 1 383 ? 11.388 13.366 -18.736 1.00 97.81 383 ALA A C 1
ATOM 2920 O O . ALA A 1 383 ? 12.084 13.820 -19.642 1.00 97.81 383 ALA A O 1
ATOM 2921 N N . ILE A 1 384 ? 10.049 13.323 -18.830 1.00 97.44 384 ILE A N 1
ATOM 2922 C CA . ILE A 1 384 ? 9.299 13.914 -19.959 1.00 97.44 384 ILE A CA 1
ATOM 2923 C C . ILE A 1 384 ? 9.568 15.420 -20.063 1.00 97.44 384 ILE A C 1
ATOM 2925 O O . ILE A 1 384 ? 9.888 15.908 -21.147 1.00 97.44 384 ILE A O 1
ATOM 2929 N N . LEU A 1 385 ? 9.454 16.151 -18.950 1.00 96.75 385 LEU A N 1
ATOM 2930 C CA . LEU A 1 385 ? 9.687 17.597 -18.904 1.00 96.75 385 LEU A CA 1
ATOM 2931 C C . LEU A 1 385 ? 11.110 17.958 -19.355 1.00 96.75 385 LEU A C 1
ATOM 2933 O O . LEU A 1 385 ? 11.299 18.905 -20.115 1.00 96.75 385 LEU A O 1
ATOM 2937 N N . ASN A 1 386 ? 12.093 17.177 -18.911 1.00 96.94 386 ASN A N 1
ATOM 2938 C CA . ASN A 1 386 ? 13.505 17.352 -19.240 1.00 96.94 386 ASN A CA 1
ATOM 2939 C C . ASN A 1 386 ? 13.897 16.770 -20.610 1.00 96.94 386 ASN A C 1
ATOM 2941 O O . ASN A 1 386 ? 15.041 16.942 -21.025 1.00 96.94 386 ASN A O 1
ATOM 2945 N N . GLN A 1 387 ? 12.980 16.078 -21.295 1.00 96.38 387 GLN A N 1
ATOM 2946 C CA . GLN A 1 387 ? 13.232 15.364 -22.552 1.00 96.38 387 GLN A CA 1
ATOM 2947 C C . GLN A 1 387 ? 14.399 14.364 -22.451 1.00 96.38 387 GLN A C 1
ATOM 2949 O O . GLN A 1 387 ? 15.222 14.252 -23.361 1.00 96.38 387 GLN A O 1
ATOM 2954 N N . GLU A 1 388 ? 14.487 13.638 -21.333 1.00 97.38 388 GLU A N 1
ATOM 2955 C CA . GLU A 1 388 ? 15.564 12.671 -21.099 1.00 97.38 388 GLU A CA 1
ATOM 2956 C C . GLU A 1 388 ? 15.497 11.523 -22.120 1.00 97.38 388 GLU A C 1
ATOM 2958 O O . GLU A 1 388 ? 14.419 11.015 -22.449 1.00 97.38 388 GLU A O 1
ATOM 2963 N N . ALA A 1 389 ? 16.658 11.128 -22.645 1.00 97.06 389 ALA A N 1
ATOM 2964 C CA . ALA A 1 389 ? 16.770 10.064 -23.634 1.00 97.06 389 ALA A CA 1
ATOM 2965 C C . ALA A 1 389 ? 16.761 8.682 -22.964 1.00 97.06 389 ALA A C 1
ATOM 2967 O O . ALA A 1 389 ? 17.439 8.464 -21.962 1.00 97.06 389 ALA A O 1
ATOM 2968 N N . LEU A 1 390 ? 16.039 7.730 -23.559 1.00 97.31 390 LEU A N 1
ATOM 2969 C CA . LEU A 1 390 ? 16.085 6.325 -23.160 1.00 97.31 390 LEU A CA 1
ATOM 2970 C C . LEU A 1 390 ? 17.373 5.686 -23.690 1.00 97.31 390 LEU A C 1
ATOM 2972 O O . LEU A 1 390 ? 17.490 5.436 -24.887 1.00 97.31 390 LEU A O 1
ATOM 2976 N N . THR A 1 391 ? 18.343 5.469 -22.801 1.00 96.06 391 THR A N 1
ATOM 2977 C CA . THR A 1 391 ? 19.660 4.905 -23.141 1.00 96.06 391 THR A CA 1
ATOM 2978 C C . THR A 1 391 ? 19.692 3.381 -23.091 1.00 96.06 391 THR A C 1
ATOM 2980 O O . THR A 1 391 ? 20.443 2.774 -23.849 1.00 96.06 391 THR A O 1
ATOM 2983 N N . LEU A 1 392 ? 18.877 2.761 -22.228 1.00 96.44 392 LEU A N 1
ATOM 2984 C CA . LEU A 1 392 ? 18.775 1.306 -22.142 1.00 96.44 392 LEU A CA 1
ATOM 2985 C C . LEU A 1 392 ? 18.065 0.748 -23.375 1.00 96.44 392 LEU A C 1
ATOM 2987 O O . LEU A 1 392 ? 16.982 1.212 -23.751 1.00 96.44 392 LEU A O 1
ATOM 2991 N N . ILE A 1 393 ? 18.660 -0.283 -23.965 1.00 95.94 393 ILE A N 1
ATOM 2992 C CA . ILE A 1 393 ? 18.139 -0.946 -25.160 1.00 95.94 393 ILE A CA 1
ATOM 2993 C C . ILE A 1 393 ? 17.051 -1.947 -24.758 1.00 95.94 393 ILE A C 1
ATOM 2995 O O . ILE A 1 393 ? 17.148 -2.615 -23.729 1.00 95.94 393 ILE A O 1
ATOM 2999 N N . ASP A 1 394 ? 16.009 -2.038 -25.586 1.00 95.69 394 ASP A N 1
ATOM 3000 C CA . ASP A 1 394 ? 14.927 -3.013 -25.437 1.00 95.69 394 ASP A CA 1
ATOM 3001 C C . ASP A 1 394 ? 15.478 -4.445 -25.310 1.00 95.69 394 ASP A C 1
ATOM 3003 O O . ASP A 1 394 ? 16.292 -4.877 -26.128 1.00 95.69 394 ASP A O 1
ATOM 3007 N N . CYS A 1 395 ? 15.007 -5.186 -24.305 1.00 94.06 395 CYS A N 1
ATOM 3008 C CA . CYS A 1 395 ? 15.346 -6.588 -24.067 1.00 94.06 395 CYS A CA 1
ATOM 3009 C C . CYS A 1 395 ? 14.141 -7.510 -24.348 1.00 94.06 395 CYS A C 1
ATOM 3011 O O . CYS A 1 395 ? 13.514 -7.994 -23.399 1.00 94.06 395 CYS A O 1
ATOM 3013 N N . PRO A 1 396 ? 13.796 -7.801 -25.618 1.00 91.81 396 PRO A N 1
ATOM 3014 C CA . PRO A 1 396 ? 12.609 -8.588 -25.969 1.00 91.81 396 PRO A CA 1
ATOM 3015 C C . PRO A 1 396 ? 12.775 -10.111 -25.784 1.00 91.81 396 PRO A C 1
ATOM 3017 O O . PRO A 1 396 ? 11.829 -10.866 -25.994 1.00 91.81 396 PRO A O 1
ATOM 3020 N N . GLY A 1 397 ? 13.972 -10.583 -25.421 1.00 86.25 397 GLY A N 1
ATOM 3021 C CA . GLY A 1 397 ? 14.336 -12.004 -25.390 1.00 86.25 397 GLY A CA 1
ATOM 3022 C C . GLY A 1 397 ? 15.156 -12.442 -26.617 1.00 86.25 397 GLY A C 1
ATOM 3023 O O . GLY A 1 397 ? 15.514 -11.611 -27.451 1.00 86.25 397 GLY A O 1
ATOM 3024 N N . PRO A 1 398 ? 15.506 -13.738 -26.744 1.00 89.12 398 PRO A N 1
ATOM 3025 C CA . PRO A 1 398 ? 15.007 -14.864 -25.948 1.00 89.12 398 PRO A CA 1
ATOM 3026 C C . PRO A 1 398 ? 15.681 -15.025 -24.577 1.00 89.12 398 PRO A C 1
ATOM 3028 O O . PRO A 1 398 ? 15.171 -15.777 -23.753 1.00 89.12 398 PRO A O 1
ATOM 3031 N N . LEU A 1 399 ? 16.809 -14.351 -24.331 1.00 90.75 399 LEU A N 1
ATOM 3032 C CA . LEU A 1 399 ? 17.500 -14.382 -23.040 1.00 90.75 399 LEU A CA 1
ATOM 3033 C C . LEU A 1 399 ? 16.965 -13.294 -22.110 1.00 90.75 399 LEU A C 1
ATOM 3035 O O . LEU A 1 399 ? 16.745 -12.156 -22.528 1.00 90.75 399 LEU A O 1
ATOM 3039 N N . THR A 1 400 ? 16.803 -13.632 -20.834 1.00 91.94 400 THR A N 1
ATOM 3040 C CA . THR A 1 400 ? 16.577 -12.634 -19.783 1.00 91.94 400 THR A CA 1
ATOM 3041 C C . THR A 1 400 ? 17.894 -11.943 -19.418 1.00 91.94 400 THR A C 1
ATOM 3043 O O . THR A 1 400 ? 18.972 -12.504 -19.622 1.00 91.94 400 THR A O 1
ATOM 3046 N N . ALA A 1 401 ? 17.837 -10.755 -18.806 1.00 93.06 401 ALA A N 1
ATOM 3047 C CA . ALA A 1 401 ? 19.043 -10.045 -18.354 1.00 93.06 401 ALA A CA 1
ATOM 3048 C C . ALA A 1 401 ? 19.919 -10.887 -17.399 1.00 93.06 401 ALA A C 1
ATOM 3050 O O . ALA A 1 401 ? 21.146 -10.762 -17.387 1.00 93.06 401 ALA A O 1
ATOM 3051 N N . ALA A 1 402 ? 19.300 -11.788 -16.631 1.00 92.44 402 ALA A N 1
ATOM 3052 C CA . ALA A 1 402 ? 20.001 -12.720 -15.752 1.00 92.44 402 ALA A CA 1
ATOM 3053 C C . ALA A 1 402 ? 20.720 -13.857 -16.493 1.00 92.44 402 ALA A C 1
ATOM 3055 O O . ALA A 1 402 ? 21.697 -14.393 -15.978 1.00 92.44 402 ALA A O 1
ATOM 3056 N N . GLN A 1 403 ? 20.258 -14.219 -17.690 1.00 94.00 403 GLN A N 1
ATOM 3057 C CA . GLN A 1 403 ? 20.875 -15.248 -18.532 1.00 94.00 403 GLN A CA 1
ATOM 3058 C C . GLN A 1 403 ? 21.960 -14.691 -19.460 1.00 94.00 403 GLN A C 1
ATOM 3060 O O . GLN A 1 403 ? 22.797 -15.457 -19.930 1.00 94.00 403 GLN A O 1
ATOM 3065 N N . MET A 1 404 ? 21.946 -13.383 -19.719 1.00 94.69 404 MET A N 1
ATOM 3066 C CA . MET A 1 404 ? 22.964 -12.701 -20.519 1.00 94.69 404 MET A CA 1
ATOM 3067 C C . MET A 1 404 ? 24.357 -12.775 -19.866 1.00 94.69 404 MET A C 1
ATOM 3069 O O . MET A 1 404 ? 24.494 -12.841 -18.637 1.00 94.69 404 MET A O 1
ATOM 3073 N N . SER A 1 405 ? 25.413 -12.707 -20.674 1.00 95.50 405 SER A N 1
ATOM 3074 C CA . SER A 1 405 ? 26.773 -12.444 -20.194 1.00 95.50 405 SER A CA 1
ATOM 3075 C C . SER A 1 405 ? 26.900 -11.011 -19.650 1.00 95.50 405 SER A C 1
ATOM 3077 O O . SER A 1 405 ? 25.995 -10.182 -19.772 1.00 95.50 405 SER A O 1
ATOM 3079 N N . ALA A 1 406 ? 28.030 -10.701 -19.008 1.00 94.75 406 ALA A N 1
ATOM 3080 C CA . ALA A 1 406 ? 28.307 -9.329 -18.586 1.00 94.75 406 ALA A CA 1
ATOM 3081 C C . ALA A 1 406 ? 28.470 -8.386 -19.789 1.00 94.75 406 ALA A C 1
ATOM 3083 O O . ALA A 1 406 ? 27.934 -7.282 -19.749 1.00 94.75 406 ALA A O 1
ATOM 3084 N N . GLU A 1 407 ? 29.134 -8.826 -20.867 1.00 95.50 407 GLU A N 1
ATOM 3085 C CA . GLU A 1 407 ? 29.272 -8.011 -22.081 1.00 95.50 407 GLU A CA 1
ATOM 3086 C C . GLU A 1 407 ? 27.926 -7.795 -22.783 1.00 95.50 407 GLU A C 1
ATOM 3088 O O . GLU A 1 407 ? 27.653 -6.700 -23.268 1.00 95.50 407 GLU A O 1
ATOM 3093 N N . GLU A 1 408 ? 27.065 -8.815 -22.814 1.00 95.19 408 GLU A N 1
ATOM 3094 C CA . GLU A 1 408 ? 25.726 -8.708 -23.404 1.00 95.19 408 GLU A CA 1
ATOM 3095 C C . GLU A 1 408 ? 24.841 -7.723 -22.633 1.00 95.19 408 GLU A C 1
ATOM 3097 O O . GLU A 1 408 ? 24.131 -6.928 -23.251 1.00 95.19 408 GLU A O 1
ATOM 3102 N N . ARG A 1 409 ? 24.909 -7.727 -21.295 1.00 95.88 409 ARG A N 1
ATOM 3103 C CA . ARG A 1 409 ? 24.211 -6.739 -20.458 1.00 95.88 409 ARG A CA 1
ATOM 3104 C C . ARG A 1 409 ? 24.719 -5.323 -20.695 1.00 95.88 409 ARG A C 1
ATOM 3106 O O . ARG A 1 409 ? 23.907 -4.428 -20.919 1.00 95.88 409 ARG A O 1
ATOM 3113 N N . GLU A 1 410 ? 26.036 -5.134 -20.700 1.00 95.06 410 GLU A N 1
ATOM 3114 C CA . GLU A 1 410 ? 26.658 -3.833 -20.971 1.00 95.06 410 GLU A CA 1
ATOM 3115 C C . GLU A 1 410 ? 26.247 -3.303 -22.353 1.00 95.06 410 GLU A C 1
ATOM 3117 O O . GLU A 1 410 ? 25.897 -2.134 -22.495 1.00 95.06 410 GLU A O 1
ATOM 3122 N N . ALA A 1 411 ? 26.178 -4.177 -23.364 1.00 94.94 411 ALA A N 1
ATOM 3123 C CA . ALA A 1 411 ? 25.714 -3.817 -24.702 1.00 94.94 411 ALA A CA 1
ATOM 3124 C C . ALA A 1 411 ? 24.252 -3.331 -24.736 1.00 94.94 411 ALA A C 1
ATOM 3126 O O . ALA A 1 411 ? 23.896 -2.574 -25.636 1.00 94.94 411 ALA A O 1
ATOM 3127 N N . HIS A 1 412 ? 23.422 -3.722 -23.762 1.00 94.94 412 HIS A N 1
ATOM 3128 C CA . HIS A 1 412 ? 22.053 -3.217 -23.584 1.00 94.94 412 HIS A CA 1
ATOM 3129 C C . HIS A 1 412 ? 21.967 -2.014 -22.625 1.00 94.94 412 HIS A C 1
ATOM 3131 O O . HIS A 1 412 ? 20.872 -1.506 -22.375 1.00 94.94 412 HIS A O 1
ATOM 3137 N N . GLY A 1 413 ? 23.100 -1.544 -22.091 1.00 95.62 413 GLY A N 1
ATOM 3138 C CA . GLY A 1 413 ? 23.161 -0.488 -21.079 1.00 95.62 413 GLY A CA 1
ATOM 3139 C C . GLY A 1 413 ? 22.716 -0.941 -19.684 1.00 95.62 413 GLY A C 1
ATOM 3140 O O . GLY A 1 413 ? 22.364 -0.105 -18.857 1.00 95.62 413 GLY A O 1
ATOM 3141 N N . ILE A 1 414 ? 22.684 -2.253 -19.422 1.00 96.31 414 ILE A N 1
ATOM 3142 C CA . ILE A 1 414 ? 22.274 -2.824 -18.134 1.00 96.31 414 ILE A CA 1
ATOM 3143 C C . ILE A 1 414 ? 23.491 -2.884 -17.209 1.00 96.31 414 ILE A C 1
ATOM 3145 O O . ILE A 1 414 ? 24.196 -3.894 -17.145 1.00 96.31 414 ILE A O 1
ATOM 3149 N N . THR A 1 415 ? 23.714 -1.801 -16.473 1.00 94.88 415 THR A N 1
ATOM 3150 C CA . THR A 1 415 ? 24.806 -1.670 -15.494 1.00 94.88 415 THR A CA 1
ATOM 3151 C C . THR A 1 415 ? 24.353 -1.942 -14.064 1.00 94.88 415 THR A C 1
ATOM 3153 O O . THR A 1 415 ? 25.126 -2.443 -13.249 1.00 94.88 415 THR A O 1
ATOM 3156 N N . ASP A 1 416 ? 23.086 -1.649 -13.768 1.00 95.25 416 ASP A N 1
ATOM 3157 C CA . ASP A 1 416 ? 22.571 -1.582 -12.406 1.00 95.25 416 ASP A CA 1
ATOM 3158 C C . ASP A 1 416 ? 21.601 -2.717 -12.064 1.00 95.25 416 ASP A C 1
ATOM 3160 O O . ASP A 1 416 ? 20.996 -3.380 -12.917 1.00 95.25 416 ASP A O 1
ATOM 3164 N N . ARG A 1 417 ? 21.428 -2.921 -10.758 1.00 95.44 417 ARG A N 1
ATOM 3165 C CA . ARG A 1 417 ? 20.454 -3.840 -10.172 1.00 95.44 417 ARG A CA 1
ATOM 3166 C C . ARG A 1 417 ? 19.581 -3.117 -9.153 1.00 95.44 417 ARG A C 1
ATOM 3168 O O . ARG A 1 417 ? 19.992 -2.140 -8.532 1.00 95.44 417 ARG A O 1
ATOM 3175 N N . LEU A 1 418 ? 18.380 -3.644 -8.963 1.00 95.88 418 LEU A N 1
ATOM 3176 C CA . LEU A 1 418 ? 17.567 -3.388 -7.787 1.00 95.88 418 LEU A CA 1
ATOM 3177 C C . LEU A 1 418 ? 18.331 -3.823 -6.521 1.00 95.88 418 LEU A C 1
ATOM 3179 O O . LEU A 1 418 ? 19.096 -4.793 -6.569 1.00 95.88 418 LEU A O 1
ATOM 3183 N N . PRO A 1 419 ? 18.106 -3.152 -5.379 1.00 95.62 419 PRO A N 1
ATOM 3184 C CA . PRO A 1 419 ? 18.617 -3.617 -4.096 1.00 95.62 419 PRO A CA 1
ATOM 3185 C C . PRO A 1 419 ? 18.115 -5.037 -3.807 1.00 95.62 419 PRO A C 1
ATOM 3187 O O . PRO A 1 419 ? 16.944 -5.352 -4.022 1.00 95.62 419 PRO A O 1
ATOM 3190 N N . LEU A 1 420 ? 19.015 -5.901 -3.333 1.00 92.94 420 LEU A N 1
ATOM 3191 C CA . LEU A 1 420 ? 18.730 -7.323 -3.087 1.00 92.94 420 LEU A CA 1
ATOM 3192 C C . LEU A 1 420 ? 18.211 -7.594 -1.672 1.00 92.94 420 LEU A C 1
ATOM 3194 O O . LEU A 1 420 ? 17.789 -8.706 -1.358 1.00 92.94 420 LEU A O 1
ATOM 3198 N N . ASP A 1 421 ? 18.233 -6.574 -0.827 1.00 92.31 421 ASP A N 1
ATOM 3199 C CA . ASP A 1 421 ? 17.749 -6.614 0.536 1.00 92.31 421 ASP A CA 1
ATOM 3200 C C . ASP A 1 421 ? 17.096 -5.280 0.911 1.00 92.31 421 ASP A C 1
ATOM 3202 O O . ASP A 1 421 ? 17.229 -4.251 0.240 1.00 92.31 421 ASP A O 1
ATOM 3206 N N . TRP A 1 422 ? 16.349 -5.339 2.005 1.00 92.56 422 TRP A N 1
ATOM 3207 C CA . TRP A 1 422 ? 15.514 -4.251 2.479 1.00 92.56 422 TRP A CA 1
ATOM 3208 C C . TRP A 1 422 ? 16.314 -3.064 3.043 1.00 92.56 422 TRP A C 1
ATOM 3210 O O . TRP A 1 422 ? 15.883 -1.919 2.881 1.00 92.56 422 TRP A O 1
ATOM 3220 N N . ASP A 1 423 ? 17.476 -3.306 3.656 1.00 92.06 423 ASP A N 1
ATOM 3221 C CA . ASP A 1 423 ? 18.329 -2.249 4.211 1.00 92.06 423 ASP A CA 1
ATOM 3222 C C . ASP A 1 423 ? 18.957 -1.421 3.083 1.00 92.06 423 ASP A C 1
ATOM 3224 O O . ASP A 1 423 ? 18.789 -0.198 3.037 1.00 92.06 423 ASP A O 1
ATOM 3228 N N . SER A 1 424 ? 19.556 -2.095 2.097 1.00 95.25 424 SER A N 1
ATOM 3229 C CA . SER A 1 424 ? 20.133 -1.475 0.898 1.00 95.25 424 SER A CA 1
ATOM 3230 C C . SER A 1 424 ? 19.115 -0.598 0.160 1.00 95.25 424 SER A C 1
ATOM 3232 O O . SER A 1 424 ? 19.423 0.515 -0.271 1.00 95.25 424 SER A O 1
ATOM 3234 N N . ALA A 1 425 ? 17.862 -1.052 0.047 1.00 96.38 425 ALA A N 1
ATOM 3235 C CA . ALA A 1 425 ? 16.810 -0.274 -0.602 1.00 96.38 425 ALA A CA 1
ATOM 3236 C C . ALA A 1 425 ? 16.517 1.048 0.110 1.00 96.38 425 ALA A C 1
ATOM 3238 O O . ALA A 1 425 ? 16.251 2.070 -0.530 1.00 96.38 425 ALA A O 1
ATOM 3239 N N . ARG A 1 426 ? 16.582 1.051 1.440 1.00 94.88 426 ARG A N 1
ATOM 3240 C CA . ARG A 1 426 ? 16.347 2.250 2.246 1.00 94.88 426 ARG A CA 1
ATOM 3241 C C . ARG A 1 426 ? 17.492 3.226 2.183 1.00 94.88 426 ARG A C 1
ATOM 3243 O O . ARG A 1 426 ? 17.232 4.425 2.181 1.00 94.88 426 ARG A O 1
ATOM 3250 N N . GLU A 1 427 ? 18.722 2.738 2.116 1.00 96.25 427 GLU A N 1
ATOM 3251 C CA . GLU A 1 427 ? 19.893 3.588 1.913 1.00 96.25 427 GLU A CA 1
ATOM 3252 C C . GLU A 1 427 ? 19.814 4.310 0.563 1.00 96.25 427 GLU A C 1
ATOM 3254 O O . GLU A 1 427 ? 19.980 5.532 0.503 1.00 96.25 427 GLU A O 1
ATOM 3259 N N . LEU A 1 428 ? 19.452 3.594 -0.508 1.00 96.62 428 LEU A N 1
ATOM 3260 C CA . LEU A 1 428 ? 19.229 4.183 -1.835 1.00 96.62 428 LEU A CA 1
ATOM 3261 C C . LEU A 1 428 ? 18.073 5.192 -1.832 1.00 96.62 428 LEU A C 1
ATOM 3263 O O . LEU A 1 428 ? 18.188 6.291 -2.375 1.00 96.62 428 LEU A O 1
ATOM 3267 N N . PHE A 1 429 ? 16.968 4.868 -1.162 1.00 96.94 429 PHE A N 1
ATOM 3268 C CA . PHE A 1 429 ? 15.854 5.798 -0.997 1.00 96.94 429 PHE A CA 1
ATOM 3269 C C . PHE A 1 429 ? 16.240 7.053 -0.197 1.00 96.94 429 PHE A C 1
ATOM 3271 O O . PHE A 1 429 ? 15.839 8.166 -0.547 1.00 96.94 429 PHE A O 1
ATOM 3278 N N . ALA A 1 430 ? 17.016 6.891 0.877 1.00 95.94 430 ALA A N 1
ATOM 3279 C CA . ALA A 1 430 ? 17.461 7.971 1.750 1.00 95.94 430 ALA A CA 1
ATOM 3280 C C . ALA A 1 430 ? 18.480 8.895 1.068 1.00 95.94 430 ALA A C 1
ATOM 3282 O O . ALA A 1 430 ? 18.461 10.102 1.310 1.00 95.94 430 ALA A O 1
ATOM 3283 N N . SER A 1 431 ? 19.339 8.351 0.209 1.00 95.56 431 SER A N 1
ATOM 3284 C CA . SER A 1 431 ? 20.367 9.105 -0.517 1.00 95.56 431 SER A CA 1
ATOM 3285 C C . SER A 1 431 ? 19.862 9.751 -1.807 1.00 95.56 431 SER A C 1
ATOM 3287 O O . SER A 1 431 ? 20.458 10.724 -2.260 1.00 95.56 431 SER A O 1
ATOM 3289 N N . SER A 1 432 ? 18.754 9.272 -2.377 1.00 95.44 432 SER A N 1
ATOM 3290 C CA . SER A 1 432 ? 18.225 9.827 -3.622 1.00 95.44 432 SER A CA 1
ATOM 3291 C C . SER A 1 432 ? 17.686 11.258 -3.456 1.00 95.44 432 SER A C 1
ATOM 3293 O O . SER A 1 432 ? 16.928 11.582 -2.530 1.00 95.44 432 SER A O 1
ATOM 3295 N N . GLU A 1 433 ? 18.073 12.125 -4.394 1.00 93.50 433 GLU A N 1
ATOM 3296 C CA . GLU A 1 433 ? 17.580 13.499 -4.501 1.00 93.50 433 GLU A CA 1
ATOM 3297 C C . GLU A 1 433 ? 16.146 13.543 -5.042 1.00 93.50 433 GLU A C 1
ATOM 3299 O O . GLU A 1 433 ? 15.352 14.386 -4.612 1.00 93.50 433 GLU A O 1
ATOM 3304 N N . ILE A 1 434 ? 15.773 12.626 -5.950 1.00 90.56 434 ILE A N 1
ATOM 3305 C CA . ILE A 1 434 ? 14.419 12.614 -6.519 1.00 90.56 434 ILE A CA 1
ATOM 3306 C C . ILE A 1 434 ? 13.388 12.290 -5.439 1.00 90.56 434 ILE A C 1
ATOM 3308 O O . ILE A 1 434 ? 12.329 12.919 -5.390 1.00 90.56 434 ILE A O 1
ATOM 3312 N N . THR A 1 435 ? 13.702 11.351 -4.539 1.00 93.62 435 THR A N 1
ATOM 3313 C CA . THR A 1 435 ? 12.785 10.934 -3.469 1.00 93.62 435 THR A CA 1
ATOM 3314 C C . THR A 1 435 ? 12.512 12.104 -2.528 1.00 93.62 435 THR A C 1
ATOM 3316 O O . THR A 1 435 ? 11.365 12.338 -2.145 1.00 93.62 435 THR A O 1
ATOM 3319 N N . GLU A 1 436 ? 13.534 12.911 -2.226 1.00 94.00 436 GLU A N 1
ATOM 3320 C CA . GLU A 1 436 ? 13.394 14.130 -1.431 1.00 94.00 436 GLU A CA 1
ATOM 3321 C C . GLU A 1 436 ? 12.628 15.226 -2.165 1.00 94.00 436 GLU A C 1
ATOM 3323 O O . GLU A 1 436 ? 11.768 15.868 -1.566 1.00 94.00 436 GLU A O 1
ATOM 3328 N N . LYS A 1 437 ? 12.874 15.414 -3.464 1.00 92.81 437 LYS A N 1
ATOM 3329 C CA . LYS A 1 437 ? 12.136 16.387 -4.278 1.00 92.81 437 LYS A CA 1
ATOM 3330 C C . LYS A 1 437 ? 10.637 16.071 -4.324 1.00 92.81 437 LYS A C 1
ATOM 3332 O O . LYS A 1 437 ? 9.816 16.985 -4.252 1.00 92.81 437 LYS A O 1
ATOM 3337 N N . ILE A 1 438 ? 10.271 14.793 -4.434 1.00 92.19 438 ILE A N 1
ATOM 3338 C CA . ILE A 1 438 ? 8.874 14.353 -4.575 1.00 92.19 438 ILE A CA 1
ATOM 3339 C C . ILE A 1 438 ? 8.157 14.371 -3.220 1.00 92.19 438 ILE A C 1
ATOM 3341 O O . ILE A 1 438 ? 7.093 14.989 -3.066 1.00 92.19 438 ILE A O 1
ATOM 3345 N N . PHE A 1 439 ? 8.734 13.706 -2.221 1.00 94.88 439 PHE A N 1
ATOM 3346 C CA . PHE A 1 439 ? 8.096 13.533 -0.917 1.00 94.88 439 PHE A CA 1
ATOM 3347 C C . PHE A 1 439 ? 8.341 14.702 0.033 1.00 94.88 439 PHE A C 1
ATOM 3349 O O . PHE A 1 439 ? 7.530 14.951 0.922 1.00 94.88 439 PHE A O 1
ATOM 3356 N N . GLY A 1 440 ? 9.407 15.466 -0.172 1.00 93.88 440 GLY A N 1
ATOM 3357 C CA . GLY A 1 440 ? 9.883 16.437 0.799 1.00 93.88 440 GLY A CA 1
ATOM 3358 C C . GLY A 1 440 ? 10.573 15.758 1.981 1.00 93.88 440 GLY A C 1
ATOM 3359 O O . GLY A 1 440 ? 10.378 14.575 2.275 1.00 93.88 440 GLY A O 1
ATOM 3360 N N . LYS A 1 441 ? 11.372 16.547 2.703 1.00 92.88 441 LYS A N 1
ATOM 3361 C CA . LYS A 1 441 ? 12.179 16.070 3.831 1.00 92.88 441 LYS A CA 1
ATOM 3362 C C . LYS A 1 441 ? 11.346 15.382 4.916 1.00 92.88 441 LYS A C 1
ATOM 3364 O O . LYS A 1 441 ? 11.727 14.323 5.403 1.00 92.88 441 LYS A O 1
ATOM 3369 N N . GLU A 1 442 ? 10.205 15.963 5.284 1.00 93.00 442 GLU A N 1
ATOM 3370 C CA . GLU A 1 442 ? 9.382 15.451 6.385 1.00 93.00 442 GLU A CA 1
ATOM 3371 C C . GLU A 1 442 ? 8.794 14.064 6.085 1.00 93.00 442 GLU A C 1
ATOM 3373 O O . GLU A 1 442 ? 8.949 13.148 6.892 1.00 93.00 442 GLU A O 1
ATOM 3378 N N . LEU A 1 443 ? 8.141 13.888 4.930 1.00 95.19 443 LEU A N 1
ATOM 3379 C CA . LEU A 1 443 ? 7.558 12.599 4.550 1.00 95.19 443 LEU A CA 1
ATOM 3380 C C . LEU A 1 443 ? 8.644 11.546 4.322 1.00 95.19 443 LEU A C 1
ATOM 3382 O O . LEU A 1 443 ? 8.463 10.417 4.760 1.00 95.19 443 LEU A O 1
ATOM 3386 N N . LYS A 1 444 ? 9.783 11.904 3.715 1.00 95.19 444 LYS A N 1
ATOM 3387 C CA . LYS A 1 444 ? 10.920 10.988 3.524 1.00 95.19 444 LYS A CA 1
ATOM 3388 C C . LYS A 1 444 ? 11.429 10.423 4.856 1.00 95.19 444 LYS A C 1
ATOM 3390 O O . LYS A 1 444 ? 11.523 9.206 5.002 1.00 95.19 444 LYS A O 1
ATOM 3395 N N . VAL A 1 445 ? 11.690 11.289 5.841 1.00 94.12 445 VAL A N 1
ATOM 3396 C CA . VAL A 1 445 ? 12.157 10.883 7.182 1.00 94.12 445 VAL A CA 1
ATOM 3397 C C . VAL A 1 445 ? 11.108 10.027 7.893 1.00 94.12 445 VAL A C 1
ATOM 3399 O O . VAL A 1 445 ? 11.412 8.927 8.354 1.00 94.12 445 VAL A O 1
ATOM 3402 N N . LYS A 1 446 ? 9.851 10.479 7.920 1.00 94.38 446 LYS A N 1
ATOM 3403 C CA . LYS A 1 446 ? 8.760 9.752 8.582 1.00 94.38 446 LYS A CA 1
ATOM 3404 C C . LYS A 1 446 ? 8.456 8.407 7.928 1.00 94.38 446 LYS A C 1
ATOM 3406 O O . LYS A 1 446 ? 8.199 7.439 8.638 1.00 94.38 446 LYS A O 1
ATOM 3411 N N . TYR A 1 447 ? 8.518 8.326 6.600 1.00 95.06 447 TYR A N 1
ATOM 3412 C CA . TYR A 1 447 ? 8.359 7.073 5.866 1.00 95.06 447 TYR A CA 1
ATOM 3413 C C . TYR A 1 447 ? 9.460 6.075 6.239 1.00 95.06 447 TYR A C 1
ATOM 3415 O O . TYR A 1 447 ? 9.162 4.938 6.596 1.00 95.06 447 TYR A O 1
ATOM 3423 N N . LEU A 1 448 ? 10.725 6.512 6.247 1.00 93.44 448 LEU A N 1
ATOM 3424 C CA . LEU A 1 448 ? 11.838 5.673 6.692 1.00 93.44 448 LEU A CA 1
ATOM 3425 C C . LEU A 1 448 ? 11.663 5.215 8.143 1.00 93.44 448 LEU A C 1
ATOM 3427 O O . LEU A 1 448 ? 11.947 4.052 8.432 1.00 93.44 448 LEU A O 1
ATOM 3431 N N . SER A 1 449 ? 11.173 6.079 9.031 1.00 91.62 449 SER A N 1
ATOM 3432 C CA . SER A 1 449 ? 10.909 5.723 10.427 1.00 91.62 449 SER A CA 1
ATOM 3433 C C . SER A 1 449 ? 9.885 4.589 10.546 1.00 91.62 449 SER A C 1
ATOM 3435 O O . SER A 1 449 ? 10.207 3.529 11.083 1.00 91.62 449 SER A O 1
ATOM 3437 N N . VAL A 1 450 ? 8.692 4.732 9.954 1.00 89.50 450 VAL A N 1
ATOM 3438 C CA . VAL A 1 450 ? 7.643 3.695 10.053 1.00 89.50 450 VAL A CA 1
ATOM 3439 C C . VAL A 1 450 ? 7.999 2.409 9.332 1.00 89.50 450 VAL A C 1
ATOM 3441 O O . VAL A 1 450 ? 7.534 1.334 9.703 1.00 89.50 450 VAL A O 1
ATOM 3444 N N . ASN A 1 451 ? 8.807 2.524 8.280 1.00 86.44 451 ASN A N 1
ATOM 3445 C CA . ASN A 1 451 ? 9.169 1.393 7.456 1.00 86.44 451 ASN A CA 1
ATOM 3446 C C . ASN A 1 451 ? 10.234 0.521 8.131 1.00 86.44 451 ASN A C 1
ATOM 3448 O O . ASN A 1 451 ? 10.377 -0.622 7.714 1.00 86.44 451 ASN A O 1
ATOM 3452 N N . LYS A 1 452 ? 10.941 1.004 9.176 1.00 81.88 452 LYS A N 1
ATOM 3453 C CA . LYS A 1 452 ? 11.896 0.181 9.940 1.00 81.88 452 LYS A CA 1
ATOM 3454 C C . LYS A 1 452 ? 11.214 -1.127 10.361 1.00 81.88 452 LYS A C 1
ATOM 3456 O O . LYS A 1 452 ? 10.046 -1.082 10.765 1.00 81.88 452 LYS A O 1
ATOM 3461 N N . PRO A 1 453 ? 11.894 -2.288 10.323 1.00 59.41 453 PRO A N 1
ATOM 3462 C CA . PRO A 1 453 ? 11.392 -3.503 10.900 1.00 59.41 453 PRO A CA 1
ATOM 3463 C C . PRO A 1 453 ? 11.320 -3.237 12.390 1.00 59.41 453 PRO A C 1
ATOM 3465 O O . PRO A 1 453 ? 12.255 -3.469 13.144 1.00 59.41 453 PRO A O 1
ATOM 3468 N N . HIS A 1 454 ? 10.136 -2.844 12.832 1.00 52.78 454 HIS A N 1
ATOM 3469 C CA . HIS A 1 454 ? 9.750 -2.947 14.225 1.00 52.78 454 HIS A CA 1
ATOM 3470 C C . HIS A 1 454 ? 9.700 -4.434 14.649 1.00 52.78 454 HIS A C 1
ATOM 3472 O O . HIS A 1 454 ? 9.370 -4.726 15.784 1.00 52.78 454 HIS A O 1
ATOM 3478 N N . LEU A 1 455 ? 10.083 -5.372 13.763 1.00 41.59 455 LEU A N 1
ATOM 3479 C CA . LEU A 1 455 ? 10.400 -6.781 14.016 1.00 41.59 455 LEU A CA 1
ATOM 3480 C C . LEU A 1 455 ? 11.643 -6.998 14.896 1.00 41.59 455 LEU A C 1
ATOM 3482 O O . LEU A 1 455 ? 11.852 -8.114 15.348 1.00 41.59 455 LEU A O 1
ATOM 3486 N N . SER A 1 456 ? 12.445 -5.973 15.200 1.00 38.38 456 SER A N 1
ATOM 3487 C CA . SER A 1 456 ? 13.375 -6.061 16.341 1.00 38.38 456 SER A CA 1
ATOM 3488 C C . SER A 1 456 ? 12.650 -5.966 17.696 1.00 38.38 456 SER A C 1
ATOM 3490 O O . SER A 1 456 ? 13.197 -6.392 18.708 1.00 38.38 456 SER A O 1
ATOM 3492 N N . GLY A 1 457 ? 11.408 -5.460 17.707 1.00 36.09 457 GLY A N 1
ATOM 3493 C CA . GLY A 1 457 ? 10.502 -5.378 18.863 1.00 36.09 457 GLY A CA 1
ATOM 3494 C C . GLY A 1 457 ? 9.173 -6.129 18.686 1.00 36.09 457 GLY A C 1
ATOM 3495 O O . GLY A 1 457 ? 8.328 -6.104 19.576 1.00 36.09 457 GLY A O 1
ATOM 3496 N N . MET A 1 458 ? 8.982 -6.820 17.560 1.00 34.91 458 MET A N 1
ATOM 3497 C CA . MET A 1 458 ? 8.092 -7.965 17.427 1.00 34.91 458 MET A CA 1
ATOM 3498 C C . MET A 1 458 ? 9.009 -9.182 17.428 1.00 34.91 458 MET A C 1
ATOM 3500 O O . MET A 1 458 ? 9.524 -9.539 16.371 1.00 34.91 458 MET A O 1
ATOM 3504 N N . PRO A 1 459 ? 9.213 -9.836 18.581 1.00 31.59 459 PRO A N 1
ATOM 3505 C CA . PRO A 1 459 ? 8.987 -11.254 18.652 1.00 31.59 459 PRO A CA 1
ATOM 3506 C C . PRO A 1 459 ? 8.867 -11.976 17.306 1.00 31.59 459 PRO A C 1
ATOM 3508 O O . PRO A 1 459 ? 7.765 -12.257 16.840 1.00 31.59 459 PRO A O 1
ATOM 3511 N N . SER A 1 460 ? 9.970 -12.501 16.795 1.00 34.66 460 SER A N 1
ATOM 3512 C CA . SER A 1 460 ? 9.919 -13.887 16.333 1.00 34.66 460 SER A CA 1
ATOM 3513 C C . SER A 1 460 ? 9.693 -14.823 17.536 1.00 34.66 460 SER A C 1
ATOM 3515 O O . SER A 1 460 ? 10.309 -15.875 17.629 1.00 34.66 460 SER A O 1
ATOM 3517 N N . PHE A 1 461 ? 8.826 -14.463 18.493 1.00 37.22 461 PHE A N 1
ATOM 3518 C CA . PHE A 1 461 ? 8.419 -15.372 19.543 1.00 37.22 461 PHE A CA 1
ATOM 3519 C C . PHE A 1 461 ? 7.330 -16.218 18.923 1.00 37.22 461 PHE A C 1
ATOM 3521 O O . PHE A 1 461 ? 6.226 -15.758 18.614 1.00 37.22 461 PHE A O 1
ATOM 3528 N N . SER A 1 462 ? 7.656 -17.489 18.733 1.00 36.75 462 SER A N 1
ATOM 3529 C CA . SER A 1 462 ? 6.620 -18.499 18.726 1.00 36.75 462 SER A CA 1
ATOM 3530 C C . SER A 1 462 ? 5.735 -18.221 19.948 1.00 36.75 462 SER A C 1
ATOM 3532 O O . SER A 1 462 ? 6.228 -18.139 21.072 1.00 36.75 462 SER A O 1
ATOM 3534 N N . GLY A 1 463 ? 4.430 -18.004 19.754 1.00 36.31 463 GLY A N 1
ATOM 3535 C CA . GLY A 1 463 ? 3.523 -17.756 20.882 1.00 36.31 463 GLY A CA 1
ATOM 3536 C C . GLY A 1 463 ? 3.655 -18.827 21.975 1.00 36.31 463 GLY A C 1
ATOM 3537 O O . GLY A 1 463 ? 3.429 -18.548 23.144 1.00 36.31 463 GLY A O 1
ATOM 3538 N N . ALA A 1 464 ? 4.113 -20.028 21.616 1.00 38.06 464 ALA A N 1
ATOM 3539 C CA . ALA A 1 464 ? 4.419 -21.111 22.537 1.00 38.06 464 ALA A CA 1
ATOM 3540 C C . ALA A 1 464 ? 5.387 -20.720 23.670 1.00 38.06 464 ALA A C 1
ATOM 3542 O O . ALA A 1 464 ? 5.122 -21.079 24.812 1.00 38.06 464 ALA A O 1
ATOM 3543 N N . GLU A 1 465 ? 6.460 -19.969 23.412 1.00 37.28 465 GLU A N 1
ATOM 3544 C CA . GLU A 1 465 ? 7.462 -19.669 24.449 1.00 37.28 465 GLU A CA 1
ATOM 3545 C C . GLU A 1 465 ? 6.954 -18.643 25.469 1.00 37.28 465 GLU A C 1
ATOM 3547 O O . GLU A 1 465 ? 7.112 -18.847 26.671 1.00 37.28 465 GLU A O 1
ATOM 3552 N N . TYR A 1 466 ? 6.235 -17.607 25.021 1.00 37.34 466 TYR A N 1
ATOM 3553 C CA . TYR A 1 466 ? 5.661 -16.596 25.918 1.00 37.34 466 TYR A CA 1
ATOM 3554 C C . TYR A 1 466 ? 4.469 -17.141 26.717 1.00 37.34 466 TYR A C 1
ATOM 3556 O O . TYR A 1 466 ? 4.324 -16.851 27.902 1.00 37.34 466 TYR A O 1
ATOM 3564 N N . TRP A 1 467 ? 3.639 -17.994 26.103 1.00 39.56 467 TRP A N 1
ATOM 3565 C CA . TRP A 1 467 ? 2.563 -18.686 26.817 1.00 39.56 467 TRP A CA 1
ATOM 3566 C C . TRP A 1 467 ? 3.097 -19.706 27.822 1.00 39.56 467 TRP A C 1
ATOM 3568 O O . TRP A 1 467 ? 2.477 -19.889 28.862 1.00 39.56 467 TRP A O 1
ATOM 3578 N N . VAL A 1 468 ? 4.234 -20.356 27.559 1.00 46.88 468 VAL A N 1
ATOM 3579 C CA . VAL A 1 468 ? 4.902 -21.215 28.549 1.00 46.88 468 VAL A CA 1
ATOM 3580 C C . VAL A 1 468 ? 5.489 -20.375 29.684 1.00 46.88 468 VAL A C 1
ATOM 3582 O O . VAL A 1 468 ? 5.368 -20.768 30.841 1.00 46.88 468 VAL A O 1
ATOM 3585 N N . GLN A 1 469 ? 6.051 -19.205 29.378 1.00 48.69 469 GLN A N 1
ATOM 3586 C CA . GLN A 1 469 ? 6.691 -18.315 30.346 1.00 48.69 469 GLN A CA 1
ATOM 3587 C C . GLN A 1 469 ? 5.692 -17.608 31.273 1.00 48.69 469 GLN A C 1
ATOM 3589 O O . GLN A 1 469 ? 5.776 -17.777 32.487 1.00 48.69 469 GLN A O 1
ATOM 3594 N N . ALA A 1 470 ? 4.695 -16.909 30.724 1.00 47.03 470 ALA A N 1
ATOM 3595 C CA . ALA A 1 470 ? 3.636 -16.277 31.514 1.00 47.03 470 ALA A CA 1
ATOM 3596 C C . ALA A 1 470 ? 2.865 -17.317 32.342 1.00 47.03 470 ALA A C 1
ATOM 3598 O O . ALA A 1 470 ? 2.439 -17.051 33.463 1.00 47.03 470 ALA A O 1
ATOM 3599 N N . ARG A 1 471 ? 2.736 -18.546 31.824 1.00 51.69 471 ARG A N 1
ATOM 3600 C CA . ARG A 1 471 ? 2.136 -19.659 32.560 1.00 51.69 471 ARG A CA 1
ATOM 3601 C C . ARG A 1 471 ? 3.061 -20.230 33.625 1.00 51.69 471 ARG A C 1
ATOM 3603 O O . ARG A 1 471 ? 2.553 -20.653 34.650 1.00 51.69 471 ARG A O 1
ATOM 3610 N N . ALA A 1 472 ? 4.379 -20.234 33.439 1.00 52.69 472 ALA A N 1
ATOM 3611 C CA . ALA A 1 472 ? 5.331 -20.625 34.476 1.00 52.69 472 ALA A CA 1
ATOM 3612 C C . ALA A 1 472 ? 5.329 -19.624 35.642 1.00 52.69 472 ALA A C 1
ATOM 3614 O O . ALA A 1 472 ? 5.250 -20.050 36.792 1.00 52.69 472 ALA A O 1
ATOM 3615 N N . GLU A 1 473 ? 5.319 -18.322 35.349 1.00 56.00 473 GLU A N 1
ATOM 3616 C CA . GLU A 1 473 ? 5.181 -17.253 36.348 1.00 56.00 473 GLU A CA 1
ATOM 3617 C C . GLU A 1 473 ? 3.829 -17.353 37.065 1.00 56.00 473 GLU A C 1
ATOM 3619 O O . GLU A 1 473 ? 3.780 -17.480 38.288 1.00 56.00 473 GLU A O 1
ATOM 3624 N N . GLN A 1 474 ? 2.723 -17.427 36.319 1.00 56.47 474 GLN A N 1
ATOM 3625 C CA . GLN A 1 474 ? 1.388 -17.601 36.894 1.00 56.47 474 GLN A CA 1
ATOM 3626 C C . GLN A 1 474 ? 1.286 -18.880 37.740 1.00 56.47 474 GLN A C 1
ATOM 3628 O O . GLN A 1 474 ? 0.736 -18.844 38.839 1.00 56.47 474 GLN A O 1
ATOM 3633 N N . ASN A 1 475 ? 1.842 -20.004 37.278 1.00 62.03 475 ASN A N 1
ATOM 3634 C CA . ASN A 1 475 ? 1.872 -21.253 38.040 1.00 62.03 475 ASN A CA 1
ATOM 3635 C C . ASN A 1 475 ? 2.722 -21.123 39.310 1.00 62.03 475 ASN A C 1
ATOM 3637 O O . ASN A 1 475 ? 2.358 -21.704 40.329 1.00 62.03 475 ASN A O 1
ATOM 3641 N N . ALA A 1 476 ? 3.824 -20.368 39.277 1.00 61.22 476 ALA A N 1
ATOM 3642 C CA . ALA A 1 476 ? 4.658 -20.113 40.446 1.00 61.22 476 ALA A CA 1
ATOM 3643 C C . ALA A 1 476 ? 3.926 -19.258 41.489 1.00 61.22 476 ALA A C 1
ATOM 3645 O O . ALA A 1 476 ? 3.923 -19.621 42.665 1.00 61.22 476 ALA A O 1
ATOM 3646 N N . TYR A 1 477 ? 3.234 -18.190 41.077 1.00 60.84 477 TYR A N 1
ATOM 3647 C CA . TYR A 1 477 ? 2.397 -17.396 41.984 1.00 60.84 477 TYR A CA 1
ATOM 3648 C C . TYR A 1 477 ? 1.229 -18.210 42.544 1.00 60.84 477 TYR A C 1
ATOM 3650 O O . TYR A 1 477 ? 0.950 -18.135 43.739 1.00 60.84 477 TYR A O 1
ATOM 3658 N N . VAL A 1 478 ? 0.579 -19.037 41.719 1.00 63.12 478 VAL A N 1
ATOM 3659 C CA . VAL A 1 478 ? -0.479 -19.953 42.173 1.00 63.12 478 VAL A CA 1
ATOM 3660 C C . VAL A 1 478 ? 0.075 -20.982 43.160 1.00 63.12 478 VAL A C 1
ATOM 3662 O O . VAL A 1 478 ? -0.570 -21.251 44.170 1.00 63.12 478 VAL A O 1
ATOM 3665 N N . ALA A 1 479 ? 1.275 -21.520 42.928 1.00 67.50 479 ALA A N 1
ATOM 3666 C CA . ALA A 1 479 ? 1.937 -22.429 43.860 1.00 67.50 479 ALA A CA 1
ATOM 3667 C C . ALA A 1 479 ? 2.302 -21.730 45.179 1.00 67.50 479 ALA A C 1
ATOM 3669 O O . ALA A 1 479 ? 2.043 -22.281 46.245 1.00 67.50 479 ALA A O 1
ATOM 3670 N N . CYS A 1 480 ? 2.830 -20.505 45.129 1.00 67.00 480 CYS A N 1
ATOM 3671 C CA . CYS A 1 480 ? 3.130 -19.702 46.316 1.00 67.00 480 CYS A CA 1
ATOM 3672 C C . CYS A 1 480 ? 1.859 -19.370 47.114 1.00 67.00 480 CYS A C 1
ATOM 3674 O O . CYS A 1 480 ? 1.829 -19.546 48.331 1.00 67.00 480 CYS A O 1
ATOM 3676 N N . ALA A 1 481 ? 0.776 -18.976 46.439 1.00 65.12 481 ALA A N 1
ATOM 3677 C CA . ALA A 1 481 ? -0.521 -18.745 47.069 1.00 65.12 481 ALA A CA 1
ATOM 3678 C C . ALA A 1 481 ? -1.092 -20.033 47.684 1.00 65.12 481 ALA A C 1
ATOM 3680 O O . ALA A 1 481 ? -1.584 -20.014 48.811 1.00 65.12 481 ALA A O 1
ATOM 3681 N N . ALA A 1 482 ? -0.982 -21.167 46.984 1.00 67.44 482 ALA A N 1
ATOM 3682 C CA . ALA A 1 482 ? -1.400 -22.466 47.500 1.00 67.44 482 ALA A CA 1
ATOM 3683 C C . ALA A 1 482 ? -0.584 -22.887 48.731 1.00 67.44 482 ALA A C 1
ATOM 3685 O O . ALA A 1 482 ? -1.164 -23.419 49.673 1.00 67.44 482 ALA A O 1
ATOM 3686 N N . LEU A 1 483 ? 0.725 -22.611 48.760 1.00 72.44 483 LEU A N 1
ATOM 3687 C CA . LEU A 1 483 ? 1.583 -22.857 49.922 1.00 72.44 483 LEU A CA 1
ATOM 3688 C C . LEU A 1 483 ? 1.165 -22.009 51.130 1.00 72.44 483 LEU A C 1
ATOM 3690 O O . LEU A 1 483 ? 1.067 -22.550 52.228 1.00 72.44 483 LEU A O 1
ATOM 3694 N N . ILE A 1 484 ? 0.852 -20.722 50.934 1.00 67.75 484 ILE A N 1
ATOM 3695 C CA . ILE A 1 484 ? 0.333 -19.846 52.003 1.00 67.75 484 ILE A CA 1
ATOM 3696 C C . ILE A 1 484 ? -0.996 -20.370 52.543 1.00 67.75 484 ILE A C 1
ATOM 3698 O O . ILE A 1 484 ? -1.161 -20.518 53.753 1.00 67.75 484 ILE A O 1
ATOM 3702 N N . VAL A 1 485 ? -1.939 -20.686 51.654 1.00 67.88 485 VAL A N 1
ATOM 3703 C CA . VAL A 1 485 ? -3.260 -21.191 52.047 1.00 67.88 485 VAL A CA 1
ATOM 3704 C C . VAL A 1 485 ? -3.140 -22.532 52.770 1.00 67.88 485 VAL A C 1
ATOM 3706 O O . VAL A 1 485 ? -3.768 -22.728 53.809 1.00 67.88 485 VAL A O 1
ATOM 3709 N N . TYR A 1 486 ? -2.315 -23.444 52.255 1.00 76.69 486 TYR A N 1
ATOM 3710 C CA . TYR A 1 486 ? -2.054 -24.736 52.884 1.00 76.69 486 TYR A CA 1
ATOM 3711 C C . TYR A 1 486 ? -1.460 -24.569 54.284 1.00 76.69 486 TYR A C 1
ATOM 3713 O O . TYR A 1 486 ? -1.918 -25.214 55.228 1.00 76.69 486 TYR A O 1
ATOM 3721 N N . GLU A 1 487 ? -0.495 -23.663 54.441 1.00 75.12 487 GLU A N 1
ATOM 3722 C CA . GLU A 1 487 ? 0.091 -23.382 55.745 1.00 75.12 487 GLU A CA 1
ATOM 3723 C C . GLU A 1 487 ? -0.927 -22.805 56.724 1.00 75.12 487 GLU A C 1
ATOM 3725 O O . GLU A 1 487 ? -0.974 -23.235 57.876 1.00 75.12 487 GLU A O 1
ATOM 3730 N N . TYR A 1 488 ? -1.780 -21.883 56.277 1.00 70.75 488 TYR A N 1
ATOM 3731 C CA . TYR A 1 488 ? -2.838 -21.340 57.123 1.00 70.75 488 TYR A CA 1
ATOM 3732 C C . TYR A 1 488 ? -3.770 -22.431 57.636 1.00 70.75 488 TYR A C 1
ATOM 3734 O O . TYR A 1 488 ? -4.131 -22.397 58.807 1.00 70.75 488 TYR A O 1
ATOM 3742 N N . PHE A 1 489 ? -4.124 -23.418 56.808 1.00 74.81 489 PHE A N 1
ATOM 3743 C CA . PHE A 1 489 ? -4.926 -24.553 57.264 1.00 74.81 489 PHE A CA 1
ATOM 3744 C C . PHE A 1 489 ? -4.183 -25.429 58.274 1.00 74.81 489 PHE A C 1
ATOM 3746 O O . PHE A 1 489 ? -4.772 -25.799 59.288 1.00 74.81 489 PHE A O 1
ATOM 3753 N N . LEU A 1 490 ? -2.902 -25.731 58.037 1.00 75.38 490 LEU A N 1
ATOM 3754 C CA . LEU A 1 490 ? -2.095 -26.517 58.977 1.00 75.38 490 LEU A CA 1
ATOM 3755 C C . LEU A 1 490 ? -1.938 -25.830 60.336 1.00 75.38 490 LEU A C 1
ATOM 3757 O O . LEU A 1 490 ? -1.903 -26.498 61.368 1.00 75.38 490 LEU A O 1
ATOM 3761 N N . GLN A 1 491 ? -1.813 -24.506 60.338 1.00 69.75 491 GLN A N 1
ATOM 3762 C CA . GLN A 1 491 ? -1.593 -23.732 61.554 1.00 69.75 491 GLN A CA 1
ATOM 3763 C C . GLN A 1 491 ? -2.883 -23.296 62.240 1.00 69.75 491 GLN A C 1
ATOM 3765 O O . GLN A 1 491 ? -2.821 -22.900 63.400 1.00 69.75 491 GLN A O 1
ATOM 3770 N N . PHE A 1 492 ? -4.034 -23.383 61.571 1.00 75.81 492 PHE A N 1
ATOM 3771 C CA . PHE A 1 492 ? -5.288 -22.789 62.032 1.00 75.81 492 PHE A CA 1
ATOM 3772 C C . PHE A 1 492 ? -5.682 -23.211 63.450 1.00 75.81 492 PHE A C 1
ATOM 3774 O O . PHE A 1 492 ? -6.026 -22.363 64.264 1.00 75.81 492 PHE A O 1
ATOM 3781 N N . GLU A 1 493 ? -5.590 -24.502 63.772 1.00 75.81 493 GLU A N 1
ATOM 3782 C CA . GLU A 1 493 ? -5.927 -25.012 65.108 1.00 75.81 493 GLU A CA 1
ATOM 3783 C C . GLU A 1 493 ? -5.005 -24.409 66.180 1.00 75.81 493 GLU A C 1
ATOM 3785 O O . GLU A 1 493 ? -5.467 -23.835 67.165 1.00 75.81 493 GLU A O 1
ATOM 3790 N N . ALA A 1 494 ? -3.694 -24.403 65.919 1.00 69.31 494 ALA A N 1
ATOM 3791 C CA . ALA A 1 494 ? -2.719 -23.776 66.805 1.00 69.31 494 ALA A CA 1
ATOM 3792 C C . ALA A 1 494 ? -2.930 -22.254 66.917 1.00 69.31 494 ALA A C 1
ATOM 3794 O O . ALA A 1 494 ? -2.794 -21.686 68.000 1.00 69.31 494 ALA A O 1
ATOM 3795 N N . GLU A 1 495 ? -3.278 -21.573 65.826 1.00 72.62 495 GLU A N 1
ATOM 3796 C CA . GLU A 1 495 ? -3.628 -20.153 65.866 1.00 72.62 495 GLU A CA 1
ATOM 3797 C C . GLU A 1 495 ? -4.872 -19.909 66.727 1.00 72.62 495 GLU A C 1
ATOM 3799 O O . GLU A 1 495 ? -4.912 -18.956 67.505 1.00 72.62 495 GLU A O 1
ATOM 3804 N N . VAL A 1 496 ? -5.896 -20.753 66.616 1.00 73.56 496 VAL A N 1
ATOM 3805 C CA . VAL A 1 496 ? -7.127 -20.612 67.397 1.00 73.56 496 VAL A CA 1
ATOM 3806 C C . VAL A 1 496 ? -6.845 -20.756 68.889 1.00 73.56 496 VAL A C 1
ATOM 3808 O O . VAL A 1 496 ? -7.257 -19.889 69.668 1.00 73.56 496 VAL A O 1
ATOM 3811 N N . ASP A 1 497 ? -6.068 -21.762 69.272 1.00 69.56 497 ASP A N 1
ATOM 3812 C CA . ASP A 1 497 ? -5.772 -22.060 70.674 1.00 69.56 497 ASP A CA 1
ATOM 3813 C C . ASP A 1 497 ? -4.826 -21.037 71.320 1.00 69.56 497 ASP A C 1
ATOM 3815 O O . ASP A 1 497 ? -5.025 -20.613 72.468 1.00 69.56 497 ASP A O 1
ATOM 3819 N N . PHE A 1 498 ? -3.797 -20.604 70.582 1.00 66.62 498 PHE A N 1
ATOM 3820 C CA . PHE A 1 498 ? -2.764 -19.716 71.119 1.00 66.62 498 PHE A CA 1
ATOM 3821 C C . PHE A 1 498 ? -3.048 -18.232 70.868 1.00 66.62 498 PHE A C 1
ATOM 3823 O O . PHE A 1 498 ? -2.597 -17.402 71.656 1.00 66.62 498 PHE A O 1
ATOM 3830 N N . PHE A 1 499 ? -3.812 -17.873 69.831 1.00 67.56 499 PHE A N 1
ATOM 3831 C CA . PHE A 1 499 ? -4.130 -16.482 69.490 1.00 67.56 499 PHE A CA 1
ATOM 3832 C C . PHE A 1 499 ? -5.619 -16.162 69.648 1.00 67.56 499 PHE A C 1
ATOM 3834 O O . PHE A 1 499 ? -5.944 -15.211 70.357 1.00 67.56 499 PHE A O 1
ATOM 3841 N N . TRP A 1 500 ? -6.547 -16.891 69.027 1.00 70.88 500 TRP A N 1
ATOM 3842 C CA . TRP A 1 500 ? -7.927 -16.394 68.878 1.00 70.88 500 TRP A CA 1
ATOM 3843 C C . TRP A 1 500 ? -8.814 -16.551 70.113 1.00 70.88 500 TRP A C 1
ATOM 3845 O O . TRP A 1 500 ? -9.563 -15.626 70.423 1.00 70.88 500 TRP A O 1
ATOM 3855 N N . GLN A 1 501 ? -8.670 -17.631 70.879 1.00 69.50 501 GLN A N 1
ATOM 3856 C CA . GLN A 1 501 ? -9.459 -17.878 72.097 1.00 69.50 501 GLN A CA 1
ATOM 3857 C C . GLN A 1 501 ? -9.090 -16.966 73.288 1.00 69.50 501 GLN A C 1
ATOM 3859 O O . GLN A 1 501 ? -9.740 -17.003 74.331 1.00 69.50 501 GLN A O 1
ATOM 3864 N N . ARG A 1 502 ? -8.038 -16.145 73.171 1.00 66.19 502 ARG A N 1
ATOM 3865 C CA . ARG A 1 502 ? -7.508 -15.315 74.273 1.00 66.19 502 ARG A CA 1
ATOM 3866 C C . ARG A 1 502 ? -8.014 -13.865 74.213 1.00 66.19 502 ARG A C 1
ATOM 3868 O O . ARG A 1 502 ? -8.568 -13.447 73.200 1.00 66.19 502 ARG A O 1
ATOM 3875 N N . ARG A 1 503 ? -7.815 -13.049 75.255 1.00 64.69 503 ARG A N 1
ATOM 3876 C CA . ARG A 1 503 ? -8.149 -11.602 75.211 1.00 64.69 503 ARG A CA 1
ATOM 3877 C C . ARG A 1 503 ? -7.239 -10.849 74.229 1.00 64.69 503 ARG A C 1
ATOM 3879 O O . ARG A 1 503 ? -6.134 -11.301 73.947 1.00 64.69 503 ARG A O 1
ATOM 3886 N N . TRP A 1 504 ? -7.724 -9.749 73.651 1.00 60.47 504 TRP A N 1
ATOM 3887 C CA . TRP A 1 504 ? -6.970 -8.940 72.680 1.00 60.47 504 TRP A CA 1
ATOM 3888 C C . TRP A 1 504 ? -5.737 -8.272 73.314 1.00 60.47 504 TRP A C 1
ATOM 3890 O O . TRP A 1 504 ? -5.833 -7.743 74.415 1.00 60.47 504 TRP A O 1
ATOM 3900 N N . SER A 1 505 ? -4.604 -8.280 72.599 1.00 66.25 505 SER A N 1
ATOM 3901 C CA . SER A 1 505 ? -3.334 -7.637 72.979 1.00 66.25 505 SER A CA 1
ATOM 3902 C C . SER A 1 505 ? -2.624 -7.058 71.745 1.00 66.25 505 SER A C 1
ATOM 3904 O O . SER A 1 505 ? -2.971 -7.418 70.614 1.00 66.25 505 SER A O 1
ATOM 3906 N N . LEU A 1 506 ? -1.629 -6.185 71.950 1.00 59.94 506 LEU A N 1
ATOM 3907 C CA . LEU A 1 506 ? -0.804 -5.615 70.874 1.00 59.94 506 LEU A CA 1
ATOM 3908 C C . LEU A 1 506 ? -0.120 -6.722 70.053 1.00 59.94 506 LEU A C 1
ATOM 3910 O O . LEU A 1 506 ? -0.186 -6.694 68.824 1.00 59.94 506 LEU A O 1
ATOM 3914 N N . ALA A 1 507 ? 0.359 -7.777 70.708 1.00 58.53 507 ALA A N 1
ATOM 3915 C CA . ALA A 1 507 ? 0.915 -8.945 70.034 1.00 58.53 507 ALA A CA 1
ATOM 3916 C C . ALA A 1 507 ? -0.043 -9.647 69.044 1.00 58.53 507 ALA A C 1
ATOM 3918 O O . ALA A 1 507 ? 0.406 -10.225 68.056 1.00 58.53 507 ALA A O 1
ATOM 3919 N N . LYS A 1 508 ? -1.373 -9.590 69.242 1.00 67.44 508 LYS A N 1
ATOM 3920 C CA . LYS A 1 508 ? -2.325 -10.087 68.226 1.00 67.44 508 LYS A CA 1
ATOM 3921 C C . LYS A 1 508 ? -2.415 -9.170 67.015 1.00 67.44 508 LYS A C 1
ATOM 3923 O O . LYS A 1 508 ? -2.564 -9.666 65.904 1.00 67.44 508 LYS A O 1
ATOM 3928 N N . ALA A 1 509 ? -2.355 -7.856 67.229 1.00 64.69 509 ALA A N 1
ATOM 3929 C CA . ALA A 1 509 ? -2.346 -6.887 66.141 1.00 64.69 509 ALA A CA 1
ATOM 3930 C C . ALA A 1 509 ? -1.060 -7.022 65.311 1.00 64.69 509 ALA A C 1
ATOM 3932 O O . ALA A 1 509 ? -1.131 -7.042 64.085 1.00 64.69 509 ALA A O 1
ATOM 3933 N N . LEU A 1 510 ? 0.085 -7.221 65.972 1.00 62.84 510 LEU A N 1
ATOM 3934 C CA . LEU A 1 510 ? 1.363 -7.502 65.317 1.00 62.84 510 LEU A CA 1
ATOM 3935 C C . LEU A 1 510 ? 1.348 -8.848 64.584 1.00 62.84 510 LEU A C 1
ATOM 3937 O O . LEU A 1 510 ? 1.765 -8.900 63.434 1.00 62.84 510 LEU A O 1
ATOM 3941 N N . PHE A 1 511 ? 0.784 -9.908 65.172 1.00 65.94 511 PHE A N 1
ATOM 3942 C CA . PHE A 1 511 ? 0.618 -11.198 64.490 1.00 65.94 511 PHE A CA 1
ATOM 3943 C C . PHE A 1 511 ? -0.286 -11.109 63.253 1.00 65.94 511 PHE A C 1
ATOM 3945 O O . PHE A 1 511 ? 0.053 -11.650 62.204 1.00 65.94 511 PHE A O 1
ATOM 3952 N N . LEU A 1 512 ? -1.413 -10.390 63.337 1.00 65.62 512 LEU A N 1
ATOM 3953 C CA . LEU A 1 512 ? -2.278 -10.152 62.178 1.00 65.62 512 LEU A CA 1
ATOM 3954 C C . LEU A 1 512 ? -1.527 -9.403 61.072 1.00 65.62 512 LEU A C 1
ATOM 3956 O O . LEU A 1 512 ? -1.706 -9.678 59.887 1.00 65.62 512 LEU A O 1
ATOM 3960 N N . TRP A 1 513 ? -0.661 -8.475 61.472 1.00 61.12 513 TRP A N 1
ATOM 3961 C CA . TRP A 1 513 ? 0.180 -7.734 60.551 1.00 61.12 513 TRP A CA 1
ATOM 3962 C C . TRP A 1 513 ? 1.215 -8.649 59.891 1.00 61.12 513 TRP A C 1
ATOM 3964 O O . TRP A 1 513 ? 1.216 -8.712 58.670 1.00 61.12 513 TRP A O 1
ATOM 3974 N N . VAL A 1 514 ? 1.992 -9.435 60.650 1.00 64.06 514 VAL A N 1
ATOM 3975 C CA . VAL A 1 514 ? 2.936 -10.456 60.126 1.00 64.06 514 VAL A CA 1
ATOM 3976 C C . VAL A 1 514 ? 2.243 -11.421 59.163 1.00 64.06 514 VAL A C 1
ATOM 3978 O O . VAL A 1 514 ? 2.811 -11.828 58.155 1.00 64.06 514 VAL A O 1
ATOM 3981 N N . LYS A 1 515 ? 0.988 -11.775 59.447 1.00 63.53 515 LYS A N 1
ATOM 3982 C CA . LYS A 1 515 ? 0.188 -12.656 58.596 1.00 63.53 515 LYS A CA 1
ATOM 3983 C C . LYS A 1 515 ? -0.158 -12.019 57.248 1.00 63.53 515 LYS A C 1
ATOM 3985 O O . LYS A 1 515 ? -0.259 -12.732 56.257 1.00 63.53 515 LYS A O 1
ATOM 3990 N N . THR A 1 516 ? -0.345 -10.702 57.212 1.00 55.38 516 THR A N 1
ATOM 3991 C CA . THR A 1 516 ? -0.756 -9.946 56.013 1.00 55.38 516 THR A CA 1
ATOM 3992 C C . THR A 1 516 ? 0.386 -9.204 55.315 1.00 55.38 516 THR A C 1
ATOM 3994 O O . THR A 1 516 ? 0.191 -8.725 54.199 1.00 55.38 516 THR A O 1
ATOM 3997 N N . SER A 1 517 ? 1.565 -9.106 55.937 1.00 53.28 517 SER A N 1
ATOM 3998 C CA . SER A 1 517 ? 2.734 -8.410 55.404 1.00 53.28 517 SER A CA 1
ATOM 3999 C C . SER A 1 517 ? 3.901 -9.356 55.136 1.00 53.28 517 SER A C 1
ATOM 4001 O O . SER A 1 517 ? 4.090 -10.387 55.774 1.00 53.28 517 SER A O 1
ATOM 4003 N N . VAL A 1 518 ? 4.718 -8.972 54.163 1.00 51.75 518 VAL A N 1
ATOM 4004 C CA . VAL A 1 518 ? 5.827 -9.775 53.637 1.00 51.75 518 VAL A CA 1
ATOM 4005 C C . VAL A 1 518 ? 7.139 -9.503 54.393 1.00 51.75 518 VAL A C 1
ATOM 4007 O O . VAL A 1 518 ? 8.227 -9.579 53.839 1.00 51.75 518 VAL A O 1
ATOM 4010 N N . SER A 1 519 ? 7.057 -9.079 55.655 1.00 50.50 519 SER A N 1
ATOM 4011 C CA . SER A 1 519 ? 8.210 -8.528 56.370 1.00 50.50 519 SER A CA 1
ATOM 4012 C C . SER A 1 519 ? 8.526 -9.318 57.637 1.00 50.50 519 SER A C 1
ATOM 4014 O O . SER A 1 519 ? 7.754 -9.302 58.600 1.00 50.50 519 SER A O 1
ATOM 4016 N N . ASP A 1 520 ? 9.707 -9.945 57.650 1.00 48.16 520 ASP A N 1
ATOM 4017 C CA . ASP A 1 520 ? 10.297 -10.665 58.794 1.00 48.16 520 ASP A CA 1
ATOM 4018 C C . ASP A 1 520 ? 10.457 -9.769 60.046 1.00 48.16 520 ASP A C 1
ATOM 4020 O O . ASP A 1 520 ? 10.486 -10.250 61.182 1.00 48.16 520 ASP A O 1
ATOM 4024 N N . PHE A 1 521 ? 10.452 -8.446 59.836 1.00 50.69 521 PHE A N 1
ATOM 4025 C CA . PHE A 1 521 ? 10.469 -7.357 60.819 1.00 50.69 521 PHE A CA 1
ATOM 4026 C C . PHE A 1 521 ? 9.565 -7.589 62.039 1.00 50.69 521 PHE A C 1
ATOM 4028 O O . PHE A 1 521 ? 9.977 -7.403 63.188 1.00 50.69 521 PHE A O 1
ATOM 4035 N N . PHE A 1 522 ? 8.319 -7.998 61.810 1.00 50.59 522 PHE A N 1
ATOM 4036 C CA . PHE A 1 522 ? 7.313 -8.014 62.868 1.00 50.59 522 PHE A CA 1
ATOM 4037 C C . PHE A 1 522 ? 7.255 -9.339 63.632 1.00 50.59 522 PHE A C 1
ATOM 4039 O O . PHE A 1 522 ? 6.794 -9.355 64.775 1.00 50.59 522 PHE A O 1
ATOM 4046 N N . ALA A 1 523 ? 7.771 -10.436 63.070 1.00 48.94 523 ALA A N 1
ATOM 4047 C CA . ALA A 1 523 ? 7.875 -11.698 63.800 1.00 48.94 523 ALA A CA 1
ATOM 4048 C C . ALA A 1 523 ? 8.870 -11.577 64.957 1.00 48.94 523 ALA A C 1
ATOM 4050 O O . ALA A 1 523 ? 8.578 -12.019 66.067 1.00 48.94 523 ALA A O 1
ATOM 4051 N N . CYS A 1 524 ? 9.984 -10.875 64.744 1.00 49.16 524 CYS A N 1
ATOM 4052 C CA . CYS A 1 524 ? 10.931 -10.542 65.801 1.00 49.16 524 CYS A CA 1
ATOM 4053 C C . CYS A 1 524 ? 10.324 -9.632 66.884 1.00 49.16 524 CYS A C 1
ATOM 4055 O O . CYS A 1 524 ? 10.457 -9.944 68.063 1.00 49.16 524 CYS A O 1
ATOM 4057 N N . LEU A 1 525 ? 9.599 -8.566 66.520 1.00 49.31 525 LEU A N 1
ATOM 4058 C CA . LEU A 1 525 ? 8.910 -7.698 67.495 1.00 49.31 525 LEU A CA 1
ATOM 4059 C C . LEU A 1 525 ? 7.855 -8.455 68.314 1.00 49.31 525 LEU A C 1
ATOM 4061 O O . LEU A 1 525 ? 7.736 -8.242 69.519 1.00 49.31 525 LEU A O 1
ATOM 4065 N N . THR A 1 526 ? 7.135 -9.375 67.670 1.00 49.34 526 THR A N 1
ATOM 4066 C CA . THR A 1 526 ? 6.133 -10.224 68.323 1.00 49.34 526 THR A CA 1
ATOM 4067 C C . THR A 1 526 ? 6.796 -11.183 69.319 1.00 49.34 526 THR A C 1
ATOM 4069 O O . THR A 1 526 ? 6.328 -11.315 70.444 1.00 49.34 526 THR A O 1
ATOM 4072 N N . ILE A 1 527 ? 7.923 -11.807 68.954 1.00 52.09 527 ILE A N 1
ATOM 4073 C CA . ILE A 1 527 ? 8.726 -12.665 69.850 1.00 52.09 527 ILE A CA 1
ATOM 4074 C C . ILE A 1 527 ? 9.280 -11.873 71.050 1.00 52.09 527 ILE A C 1
ATOM 4076 O O . ILE A 1 527 ? 9.366 -12.415 72.153 1.00 52.09 527 ILE A O 1
ATOM 4080 N N . GLU A 1 528 ? 9.630 -10.601 70.857 1.00 51.78 528 GLU A N 1
ATOM 4081 C CA . GLU A 1 528 ? 10.201 -9.728 71.891 1.00 51.78 528 GLU A CA 1
ATOM 4082 C C . GLU A 1 528 ? 9.157 -9.165 72.875 1.00 51.78 528 GLU A C 1
ATOM 4084 O O . GLU A 1 528 ? 9.446 -9.106 74.071 1.00 51.78 528 GLU A O 1
ATOM 4089 N N . GLU A 1 529 ? 7.934 -8.835 72.433 1.00 49.38 529 GLU A N 1
ATOM 4090 C CA . GLU A 1 529 ? 6.822 -8.460 73.334 1.00 49.38 529 GLU A CA 1
ATOM 4091 C C . GLU A 1 529 ? 6.528 -9.594 74.334 1.00 49.38 529 GLU A C 1
ATOM 4093 O O . GLU A 1 529 ? 6.429 -9.359 75.537 1.00 49.38 529 GLU A O 1
ATOM 4098 N N . TYR A 1 530 ? 6.532 -10.850 73.872 1.00 51.47 530 TYR A N 1
ATOM 4099 C CA . TYR A 1 530 ? 6.335 -12.015 74.744 1.00 51.47 530 TYR A CA 1
ATOM 4100 C C . TYR A 1 530 ? 7.494 -12.287 75.708 1.00 51.47 530 TYR A C 1
ATOM 4102 O O . TYR A 1 530 ? 7.309 -12.960 76.721 1.00 51.47 530 TYR A O 1
ATOM 4110 N N . ARG A 1 531 ? 8.700 -11.788 75.414 1.00 44.88 531 ARG A N 1
ATOM 4111 C CA . ARG A 1 531 ? 9.855 -11.909 76.314 1.00 44.88 531 ARG A CA 1
ATOM 4112 C C . ARG A 1 531 ? 9.866 -10.804 77.374 1.00 44.88 531 ARG A C 1
ATOM 4114 O O . ARG A 1 531 ? 10.342 -11.045 78.484 1.00 44.88 531 ARG A O 1
ATOM 4121 N N . ALA A 1 532 ? 9.312 -9.631 77.059 1.00 42.47 532 ALA A N 1
ATOM 4122 C CA . ALA A 1 532 ? 9.109 -8.535 78.006 1.00 42.47 532 ALA A CA 1
ATOM 4123 C C . ALA A 1 532 ? 8.097 -8.892 79.114 1.00 42.47 532 ALA A C 1
ATOM 4125 O O . ALA A 1 532 ? 8.310 -8.502 80.259 1.00 42.47 532 ALA A O 1
ATOM 4126 N N . ASP A 1 533 ? 7.093 -9.728 78.817 1.00 42.50 533 ASP A N 1
ATOM 4127 C CA . ASP A 1 533 ? 6.190 -10.309 79.830 1.00 42.50 533 ASP A CA 1
ATOM 4128 C C . ASP A 1 533 ? 6.901 -11.288 80.796 1.00 42.50 533 ASP A C 1
ATOM 4130 O O . ASP A 1 533 ? 6.370 -11.608 81.856 1.00 42.50 533 ASP A O 1
ATOM 4134 N N . ILE A 1 534 ? 8.118 -11.755 80.471 1.00 41.84 534 ILE A N 1
ATOM 4135 C CA . ILE A 1 534 ? 8.892 -12.709 81.291 1.00 41.84 534 ILE A CA 1
ATOM 4136 C C . ILE A 1 534 ? 10.011 -12.014 82.094 1.00 41.84 534 ILE A C 1
ATOM 4138 O O . ILE A 1 534 ? 10.378 -12.487 83.170 1.00 41.84 534 ILE A O 1
ATOM 4142 N N . THR A 1 535 ? 10.577 -10.894 81.620 1.00 41.00 535 THR A N 1
ATOM 4143 C CA . THR A 1 535 ? 11.660 -10.173 82.324 1.00 41.00 535 THR A CA 1
ATOM 4144 C C . THR A 1 535 ? 11.562 -8.653 82.186 1.00 41.00 535 THR A C 1
ATOM 4146 O O . THR A 1 535 ? 11.502 -8.126 81.081 1.00 41.00 535 THR A O 1
ATOM 4149 N N . ALA A 1 536 ? 11.660 -7.946 83.317 1.00 36.44 536 ALA A N 1
ATOM 4150 C CA . ALA A 1 536 ? 11.384 -6.513 83.458 1.00 36.44 536 ALA A CA 1
ATOM 4151 C C . ALA A 1 536 ? 12.444 -5.525 82.901 1.00 36.44 536 ALA A C 1
ATOM 4153 O O . ALA A 1 536 ? 12.392 -4.344 83.245 1.00 36.44 536 ALA A O 1
ATOM 4154 N N . SER A 1 537 ? 13.417 -5.934 82.070 1.00 40.50 537 SER A N 1
ATOM 4155 C CA . SER A 1 537 ? 14.330 -4.964 81.431 1.00 40.50 537 SER A CA 1
ATOM 4156 C C . SER A 1 537 ? 14.763 -5.338 80.008 1.00 40.50 537 SER A C 1
ATOM 4158 O O . SER A 1 537 ? 15.012 -6.518 79.734 1.00 40.50 537 SER A O 1
ATOM 4160 N N . PRO A 1 538 ? 14.899 -4.349 79.096 1.00 43.97 538 PRO A N 1
ATOM 4161 C CA . PRO A 1 538 ? 15.367 -4.627 77.753 1.00 43.97 538 PRO A CA 1
ATOM 4162 C C . PRO A 1 538 ? 16.852 -5.019 77.680 1.00 43.97 538 PRO A C 1
ATOM 4164 O O . PRO A 1 538 ? 17.713 -4.306 78.198 1.00 43.97 538 PRO A O 1
ATOM 4167 N N . SER A 1 539 ? 17.191 -6.124 77.008 1.00 52.69 539 SER A N 1
ATOM 4168 C CA . SER A 1 539 ? 18.585 -6.578 76.852 1.00 52.69 539 SER A CA 1
ATOM 4169 C C . SER A 1 539 ? 19.321 -5.852 75.712 1.00 52.69 539 SER A C 1
ATOM 4171 O O . SER A 1 539 ? 18.714 -5.389 74.753 1.00 52.69 539 SER A O 1
ATOM 4173 N N . MET A 1 540 ? 20.659 -5.795 75.749 1.00 45.72 540 MET A N 1
ATOM 4174 C CA . MET A 1 540 ? 21.496 -5.163 74.705 1.00 45.72 540 MET A CA 1
ATOM 4175 C C . MET A 1 540 ? 21.238 -5.713 73.283 1.00 45.72 540 MET A C 1
ATOM 4177 O O . MET A 1 540 ? 21.420 -5.001 72.297 1.00 45.72 540 MET A O 1
ATOM 4181 N N . CYS A 1 541 ? 20.771 -6.962 73.168 1.00 44.47 541 CYS A N 1
ATOM 4182 C CA . CYS A 1 541 ? 20.363 -7.551 71.889 1.00 44.47 541 CYS A CA 1
ATOM 4183 C C . CYS A 1 541 ? 19.101 -6.887 71.310 1.00 44.47 541 CYS A C 1
ATOM 4185 O O . CYS A 1 541 ? 18.990 -6.773 70.095 1.00 44.47 541 CYS A O 1
ATOM 4187 N N . GLN A 1 542 ? 18.194 -6.394 72.158 1.00 49.00 542 GLN A N 1
ATOM 4188 C CA . GLN A 1 542 ? 16.960 -5.721 71.738 1.00 49.00 542 GLN A CA 1
ATOM 4189 C C . GLN A 1 542 ? 17.231 -4.330 71.172 1.00 49.00 542 GLN A C 1
ATOM 4191 O O . GLN A 1 542 ? 16.676 -3.975 70.137 1.00 49.00 542 GLN A O 1
ATOM 4196 N N . MET A 1 543 ? 18.138 -3.563 71.790 1.00 53.56 543 MET A N 1
ATOM 4197 C CA . MET A 1 543 ? 18.575 -2.286 71.211 1.00 53.56 543 MET A CA 1
ATOM 4198 C C . MET A 1 543 ? 19.275 -2.492 69.869 1.00 53.56 543 MET A C 1
ATOM 4200 O O . MET A 1 543 ? 19.048 -1.718 68.947 1.00 53.56 543 MET A O 1
ATOM 4204 N N . LEU A 1 544 ? 20.096 -3.541 69.744 1.00 54.31 544 LEU A N 1
ATOM 4205 C CA . LEU A 1 544 ? 20.786 -3.849 68.493 1.00 54.31 544 LEU A CA 1
ATOM 4206 C C . LEU A 1 544 ? 19.803 -4.227 67.378 1.00 54.31 544 LEU A C 1
ATOM 4208 O O . LEU A 1 544 ? 19.967 -3.764 66.255 1.00 54.31 544 LEU A O 1
ATOM 4212 N N . LEU A 1 545 ? 18.775 -5.020 67.685 1.00 51.59 545 LEU A N 1
ATOM 4213 C CA . LEU A 1 545 ? 17.766 -5.432 66.711 1.00 51.59 545 LEU A CA 1
ATOM 4214 C C . LEU A 1 545 ? 16.924 -4.240 66.236 1.00 51.59 545 LEU A C 1
ATOM 4216 O O . LEU A 1 545 ? 16.832 -4.003 65.038 1.00 51.59 545 LEU A O 1
ATOM 4220 N N . ILE A 1 546 ? 16.412 -3.425 67.166 1.00 53.97 546 ILE A N 1
ATOM 4221 C CA . ILE A 1 546 ? 15.669 -2.194 66.844 1.00 53.97 546 ILE A CA 1
ATOM 4222 C C . ILE A 1 546 ? 16.525 -1.248 65.992 1.00 53.97 546 ILE A C 1
ATOM 4224 O O . ILE A 1 546 ? 16.026 -0.657 65.037 1.00 53.97 546 ILE A O 1
ATOM 4228 N N . LEU A 1 547 ? 17.817 -1.121 66.310 1.00 60.00 547 LEU A N 1
ATOM 4229 C CA . LEU A 1 547 ? 18.743 -0.276 65.561 1.00 60.00 547 LEU A CA 1
ATOM 4230 C C . LEU A 1 547 ? 18.983 -0.803 64.139 1.00 60.00 547 LEU A C 1
ATOM 4232 O O . LEU A 1 547 ? 18.910 -0.021 63.196 1.00 60.00 547 LEU A O 1
ATOM 4236 N N . LEU A 1 548 ? 19.248 -2.104 63.974 1.00 54.94 548 LEU A N 1
ATOM 4237 C CA . LEU A 1 548 ? 19.463 -2.729 62.661 1.00 54.94 548 LEU A CA 1
ATOM 4238 C C . LEU A 1 548 ? 18.227 -2.589 61.766 1.00 54.94 548 LEU A C 1
ATOM 4240 O O . LEU A 1 548 ? 18.346 -2.284 60.584 1.00 54.94 548 LEU A O 1
ATOM 4244 N N . THR A 1 549 ? 17.044 -2.722 62.349 1.00 53.69 549 THR A N 1
ATOM 4245 C CA . THR A 1 549 ? 15.765 -2.594 61.653 1.00 53.69 549 THR A CA 1
ATOM 4246 C C . THR A 1 549 ? 15.393 -1.149 61.315 1.00 53.69 549 THR A C 1
ATOM 4248 O O . THR A 1 549 ? 14.868 -0.871 60.234 1.00 53.69 549 THR A O 1
ATOM 4251 N N . ALA A 1 550 ? 15.683 -0.202 62.211 1.00 55.91 550 ALA A N 1
ATOM 4252 C CA . ALA A 1 550 ? 15.550 1.221 61.912 1.00 55.91 550 ALA A CA 1
ATOM 4253 C C . ALA A 1 550 ? 16.516 1.631 60.791 1.00 55.91 550 ALA A C 1
ATOM 4255 O O . ALA A 1 550 ? 16.144 2.426 59.932 1.00 55.91 550 ALA A O 1
ATOM 4256 N N . LEU A 1 551 ? 17.723 1.053 60.772 1.00 59.88 551 LEU A N 1
ATOM 4257 C CA . LEU A 1 551 ? 18.700 1.252 59.707 1.00 59.88 551 LEU A CA 1
ATOM 4258 C C . LEU A 1 551 ? 18.180 0.702 58.374 1.00 59.88 551 LEU A C 1
ATOM 4260 O O . LEU A 1 551 ? 18.202 1.426 57.389 1.00 59.88 551 LEU A O 1
ATOM 4264 N N . GLU A 1 552 ? 17.646 -0.521 58.352 1.00 55.84 552 GLU A N 1
ATOM 4265 C CA . GLU A 1 552 ? 17.044 -1.136 57.162 1.00 55.84 552 GLU A CA 1
ATOM 4266 C C . GLU A 1 552 ? 15.884 -0.299 56.605 1.00 55.84 552 GLU A C 1
ATOM 4268 O O . GLU A 1 552 ? 15.882 0.060 55.429 1.00 55.84 552 GLU A O 1
ATOM 4273 N N . SER A 1 553 ? 14.936 0.087 57.463 1.00 51.50 553 SER A N 1
ATOM 4274 C CA . SER A 1 553 ? 13.770 0.896 57.078 1.00 51.50 553 SER A CA 1
ATOM 4275 C C . SER A 1 553 ? 14.173 2.284 56.574 1.00 51.50 553 SER A C 1
ATOM 4277 O O . SER A 1 553 ? 13.593 2.795 55.617 1.00 51.50 553 SER A O 1
ATOM 4279 N N . LEU A 1 554 ? 15.185 2.897 57.197 1.00 57.72 554 LEU A N 1
ATOM 4280 C CA . LEU A 1 554 ? 15.739 4.181 56.773 1.00 57.72 554 LEU A CA 1
ATOM 4281 C C . LEU A 1 554 ? 16.473 4.051 55.434 1.00 57.72 554 LEU A C 1
ATOM 4283 O O . LEU A 1 554 ? 16.306 4.904 54.568 1.00 57.72 554 LEU A O 1
ATOM 4287 N N . THR A 1 555 ? 17.245 2.982 55.237 1.00 55.88 555 THR A N 1
ATOM 4288 C CA . THR A 1 555 ? 17.897 2.670 53.962 1.00 55.88 555 THR A CA 1
ATOM 4289 C C . THR A 1 555 ? 16.858 2.458 52.865 1.00 55.88 555 THR A C 1
ATOM 4291 O O . THR A 1 555 ? 17.003 3.046 51.797 1.00 55.88 555 THR A O 1
ATOM 4294 N N . MET A 1 556 ? 15.766 1.731 53.130 1.00 54.62 556 MET A N 1
ATOM 4295 C CA . MET A 1 556 ? 14.668 1.599 52.170 1.00 54.62 556 MET A CA 1
ATOM 4296 C C . MET A 1 556 ? 14.000 2.952 51.886 1.00 54.62 556 MET A C 1
ATOM 4298 O O . MET A 1 556 ? 13.843 3.335 50.733 1.00 54.62 556 MET A O 1
ATOM 4302 N N . GLY A 1 557 ? 13.672 3.731 52.916 1.00 50.28 557 GLY A N 1
ATOM 4303 C CA . GLY A 1 557 ? 13.047 5.043 52.742 1.00 50.28 557 GLY A CA 1
ATOM 4304 C C . GLY A 1 557 ? 13.922 6.051 51.987 1.00 50.28 557 GLY A C 1
ATOM 4305 O O . GLY A 1 557 ? 13.404 6.842 51.205 1.00 50.28 557 GLY A O 1
ATOM 4306 N N . LEU A 1 558 ? 15.243 6.017 52.177 1.00 55.22 558 LEU A N 1
ATOM 4307 C CA . LEU A 1 558 ? 16.181 6.927 51.514 1.00 55.22 558 LEU A CA 1
ATOM 4308 C C . LEU A 1 558 ? 16.551 6.481 50.093 1.00 55.22 558 LEU A C 1
ATOM 4310 O O . LEU A 1 558 ? 16.757 7.344 49.243 1.00 55.22 558 LEU A O 1
ATOM 4314 N N . ILE A 1 559 ? 16.631 5.171 49.830 1.00 52.91 559 ILE A N 1
ATOM 4315 C CA . ILE A 1 559 ? 16.957 4.623 48.502 1.00 52.91 559 ILE A CA 1
ATOM 4316 C C . ILE A 1 559 ? 15.718 4.589 47.595 1.00 52.91 559 ILE A C 1
ATOM 4318 O O . ILE A 1 559 ? 15.819 4.978 46.436 1.00 52.91 559 ILE A O 1
ATOM 4322 N N . PHE A 1 560 ? 14.550 4.182 48.108 1.00 49.72 560 PHE A N 1
ATOM 4323 C CA . PHE A 1 560 ? 13.307 4.086 47.325 1.00 49.72 560 PHE A CA 1
ATOM 4324 C C . PHE A 1 560 ? 12.449 5.367 47.365 1.00 49.72 560 PHE A C 1
ATOM 4326 O O . PHE A 1 560 ? 11.648 5.593 46.462 1.00 49.72 560 PHE A O 1
ATOM 4333 N N . GLY A 1 561 ? 12.571 6.209 48.401 1.00 43.81 561 GLY A N 1
ATOM 4334 C CA . GLY A 1 561 ? 11.637 7.321 48.653 1.00 43.81 561 GLY A CA 1
ATOM 4335 C C . GLY A 1 561 ? 12.032 8.694 48.098 1.00 43.81 561 GLY A C 1
ATOM 4336 O O . GLY A 1 561 ? 11.221 9.619 48.163 1.00 43.81 561 GLY A O 1
ATOM 4337 N N . LEU A 1 562 ? 13.242 8.865 47.552 1.00 46.12 562 LEU A N 1
ATOM 4338 C CA . LEU A 1 562 ? 13.701 10.136 46.979 1.00 46.12 562 LEU A CA 1
ATOM 4339 C C . LEU A 1 562 ? 13.969 9.976 45.473 1.00 46.12 562 LEU A C 1
ATOM 4341 O O . LEU A 1 562 ? 15.028 9.472 45.099 1.00 46.12 562 LEU A O 1
ATOM 4345 N N . PRO A 1 563 ? 13.050 10.412 44.590 1.00 43.19 563 PRO A N 1
ATOM 4346 C CA . PRO A 1 563 ? 13.277 10.339 43.153 1.00 43.19 563 PRO A CA 1
ATOM 4347 C C . PRO A 1 563 ? 14.417 11.288 42.766 1.00 43.19 563 PRO A C 1
ATOM 4349 O O . PRO A 1 563 ? 14.280 12.513 42.811 1.00 43.19 563 PRO A O 1
ATOM 4352 N N . GLY A 1 564 ? 15.567 10.728 42.388 1.00 47.84 564 GLY A N 1
ATOM 4353 C CA . GLY A 1 564 ? 16.641 11.490 41.757 1.00 47.84 564 GLY A CA 1
ATOM 4354 C C . GLY A 1 564 ? 16.177 12.007 40.395 1.00 47.84 564 GLY A C 1
ATOM 4355 O O . GLY A 1 564 ? 15.499 11.290 39.660 1.00 47.84 564 GLY A O 1
ATOM 4356 N N . SER A 1 565 ? 16.519 13.243 40.028 1.00 37.06 565 SER A N 1
ATOM 4357 C CA . SER A 1 565 ? 16.199 13.794 38.705 1.00 37.06 565 SER A CA 1
ATOM 4358 C C . SER A 1 565 ? 16.762 12.883 37.604 1.00 37.06 565 SER A C 1
ATOM 4360 O O . SER A 1 565 ? 17.979 12.816 37.439 1.00 37.06 565 SER A O 1
ATOM 4362 N N . GLY A 1 566 ? 15.886 12.168 36.890 1.00 46.22 566 GLY A N 1
ATOM 4363 C CA . GLY A 1 566 ? 16.260 11.130 35.918 1.00 46.22 566 GLY A CA 1
ATOM 4364 C C . GLY A 1 566 ? 15.771 9.714 36.252 1.00 46.22 566 GLY A C 1
ATOM 4365 O O . GLY A 1 566 ? 15.944 8.820 35.430 1.00 46.22 566 GLY A O 1
ATOM 4366 N N . THR A 1 567 ? 15.130 9.495 37.407 1.00 41.75 567 THR A N 1
ATOM 4367 C CA . THR A 1 567 ? 14.442 8.227 37.707 1.00 41.75 567 THR A CA 1
ATOM 4368 C C . THR A 1 567 ? 13.164 8.110 36.872 1.00 41.75 567 THR A C 1
ATOM 4370 O O . THR A 1 567 ? 12.141 8.731 37.151 1.00 41.75 567 THR A O 1
ATOM 4373 N N . ILE A 1 568 ? 13.250 7.338 35.790 1.00 45.56 568 ILE A N 1
ATOM 4374 C CA . ILE A 1 568 ? 12.104 6.833 35.028 1.00 45.56 568 ILE A CA 1
ATOM 4375 C C . ILE A 1 568 ? 11.539 5.662 35.841 1.00 45.56 568 ILE A C 1
ATOM 4377 O O . ILE A 1 568 ? 12.318 4.914 36.422 1.00 45.56 568 ILE A O 1
ATOM 4381 N N . GLY A 1 569 ? 10.215 5.494 35.916 1.00 46.03 569 GLY A N 1
ATOM 4382 C CA . GLY A 1 569 ? 9.631 4.260 36.449 1.00 46.03 569 GLY A CA 1
ATOM 4383 C C . GLY A 1 569 ? 10.091 3.098 35.575 1.00 46.03 569 GLY A C 1
ATOM 4384 O O . GLY A 1 569 ? 9.553 2.895 34.487 1.00 46.03 569 GLY A O 1
ATOM 4385 N N . THR A 1 570 ? 11.160 2.418 35.983 1.00 47.28 570 THR A N 1
ATOM 4386 C CA . THR A 1 570 ? 11.805 1.380 35.188 1.00 47.28 570 THR A CA 1
ATOM 4387 C C . THR A 1 570 ? 10.995 0.117 35.326 1.00 47.28 570 THR A C 1
ATOM 4389 O O . THR A 1 570 ? 11.227 -0.679 36.223 1.00 47.28 570 THR A O 1
ATOM 4392 N N . ASN A 1 571 ? 10.038 -0.050 34.425 1.00 50.47 571 ASN A N 1
ATOM 4393 C CA . ASN A 1 571 ? 9.595 -1.376 34.052 1.00 50.47 571 ASN A CA 1
ATOM 4394 C C . ASN A 1 571 ? 9.051 -1.365 32.639 1.00 50.47 571 ASN A C 1
ATOM 4396 O O . ASN A 1 571 ? 7.861 -1.532 32.398 1.00 50.47 571 ASN A O 1
ATOM 4400 N N . GLU A 1 572 ? 9.973 -1.160 31.708 1.00 47.97 572 GLU A N 1
ATOM 4401 C CA . GLU A 1 572 ? 9.771 -1.403 30.291 1.00 47.97 572 GLU A CA 1
ATOM 4402 C C . GLU A 1 572 ? 10.615 -2.630 29.903 1.00 47.97 572 GLU A C 1
ATOM 4404 O O . GLU A 1 572 ? 11.645 -2.481 29.246 1.00 47.97 572 GLU A O 1
ATOM 4409 N N . PRO A 1 573 ? 10.254 -3.857 30.356 1.00 42.47 573 PRO A N 1
ATOM 4410 C CA . PRO A 1 573 ? 11.007 -5.078 30.036 1.00 42.47 573 PRO A CA 1
ATOM 4411 C C . PRO A 1 573 ? 11.155 -5.284 28.519 1.00 42.47 573 PRO A C 1
ATOM 4413 O O . PRO A 1 573 ? 12.058 -5.985 28.065 1.00 42.47 573 PRO A O 1
ATOM 4416 N N . VAL A 1 574 ? 10.262 -4.665 27.742 1.00 40.00 574 VAL A N 1
ATOM 4417 C CA . VAL A 1 574 ? 10.347 -4.476 26.295 1.00 40.00 574 VAL A CA 1
ATOM 4418 C C . VAL A 1 574 ? 9.707 -3.137 25.952 1.00 40.00 574 VAL A C 1
ATOM 4420 O O . VAL A 1 574 ? 8.743 -2.744 26.612 1.00 40.00 574 VAL A O 1
ATOM 4423 N N . SER A 1 575 ? 10.200 -2.473 24.901 1.00 42.00 575 SER A N 1
ATOM 4424 C CA . SER A 1 575 ? 9.682 -1.163 24.498 1.00 42.00 575 SER A CA 1
ATOM 4425 C C . SER A 1 575 ? 8.160 -1.195 24.277 1.00 42.00 575 SER A C 1
ATOM 4427 O O . SER A 1 575 ? 7.662 -1.998 23.487 1.00 42.00 575 SER A O 1
ATOM 4429 N N . GLY A 1 576 ? 7.426 -0.346 24.996 1.00 41.75 576 GLY A N 1
ATOM 4430 C CA . GLY A 1 576 ? 5.974 -0.191 24.960 1.00 41.75 576 GLY A CA 1
ATOM 4431 C C . GLY A 1 576 ? 5.197 -0.872 26.094 1.00 41.75 576 GLY A C 1
ATOM 4432 O O . GLY A 1 576 ? 3.994 -0.628 26.205 1.00 41.75 576 GLY A O 1
ATOM 4433 N N . LEU A 1 577 ? 5.823 -1.698 26.943 1.00 37.41 577 LEU A N 1
ATOM 4434 C CA . LEU A 1 577 ? 5.124 -2.421 28.016 1.00 37.41 577 LEU A CA 1
ATOM 4435 C C . LEU A 1 577 ? 5.510 -1.886 29.394 1.00 37.41 577 LEU A C 1
ATOM 4437 O O . LEU A 1 577 ? 6.578 -2.213 29.876 1.00 37.41 577 LEU A O 1
ATOM 4441 N N . PHE A 1 578 ? 4.621 -1.147 30.059 1.00 42.69 578 PHE A N 1
ATOM 4442 C CA . PHE A 1 578 ? 4.846 -0.667 31.426 1.00 42.69 578 PHE A CA 1
ATOM 4443 C C . PHE A 1 578 ? 4.215 -1.620 32.447 1.00 42.69 578 PHE A C 1
ATOM 4445 O O . PHE A 1 578 ? 2.992 -1.769 32.475 1.00 42.69 578 PHE A O 1
ATOM 4452 N N . MET A 1 579 ? 5.029 -2.260 33.289 1.00 40.75 579 MET A N 1
ATOM 4453 C CA . MET A 1 579 ? 4.546 -3.095 34.400 1.00 40.75 579 MET A CA 1
ATOM 4454 C C . MET A 1 579 ? 4.827 -2.437 35.753 1.00 40.75 579 MET A C 1
ATOM 4456 O O . MET A 1 579 ? 5.808 -1.728 35.925 1.00 40.75 579 MET A O 1
ATOM 4460 N N . CYS A 1 580 ? 3.978 -2.689 36.745 1.00 40.25 580 CYS A N 1
ATOM 4461 C CA . CYS A 1 580 ? 4.220 -2.255 38.121 1.00 40.25 580 CYS A CA 1
ATOM 4462 C C . CYS A 1 580 ? 5.016 -3.352 38.848 1.00 40.25 580 CYS A C 1
ATOM 4464 O O . CYS A 1 580 ? 4.453 -4.100 39.641 1.00 40.25 580 CYS A O 1
ATOM 4466 N N . ALA A 1 581 ? 6.284 -3.528 38.483 1.00 48.53 581 ALA A N 1
ATOM 4467 C CA . ALA A 1 581 ? 7.205 -4.396 39.215 1.00 48.53 581 ALA A CA 1
ATOM 4468 C C . ALA A 1 581 ? 8.567 -3.694 39.317 1.00 48.53 581 ALA A C 1
ATOM 4470 O O . ALA A 1 581 ? 8.824 -2.730 38.595 1.00 48.53 581 ALA A O 1
ATOM 4471 N N . ASP A 1 582 ? 9.407 -4.109 40.250 1.00 51.88 582 ASP A N 1
ATOM 4472 C CA . ASP A 1 582 ? 10.713 -3.493 40.449 1.00 51.88 582 ASP A CA 1
ATOM 4473 C C . ASP A 1 582 ? 11.699 -4.243 39.552 1.00 51.88 582 ASP A C 1
ATOM 4475 O O . ASP A 1 582 ? 12.038 -5.363 39.897 1.00 51.88 582 ASP A O 1
ATOM 4479 N N . ALA A 1 583 ? 12.151 -3.713 38.408 1.00 53.56 583 ALA A N 1
ATOM 4480 C CA . ALA A 1 583 ? 13.261 -4.325 37.665 1.00 53.56 583 ALA A CA 1
ATOM 4481 C C . ALA A 1 583 ? 14.400 -3.341 37.373 1.00 53.56 583 ALA A C 1
ATOM 4483 O O . ALA A 1 583 ? 14.213 -2.146 37.133 1.00 53.56 583 ALA A O 1
ATOM 4484 N N . ASP A 1 584 ? 15.608 -3.896 37.381 1.00 55.81 584 ASP A N 1
ATOM 4485 C CA . ASP A 1 584 ? 16.860 -3.225 37.061 1.00 55.81 584 ASP A CA 1
ATOM 4486 C C . ASP A 1 584 ? 17.031 -3.126 35.530 1.00 55.81 584 ASP A C 1
ATOM 4488 O O . ASP A 1 584 ? 16.883 -4.141 34.837 1.00 55.81 584 ASP A O 1
ATOM 4492 N N . PRO A 1 585 ? 17.406 -1.963 34.962 1.00 57.75 585 PRO A N 1
ATOM 4493 C CA . PRO A 1 585 ? 17.878 -1.888 33.580 1.00 57.75 585 PRO A CA 1
ATOM 4494 C C . PRO A 1 585 ? 19.066 -2.843 33.342 1.00 57.75 585 PRO A C 1
ATOM 4496 O O . PRO A 1 585 ? 19.842 -3.078 34.271 1.00 57.75 585 PRO A O 1
ATOM 4499 N N . PRO A 1 586 ? 19.288 -3.354 32.113 1.00 57.66 586 PRO A N 1
ATOM 4500 C CA . PRO A 1 586 ? 20.371 -4.305 31.823 1.00 57.66 586 PRO A CA 1
ATOM 4501 C C . PRO A 1 586 ? 21.760 -3.839 32.280 1.00 57.66 586 PRO A C 1
ATOM 4503 O O . PRO A 1 586 ? 22.596 -4.662 32.645 1.00 57.66 586 PRO A O 1
ATOM 4506 N N . ASP A 1 587 ? 21.973 -2.522 32.306 1.00 60.91 587 ASP A N 1
ATOM 4507 C CA . ASP A 1 587 ? 23.265 -1.903 32.588 1.00 60.91 587 ASP A CA 1
ATOM 4508 C C . ASP A 1 587 ? 23.377 -1.350 34.022 1.00 60.91 587 ASP A C 1
ATOM 4510 O O . ASP A 1 587 ? 24.426 -0.813 34.385 1.00 60.91 587 ASP A O 1
ATOM 4514 N N . HIS A 1 588 ? 22.312 -1.407 34.836 1.00 63.12 588 HIS A N 1
ATOM 4515 C CA . HIS A 1 588 ? 22.242 -0.797 36.174 1.00 63.12 588 HIS A CA 1
ATOM 4516 C C . HIS A 1 588 ? 21.589 -1.750 37.181 1.00 63.12 588 HIS A C 1
ATOM 4518 O O . HIS A 1 588 ? 20.401 -2.021 37.093 1.00 63.12 588 HIS A O 1
ATOM 4524 N N . HIS A 1 589 ? 22.354 -2.200 38.176 1.00 69.19 589 HIS A N 1
ATOM 4525 C CA . HIS A 1 589 ? 21.923 -3.184 39.174 1.00 69.19 589 HIS A CA 1
ATOM 4526 C C . HIS A 1 589 ? 21.562 -2.531 40.516 1.00 69.19 589 HIS A C 1
ATOM 4528 O O . HIS A 1 589 ? 22.288 -2.685 41.502 1.00 69.19 589 HIS A O 1
ATOM 4534 N N . TRP A 1 590 ? 20.509 -1.719 40.557 1.00 67.12 590 TRP A N 1
ATOM 4535 C CA . TRP A 1 590 ? 20.185 -0.944 41.751 1.00 67.12 590 TRP A CA 1
ATOM 4536 C C . TRP A 1 590 ? 19.411 -1.772 42.800 1.00 67.12 590 TRP A C 1
ATOM 4538 O O . TRP A 1 590 ? 19.657 -1.616 43.999 1.00 67.12 590 TRP A O 1
ATOM 4548 N N . ILE A 1 591 ? 18.584 -2.733 42.380 1.00 71.12 591 ILE A N 1
ATOM 4549 C CA . ILE A 1 591 ? 17.850 -3.669 43.257 1.00 71.12 591 ILE A CA 1
ATOM 4550 C C . ILE A 1 591 ? 18.791 -4.696 43.899 1.00 71.12 591 ILE A C 1
ATOM 4552 O O . ILE A 1 591 ? 18.540 -5.184 45.003 1.00 71.12 591 ILE A O 1
ATOM 4556 N N . VAL A 1 592 ? 19.940 -4.983 43.282 1.00 76.50 592 VAL A N 1
ATOM 4557 C CA . VAL A 1 592 ? 20.983 -5.820 43.902 1.00 76.50 592 VAL A CA 1
ATOM 4558 C C . VAL A 1 592 ? 21.406 -5.265 45.269 1.00 76.50 592 VAL A C 1
ATOM 4560 O O . VAL A 1 592 ? 21.595 -6.045 46.202 1.00 76.50 592 VAL A O 1
ATOM 4563 N N . TYR A 1 593 ? 21.491 -3.940 45.442 1.00 76.94 593 TYR A N 1
ATOM 4564 C CA . TYR A 1 593 ? 21.864 -3.336 46.729 1.00 76.94 593 TYR A CA 1
ATOM 4565 C C . TYR A 1 593 ? 20.836 -3.599 47.837 1.00 76.94 593 TYR A C 1
ATOM 4567 O O . TYR A 1 593 ? 21.224 -3.775 48.994 1.00 76.94 593 TYR A O 1
ATOM 4575 N N . TYR A 1 594 ? 19.550 -3.686 47.489 1.00 73.88 594 TYR A N 1
ATOM 4576 C CA . TYR A 1 594 ? 18.491 -4.071 48.421 1.00 73.88 594 TYR A CA 1
ATOM 4577 C C . TYR A 1 594 ? 18.704 -5.501 48.932 1.00 73.88 594 TYR A C 1
ATOM 4579 O O . TYR A 1 594 ? 18.789 -5.725 50.139 1.00 73.88 594 TYR A O 1
ATOM 4587 N N . TRP A 1 595 ? 18.902 -6.462 48.026 1.00 80.38 595 TRP A N 1
ATOM 4588 C CA . TRP A 1 595 ? 19.118 -7.860 48.412 1.00 80.38 595 TRP A CA 1
ATOM 4589 C C . TRP A 1 595 ? 20.437 -8.077 49.160 1.00 80.38 595 TRP A C 1
ATOM 4591 O O . TRP A 1 595 ? 20.511 -8.948 50.025 1.00 80.38 595 TRP A O 1
ATOM 4601 N N . VAL A 1 596 ? 21.468 -7.268 48.890 1.00 81.12 596 VAL A N 1
ATOM 4602 C CA . VAL A 1 596 ? 22.703 -7.257 49.691 1.00 81.12 596 VAL A CA 1
ATOM 4603 C C . VAL A 1 596 ? 22.414 -6.821 51.127 1.00 81.12 596 VAL A C 1
ATOM 4605 O O . VAL A 1 596 ? 22.905 -7.463 52.054 1.00 81.12 596 VAL A O 1
ATOM 4608 N N . ALA A 1 597 ? 21.613 -5.772 51.333 1.00 76.44 597 ALA A N 1
ATOM 4609 C CA . ALA A 1 597 ? 21.252 -5.311 52.673 1.00 76.44 597 ALA A CA 1
ATOM 4610 C C . ALA A 1 597 ? 20.472 -6.384 53.454 1.00 76.44 597 ALA A C 1
ATOM 4612 O O . ALA A 1 597 ? 20.840 -6.692 54.590 1.00 76.44 597 ALA A O 1
ATOM 4613 N N . VAL A 1 598 ? 19.481 -7.020 52.818 1.00 76.81 598 VAL A N 1
ATOM 4614 C CA . VAL A 1 598 ? 18.722 -8.142 53.404 1.00 76.81 598 VAL A CA 1
ATOM 4615 C C . VAL A 1 598 ? 19.662 -9.290 53.781 1.00 76.81 598 VAL A C 1
ATOM 4617 O O . VAL A 1 598 ? 19.639 -9.782 54.909 1.00 76.81 598 VAL A O 1
ATOM 4620 N N . LEU A 1 599 ? 20.573 -9.674 52.883 1.00 84.31 599 LEU A N 1
ATOM 4621 C CA . LEU A 1 599 ? 21.512 -10.764 53.142 1.00 84.31 599 LEU A CA 1
ATOM 4622 C C . LEU A 1 599 ? 22.490 -10.451 54.287 1.00 84.31 599 LEU A C 1
ATOM 4624 O O . LEU A 1 599 ? 22.875 -11.355 55.033 1.00 84.31 599 LEU A O 1
ATOM 4628 N N . VAL A 1 600 ? 22.893 -9.187 54.456 1.00 80.75 600 VAL A N 1
ATOM 4629 C CA . VAL A 1 600 ? 23.726 -8.751 55.590 1.00 80.75 600 VAL A CA 1
ATOM 4630 C C . VAL A 1 600 ? 22.982 -8.942 56.912 1.00 80.75 600 VAL A C 1
ATOM 4632 O O . VAL A 1 600 ? 23.566 -9.463 57.864 1.00 80.75 600 VAL A O 1
ATOM 4635 N N . ILE A 1 601 ? 21.702 -8.577 56.971 1.00 77.44 601 ILE A N 1
ATOM 4636 C CA . ILE A 1 601 ? 20.869 -8.747 58.170 1.00 77.44 601 ILE A CA 1
ATOM 4637 C C . ILE A 1 601 ? 20.709 -10.234 58.496 1.00 77.44 601 ILE A C 1
ATOM 4639 O O . ILE A 1 601 ? 21.006 -10.648 59.619 1.00 77.44 601 ILE A O 1
ATOM 4643 N N . GLU A 1 602 ? 20.366 -11.057 57.507 1.00 80.00 602 GLU A N 1
ATOM 4644 C CA . GLU A 1 602 ? 20.245 -12.510 57.677 1.00 80.00 602 GLU A CA 1
ATOM 4645 C C . GLU A 1 602 ? 21.561 -13.160 58.115 1.00 80.00 602 GLU A C 1
ATOM 4647 O O . GLU A 1 602 ? 21.577 -14.050 58.966 1.00 80.00 602 GLU A O 1
ATOM 4652 N N . SER A 1 603 ? 22.697 -12.667 57.614 1.00 82.81 603 SER A N 1
ATOM 4653 C CA . SER A 1 603 ? 24.021 -13.115 58.059 1.00 82.81 603 SER A CA 1
ATOM 4654 C C . SER A 1 603 ? 24.248 -12.821 59.544 1.00 82.81 603 SER A C 1
ATOM 4656 O O . SER A 1 603 ? 24.765 -13.673 60.274 1.00 82.81 603 SER A O 1
ATOM 4658 N N . ILE A 1 604 ? 23.852 -11.632 60.012 1.00 79.31 604 ILE A N 1
ATOM 4659 C CA . ILE A 1 604 ? 23.944 -11.246 61.425 1.00 79.31 604 ILE A CA 1
ATOM 4660 C C . ILE A 1 604 ? 23.034 -12.141 62.275 1.00 79.31 604 ILE A C 1
ATOM 4662 O O . ILE A 1 604 ? 23.497 -12.685 63.282 1.00 79.31 604 ILE A O 1
ATOM 4666 N N . LEU A 1 605 ? 21.778 -12.343 61.867 1.00 75.56 605 LEU A N 1
ATOM 4667 C CA . LEU A 1 605 ? 20.812 -13.181 62.586 1.00 75.56 605 LEU A CA 1
ATOM 4668 C C . LEU A 1 605 ? 21.267 -14.643 62.660 1.00 75.56 605 LEU A C 1
ATOM 4670 O O . LEU A 1 605 ? 21.260 -15.235 63.743 1.00 75.56 605 LEU A O 1
ATOM 4674 N N . LEU A 1 606 ? 21.770 -15.198 61.557 1.00 81.69 606 LEU A N 1
ATOM 4675 C CA . LEU A 1 606 ? 22.349 -16.539 61.519 1.00 81.69 606 LEU A CA 1
ATOM 4676 C C . LEU A 1 606 ? 23.563 -16.654 62.453 1.00 81.69 606 LEU A C 1
ATOM 4678 O O . LEU A 1 606 ? 23.673 -17.621 63.210 1.00 81.69 606 LEU A O 1
ATOM 4682 N N . CYS A 1 607 ? 24.453 -15.658 62.467 1.00 80.69 607 CYS A N 1
ATOM 4683 C CA . CYS A 1 607 ? 25.604 -15.637 63.374 1.00 80.69 607 CYS A CA 1
ATOM 4684 C C . CYS A 1 607 ? 25.180 -15.568 64.848 1.00 80.69 607 CYS A C 1
ATOM 4686 O O . CYS A 1 607 ? 25.766 -16.255 65.691 1.00 80.69 607 CYS A O 1
ATOM 4688 N N . LEU A 1 608 ? 24.156 -14.774 65.174 1.00 75.31 608 LEU A N 1
ATOM 4689 C CA . LEU A 1 608 ? 23.594 -14.697 66.523 1.00 75.31 608 LEU A CA 1
ATOM 4690 C C . LEU A 1 608 ? 22.947 -16.023 66.938 1.00 75.31 608 LEU A C 1
ATOM 4692 O O . LEU A 1 608 ? 23.200 -16.491 68.050 1.00 75.31 608 LEU A O 1
ATOM 4696 N N . ALA A 1 609 ? 22.192 -16.667 66.044 1.00 72.50 609 ALA A N 1
ATOM 4697 C CA . ALA A 1 609 ? 21.588 -17.975 66.285 1.00 72.50 609 ALA A CA 1
ATOM 4698 C C . ALA A 1 609 ? 22.656 -19.058 66.525 1.00 72.50 609 ALA A C 1
ATOM 4700 O O . ALA A 1 609 ? 22.580 -19.802 67.505 1.00 72.50 609 ALA A O 1
ATOM 4701 N N . LEU A 1 610 ? 23.704 -19.096 65.695 1.00 78.31 610 LEU A N 1
ATOM 4702 C CA . LEU A 1 610 ? 24.838 -20.012 65.851 1.00 78.31 610 LEU A CA 1
ATOM 4703 C C . LEU A 1 610 ? 25.607 -19.762 67.153 1.00 78.31 610 LEU A C 1
ATOM 4705 O O . LEU A 1 610 ? 25.962 -20.708 67.860 1.00 78.31 610 LEU A O 1
ATOM 4709 N N . ARG A 1 611 ? 25.832 -18.493 67.514 1.00 77.00 611 ARG A N 1
ATOM 4710 C CA . ARG A 1 611 ? 26.464 -18.118 68.785 1.00 77.00 611 ARG A CA 1
ATOM 4711 C C . ARG A 1 611 ? 25.620 -18.566 69.975 1.00 77.00 611 ARG A C 1
ATOM 4713 O O . ARG A 1 611 ? 26.168 -19.118 70.929 1.00 77.00 611 ARG A O 1
ATOM 4720 N N . GLN A 1 612 ? 24.308 -18.353 69.930 1.00 67.06 612 GLN A N 1
ATOM 4721 C CA . GLN A 1 612 ? 23.400 -18.761 70.999 1.00 67.06 612 GLN A CA 1
ATOM 4722 C C . GLN A 1 612 ? 23.376 -20.286 71.153 1.00 67.06 612 GLN A C 1
ATOM 4724 O O . GLN A 1 612 ? 23.471 -20.782 72.280 1.00 67.06 612 GLN A O 1
ATOM 4729 N N . ALA A 1 613 ? 23.353 -21.015 70.033 1.00 71.31 613 ALA A N 1
ATOM 4730 C CA . ALA A 1 613 ? 23.470 -22.468 70.000 1.00 71.31 613 ALA A CA 1
ATOM 4731 C C . ALA A 1 613 ? 24.782 -22.966 70.604 1.00 71.31 613 ALA A C 1
ATOM 4733 O O . ALA A 1 613 ? 24.788 -23.908 71.395 1.00 71.31 613 ALA A O 1
ATOM 4734 N N . TRP A 1 614 ? 25.889 -22.293 70.303 1.00 73.94 614 TRP A N 1
ATOM 4735 C CA . TRP A 1 614 ? 27.191 -22.616 70.873 1.00 73.94 614 TRP A CA 1
ATOM 4736 C C . TRP A 1 614 ? 27.268 -22.352 72.380 1.00 73.94 614 TRP A C 1
ATOM 4738 O O . TRP A 1 614 ? 27.832 -23.164 73.110 1.00 73.94 614 TRP A O 1
ATOM 4748 N N . LEU A 1 615 ? 26.698 -21.243 72.862 1.00 67.44 615 LEU A N 1
ATOM 4749 C CA . LEU A 1 615 ? 26.696 -20.891 74.286 1.00 67.44 615 LEU A CA 1
ATOM 4750 C C . LEU A 1 615 ? 25.822 -21.837 75.122 1.00 67.44 615 LEU A C 1
ATOM 4752 O O . LEU A 1 615 ? 26.198 -22.176 76.241 1.00 67.44 615 LEU A O 1
ATOM 4756 N N . HIS A 1 616 ? 24.699 -22.303 74.571 1.00 63.78 616 HIS A N 1
ATOM 4757 C CA . HIS A 1 616 ? 23.744 -23.172 75.272 1.00 63.78 616 HIS A CA 1
ATOM 4758 C C . HIS A 1 616 ? 23.942 -24.665 74.977 1.00 63.78 616 HIS A C 1
ATOM 4760 O O . HIS A 1 616 ? 23.230 -25.496 75.538 1.00 63.78 616 HIS A O 1
ATOM 4766 N N . ARG A 1 617 ? 24.954 -25.028 74.174 1.00 66.75 617 ARG A N 1
ATOM 4767 C CA . ARG A 1 617 ? 25.344 -26.424 73.924 1.00 66.75 617 ARG A CA 1
ATOM 4768 C C . ARG A 1 617 ? 25.580 -27.268 75.192 1.00 66.75 617 ARG A C 1
ATOM 4770 O O . ARG A 1 617 ? 25.262 -28.453 75.126 1.00 66.75 617 ARG A O 1
ATOM 4777 N N . PRO A 1 618 ? 26.131 -26.751 76.322 1.00 54.12 618 PRO A N 1
ATOM 4778 C CA . PRO A 1 618 ? 26.434 -27.585 77.489 1.00 54.12 618 PRO A CA 1
ATOM 4779 C C . PRO A 1 618 ? 25.226 -27.698 78.431 1.00 54.12 618 PRO A C 1
ATOM 4781 O O . PRO A 1 618 ? 25.098 -28.679 79.152 1.00 54.12 618 PRO A O 1
ATOM 4784 N N . SER A 1 619 ? 24.320 -26.715 78.386 1.00 54.19 619 SER A N 1
ATOM 4785 C CA . SER A 1 619 ? 23.101 -26.614 79.195 1.00 54.19 619 SER A CA 1
ATOM 4786 C C . SER A 1 619 ? 21.908 -27.315 78.543 1.00 54.19 619 SER A C 1
ATOM 4788 O O . SER A 1 619 ? 20.765 -27.019 78.873 1.00 54.19 619 SER A O 1
ATOM 4790 N N . ALA A 1 620 ? 22.146 -28.266 77.635 1.00 48.09 620 ALA A N 1
ATOM 4791 C CA . ALA A 1 620 ? 21.113 -29.091 77.006 1.00 48.09 620 ALA A CA 1
ATOM 4792 C C . ALA A 1 620 ? 20.450 -30.103 77.977 1.00 48.09 620 ALA A C 1
ATOM 4794 O O . ALA A 1 620 ? 19.841 -31.073 77.529 1.00 48.09 620 ALA A O 1
ATOM 4795 N N . SER A 1 621 ? 20.577 -29.881 79.292 1.00 47.84 621 SER A N 1
ATOM 4796 C CA . SER A 1 621 ? 19.685 -30.392 80.340 1.00 47.84 621 SER A CA 1
ATOM 4797 C C . SER A 1 621 ? 18.540 -29.421 80.687 1.00 47.84 621 SER A C 1
ATOM 4799 O O . SER A 1 621 ? 17.662 -29.778 81.466 1.00 47.84 621 SER A O 1
ATOM 4801 N N . GLY A 1 622 ? 18.528 -28.205 80.124 1.00 50.72 622 GLY A N 1
ATOM 4802 C CA . GLY A 1 622 ? 17.386 -27.291 80.154 1.00 50.72 622 GLY A CA 1
ATOM 4803 C C . GLY A 1 622 ? 16.241 -27.822 79.294 1.00 50.72 622 GLY A C 1
ATOM 4804 O O . GLY A 1 622 ? 16.490 -28.565 78.344 1.00 50.72 622 GLY A O 1
ATOM 4805 N N . SER A 1 623 ? 15.006 -27.462 79.661 1.00 53.44 623 SER A N 1
ATOM 4806 C CA . SER A 1 623 ? 13.752 -27.998 79.115 1.00 53.44 623 SER A CA 1
ATOM 4807 C C . SER A 1 623 ? 13.811 -28.292 77.613 1.00 53.44 623 SER A C 1
ATOM 4809 O O . SER A 1 623 ? 14.407 -27.553 76.823 1.00 53.44 623 SER A O 1
ATOM 4811 N N . ASP A 1 624 ? 13.142 -29.375 77.213 1.00 55.38 624 ASP A N 1
ATOM 4812 C CA . ASP A 1 624 ? 13.088 -29.916 75.846 1.00 55.38 624 ASP A CA 1
ATOM 4813 C C . ASP A 1 624 ? 12.770 -28.842 74.775 1.00 55.38 624 ASP A C 1
ATOM 4815 O O . ASP A 1 624 ? 13.100 -28.970 73.594 1.00 55.38 624 ASP A O 1
ATOM 4819 N N . LEU A 1 625 ? 12.182 -27.740 75.234 1.00 50.06 625 LEU A N 1
ATOM 4820 C CA . LEU A 1 625 ? 11.866 -26.508 74.545 1.00 50.06 625 LEU A CA 1
ATOM 4821 C C . LEU A 1 625 ? 13.067 -25.664 74.088 1.00 50.06 625 LEU A C 1
ATOM 4823 O O . LEU A 1 625 ? 13.117 -25.282 72.920 1.00 50.06 625 LEU A O 1
ATOM 4827 N N . MET A 1 626 ? 14.033 -25.355 74.959 1.00 53.28 626 MET A N 1
ATOM 4828 C CA . MET A 1 626 ? 15.137 -24.449 74.596 1.00 53.28 626 MET A CA 1
ATOM 4829 C C . MET A 1 626 ? 16.073 -25.103 73.572 1.00 53.28 626 MET A C 1
ATOM 4831 O O . MET A 1 626 ? 16.606 -24.442 72.679 1.00 53.28 626 MET A O 1
ATOM 4835 N N . ARG A 1 627 ? 16.191 -26.434 73.645 1.00 58.09 627 ARG A N 1
ATOM 4836 C CA . ARG A 1 627 ? 16.873 -27.268 72.651 1.00 58.09 627 ARG A CA 1
ATOM 4837 C C . ARG A 1 627 ? 16.163 -27.248 71.294 1.00 58.09 627 ARG A C 1
ATOM 4839 O O . ARG A 1 627 ? 16.838 -27.112 70.276 1.00 58.09 627 ARG A O 1
ATOM 4846 N N . LYS A 1 628 ? 14.827 -27.364 71.277 1.00 58.44 628 LYS A N 1
ATOM 4847 C CA . LYS A 1 628 ? 14.012 -27.280 70.051 1.00 58.44 628 LYS A CA 1
ATOM 4848 C C . LYS A 1 628 ? 14.097 -25.885 69.433 1.00 58.44 628 LYS A C 1
ATOM 4850 O O . LYS A 1 628 ? 14.506 -25.783 68.288 1.00 58.44 628 LYS A O 1
ATOM 4855 N N . LEU A 1 629 ? 13.863 -24.825 70.209 1.00 55.78 629 LEU A N 1
ATOM 4856 C CA . LEU A 1 629 ? 13.964 -23.437 69.742 1.00 55.78 629 LEU A CA 1
ATOM 4857 C C . LEU A 1 629 ? 15.346 -23.125 69.161 1.00 55.78 629 LEU A C 1
ATOM 4859 O O . LEU A 1 629 ? 15.444 -22.633 68.051 1.00 55.78 629 LEU A O 1
ATOM 4863 N N . THR A 1 630 ? 16.424 -23.479 69.858 1.00 62.94 630 THR A N 1
ATOM 4864 C CA . THR A 1 630 ? 17.787 -23.167 69.401 1.00 62.94 630 THR A CA 1
ATOM 4865 C C . THR A 1 630 ? 18.166 -23.913 68.117 1.00 62.94 630 THR A C 1
ATOM 4867 O O . THR A 1 630 ? 18.733 -23.323 67.198 1.00 62.94 630 THR A O 1
ATOM 4870 N N . ARG A 1 631 ? 17.851 -25.212 68.031 1.00 65.19 631 ARG A N 1
ATOM 4871 C CA . ARG A 1 631 ? 18.113 -26.021 66.832 1.00 65.19 631 ARG A CA 1
ATOM 4872 C C . ARG A 1 631 ? 17.264 -25.546 65.655 1.00 65.19 631 ARG A C 1
ATOM 4874 O O . ARG A 1 631 ? 17.783 -25.386 64.552 1.00 65.19 631 ARG A O 1
ATOM 4881 N N . ASP A 1 632 ? 15.980 -25.321 65.900 1.00 61.19 632 ASP A N 1
ATOM 4882 C CA . ASP A 1 632 ? 15.024 -24.971 64.860 1.00 61.19 632 ASP A CA 1
ATOM 4883 C C . ASP A 1 632 ? 15.269 -23.528 64.374 1.00 61.19 632 ASP A C 1
ATOM 4885 O O . ASP A 1 632 ? 15.204 -23.296 63.172 1.00 61.19 632 ASP A O 1
ATOM 4889 N N . SER A 1 633 ? 15.704 -22.596 65.239 1.00 68.75 633 SER A N 1
ATOM 4890 C CA . SER A 1 633 ? 16.150 -21.246 64.846 1.00 68.75 633 SER A CA 1
ATOM 4891 C C . SER A 1 633 ? 17.430 -21.247 64.001 1.00 68.75 633 SER A C 1
ATOM 4893 O O . SER A 1 633 ? 17.532 -20.468 63.060 1.00 68.75 633 SER A O 1
ATOM 4895 N N . VAL A 1 634 ? 18.415 -22.109 64.279 1.00 76.00 634 VAL A N 1
ATOM 4896 C CA . VAL A 1 634 ? 19.622 -22.185 63.428 1.00 76.00 634 VAL A CA 1
ATOM 4897 C C . VAL A 1 634 ? 19.278 -22.709 62.035 1.00 76.00 634 VAL A C 1
ATOM 4899 O O . VAL A 1 634 ? 19.732 -22.144 61.044 1.00 76.00 634 VAL A O 1
ATOM 4902 N N . ILE A 1 635 ? 18.463 -23.765 61.949 1.00 76.06 635 ILE A N 1
ATOM 4903 C CA . ILE A 1 635 ? 18.017 -24.317 60.660 1.00 76.06 635 ILE A CA 1
ATOM 4904 C C . ILE A 1 635 ? 17.196 -23.272 59.896 1.00 76.06 635 ILE A C 1
ATOM 4906 O O . ILE A 1 635 ? 17.414 -23.080 58.705 1.00 76.06 635 ILE A O 1
ATOM 4910 N N . TYR A 1 636 ? 16.309 -22.564 60.592 1.00 76.44 636 TYR A N 1
ATOM 4911 C CA . TYR A 1 636 ? 15.495 -21.480 60.054 1.00 76.44 636 TYR A CA 1
ATOM 4912 C C . TYR A 1 636 ? 16.326 -20.401 59.352 1.00 76.44 636 TYR A C 1
ATOM 4914 O O . TYR A 1 636 ? 16.180 -20.195 58.148 1.00 76.44 636 TYR A O 1
ATOM 4922 N N . PHE A 1 637 ? 17.247 -19.762 60.082 1.00 79.81 637 PHE A N 1
ATOM 4923 C CA . PHE A 1 637 ? 18.050 -18.667 59.531 1.00 79.81 637 PHE A CA 1
ATOM 4924 C C . PHE A 1 637 ? 19.033 -19.166 58.468 1.00 79.81 637 PHE A C 1
ATOM 4926 O O . PHE A 1 637 ? 19.369 -18.431 57.546 1.00 79.81 637 PHE A O 1
ATOM 4933 N N . LEU A 1 638 ? 19.462 -20.431 58.540 1.00 83.06 638 LEU A N 1
ATOM 4934 C CA . LEU A 1 638 ? 20.305 -21.032 57.508 1.00 83.06 638 LEU A CA 1
ATOM 4935 C C . LEU A 1 638 ? 19.547 -21.213 56.182 1.00 83.06 638 LEU A C 1
ATOM 4937 O O . LEU A 1 638 ? 20.110 -20.953 55.118 1.00 83.06 638 LEU A O 1
ATOM 4941 N N . VAL A 1 639 ? 18.282 -21.645 56.236 1.00 81.75 639 VAL A N 1
ATOM 4942 C CA . VAL A 1 639 ? 17.434 -21.782 55.041 1.00 81.75 639 VAL A CA 1
ATOM 4943 C C . VAL A 1 639 ? 17.101 -20.412 54.453 1.00 81.75 639 VAL A C 1
ATOM 4945 O O . VAL A 1 639 ? 17.264 -20.237 53.245 1.00 81.75 639 VAL A O 1
ATOM 4948 N N . LEU A 1 640 ? 16.708 -19.435 55.278 1.00 80.44 640 LEU A N 1
ATOM 4949 C CA . LEU A 1 640 ? 16.430 -18.072 54.807 1.00 80.44 640 LEU A CA 1
ATOM 4950 C C . LEU A 1 640 ? 17.657 -17.433 54.161 1.00 80.44 640 LEU A C 1
ATOM 4952 O O . LEU A 1 640 ? 17.569 -16.962 53.028 1.00 80.44 640 LEU A O 1
ATOM 4956 N N . PHE A 1 641 ? 18.821 -17.518 54.810 1.00 86.75 641 PHE A N 1
ATOM 4957 C CA . PHE A 1 641 ? 20.081 -17.053 54.235 1.00 86.75 641 PHE A CA 1
ATOM 4958 C C . PHE A 1 641 ? 20.344 -17.671 52.853 1.00 86.75 641 PHE A C 1
ATOM 4960 O O . PHE A 1 641 ? 20.694 -16.961 51.912 1.00 86.75 641 PHE A O 1
ATOM 4967 N N . GLY A 1 642 ? 20.141 -18.985 52.697 1.00 86.44 642 GLY A N 1
ATOM 4968 C CA . GLY A 1 642 ? 20.325 -19.669 51.415 1.00 86.44 642 GLY A CA 1
ATOM 4969 C C . GLY A 1 642 ? 19.360 -19.193 50.322 1.00 86.44 642 GLY A C 1
ATOM 4970 O O . GLY A 1 642 ? 19.767 -19.030 49.167 1.00 86.44 642 GLY A O 1
ATOM 4971 N N . ILE A 1 643 ? 18.101 -18.933 50.678 1.00 85.62 643 ILE A N 1
ATOM 4972 C CA . ILE A 1 643 ? 17.074 -18.430 49.755 1.00 85.62 643 ILE A CA 1
ATOM 4973 C C . ILE A 1 643 ? 17.399 -17.002 49.316 1.00 85.62 643 ILE A C 1
ATOM 4975 O O . ILE A 1 643 ? 17.446 -16.733 48.115 1.00 85.62 643 ILE A O 1
ATOM 4979 N N . TYR A 1 644 ? 17.703 -16.110 50.259 1.00 85.69 644 TYR A N 1
ATOM 4980 C CA . TYR A 1 644 ? 18.052 -14.724 49.952 1.00 85.69 644 TYR A CA 1
ATOM 4981 C C . TYR A 1 644 ? 19.381 -14.608 49.190 1.00 85.69 644 TYR A C 1
ATOM 4983 O O . TYR A 1 644 ? 19.483 -13.795 48.273 1.00 85.69 644 TYR A O 1
ATOM 4991 N N . LEU A 1 645 ? 20.369 -15.468 49.470 1.00 88.88 645 LEU A N 1
ATOM 4992 C CA . LEU A 1 645 ? 21.606 -15.553 48.683 1.00 88.88 645 LEU A CA 1
ATOM 4993 C C . LEU A 1 645 ? 21.327 -15.998 47.241 1.00 88.88 645 LEU A C 1
ATOM 4995 O O . LEU A 1 645 ? 21.879 -15.433 46.299 1.00 88.88 645 LEU A O 1
ATOM 4999 N N . THR A 1 646 ? 20.463 -16.998 47.059 1.00 86.31 646 THR A N 1
ATOM 5000 C CA . THR A 1 646 ? 20.063 -17.468 45.724 1.00 86.31 646 THR A CA 1
ATOM 5001 C C . THR A 1 646 ? 19.330 -16.369 44.959 1.00 86.31 646 THR A C 1
ATOM 5003 O O . THR A 1 646 ? 19.624 -16.140 43.785 1.00 86.31 646 THR A O 1
ATOM 5006 N N . ASN A 1 647 ? 18.436 -15.643 45.632 1.00 84.62 647 ASN A N 1
ATOM 5007 C CA . ASN A 1 647 ? 17.719 -14.529 45.028 1.00 84.62 647 ASN A CA 1
ATOM 5008 C C . ASN A 1 647 ? 18.675 -13.394 44.627 1.00 84.62 647 ASN A C 1
ATOM 5010 O O . ASN A 1 647 ? 18.626 -12.917 43.497 1.00 84.62 647 ASN A O 1
ATOM 5014 N N . LEU A 1 648 ? 19.631 -13.037 45.490 1.00 85.94 648 LEU A N 1
ATOM 5015 C CA . LEU A 1 648 ? 20.681 -12.068 45.169 1.00 85.94 648 LEU A CA 1
ATOM 5016 C C . LEU A 1 648 ? 21.478 -12.477 43.917 1.00 85.94 648 LEU A C 1
ATOM 5018 O O . LEU A 1 648 ? 21.774 -11.636 43.070 1.00 85.94 648 LEU A O 1
ATOM 5022 N N . ILE A 1 649 ? 21.796 -13.766 43.757 1.00 86.62 649 ILE A N 1
ATOM 5023 C CA . ILE A 1 649 ? 22.484 -14.276 42.559 1.00 86.62 649 ILE A CA 1
ATOM 5024 C C . ILE A 1 649 ? 21.627 -14.089 41.297 1.00 86.62 649 ILE A C 1
ATOM 5026 O O . ILE A 1 649 ? 22.176 -13.744 40.246 1.00 86.62 649 ILE A O 1
ATOM 5030 N N . PHE A 1 650 ? 20.308 -14.295 41.372 1.00 83.81 650 PHE A N 1
ATOM 5031 C CA . PHE A 1 650 ? 19.403 -14.033 40.246 1.00 83.81 650 PHE A CA 1
ATOM 5032 C C . PHE A 1 650 ? 19.397 -12.554 39.865 1.00 83.81 650 PHE A C 1
ATOM 5034 O O . PHE A 1 650 ? 19.615 -12.236 38.694 1.00 83.81 650 PHE A O 1
ATOM 5041 N N . TRP A 1 651 ? 19.305 -11.670 40.857 1.00 80.56 651 TRP A N 1
ATOM 5042 C CA . TRP A 1 651 ? 19.338 -10.223 40.656 1.00 80.56 651 TRP A CA 1
ATOM 5043 C C . TRP A 1 651 ? 20.672 -9.717 40.089 1.00 80.56 651 TRP A C 1
ATOM 5045 O O . TRP A 1 651 ? 20.676 -8.864 39.204 1.00 80.56 651 TRP A O 1
ATOM 5055 N N . ILE A 1 652 ? 21.809 -10.308 40.479 1.00 82.56 652 ILE A N 1
ATOM 5056 C CA . ILE A 1 652 ? 23.123 -10.014 39.869 1.00 82.56 652 ILE A CA 1
ATOM 5057 C C . ILE A 1 652 ? 23.161 -10.425 38.389 1.00 82.56 652 ILE A C 1
ATOM 5059 O O . ILE A 1 652 ? 23.792 -9.760 37.571 1.00 82.56 652 ILE A O 1
ATOM 5063 N N . ARG A 1 653 ? 22.504 -11.531 38.020 1.00 80.81 653 ARG A N 1
ATOM 5064 C CA . ARG A 1 653 ? 22.406 -11.974 36.617 1.00 80.81 653 ARG A CA 1
ATOM 5065 C C . ARG A 1 653 ? 21.398 -11.157 35.804 1.00 80.81 653 ARG A C 1
ATOM 5067 O O . ARG A 1 653 ? 21.428 -11.266 34.580 1.00 80.81 653 ARG A O 1
ATOM 5074 N N . ASN A 1 654 ? 20.533 -10.403 36.482 1.00 72.56 654 ASN A N 1
ATOM 5075 C CA . ASN A 1 654 ? 19.492 -9.528 35.953 1.00 72.56 654 ASN A CA 1
ATOM 5076 C C . ASN A 1 654 ? 18.709 -10.122 34.772 1.00 72.56 654 ASN A C 1
ATOM 5078 O O . ASN A 1 654 ? 18.606 -9.543 33.691 1.00 72.56 654 ASN A O 1
ATOM 5082 N N . ARG A 1 655 ? 18.169 -11.329 34.973 1.00 70.38 655 ARG A N 1
ATOM 5083 C CA . ARG A 1 655 ? 17.188 -11.905 34.048 1.00 70.38 655 ARG A CA 1
ATOM 5084 C C . ARG A 1 655 ? 15.808 -11.696 34.637 1.00 70.38 655 ARG A C 1
ATOM 5086 O O . ARG A 1 655 ? 15.466 -12.362 35.608 1.00 70.38 655 ARG A O 1
ATOM 5093 N N . ILE A 1 656 ? 15.020 -10.836 33.998 1.00 65.12 656 ILE A N 1
ATOM 5094 C CA . ILE A 1 656 ? 13.678 -10.419 34.440 1.00 65.12 656 ILE A CA 1
ATOM 5095 C C . ILE A 1 656 ? 12.821 -11.621 34.885 1.00 65.12 656 ILE A C 1
ATOM 5097 O O . ILE A 1 656 ? 12.225 -11.601 35.954 1.00 65.12 656 ILE A O 1
ATOM 5101 N N . THR A 1 657 ? 12.866 -12.727 34.139 1.00 62.72 657 THR A N 1
ATOM 5102 C CA . THR A 1 657 ? 12.115 -13.955 34.451 1.00 62.72 657 THR A CA 1
ATOM 5103 C C . THR A 1 657 ? 12.530 -14.662 35.743 1.00 62.72 657 THR A C 1
ATOM 5105 O O . THR A 1 657 ? 11.699 -15.250 36.429 1.00 62.72 657 THR A O 1
ATOM 5108 N N . LEU A 1 658 ? 13.823 -14.657 36.074 1.00 67.81 658 LEU A N 1
ATOM 5109 C CA . LEU A 1 658 ? 14.343 -15.281 37.295 1.00 67.81 658 LEU A CA 1
ATOM 5110 C C . LEU A 1 658 ? 14.169 -14.362 38.504 1.00 67.81 658 LEU A C 1
ATOM 5112 O O . LEU A 1 658 ? 13.989 -14.853 39.617 1.00 67.81 658 LEU A O 1
ATOM 5116 N N . ASN A 1 659 ? 14.198 -13.051 38.271 1.00 69.69 659 ASN A N 1
ATOM 5117 C CA . ASN A 1 659 ? 14.040 -12.024 39.290 1.00 69.69 659 ASN A CA 1
ATOM 5118 C C . ASN A 1 659 ? 12.643 -12.077 39.931 1.00 69.69 659 ASN A C 1
ATOM 5120 O O . ASN A 1 659 ? 12.539 -12.119 41.157 1.00 69.69 659 ASN A O 1
ATOM 5124 N N . GLU A 1 660 ? 11.581 -12.161 39.122 1.00 67.06 660 GLU A N 1
ATOM 5125 C CA . GLU A 1 660 ? 10.196 -12.241 39.619 1.00 67.06 660 GLU A CA 1
ATOM 5126 C C . GLU A 1 660 ? 9.931 -13.549 40.376 1.00 67.06 660 GLU A C 1
ATOM 5128 O O . GLU A 1 660 ? 9.380 -13.554 41.481 1.00 67.06 660 GLU A O 1
ATOM 5133 N N . PHE A 1 661 ? 10.407 -14.672 39.825 1.00 69.88 661 PHE A N 1
ATOM 5134 C CA . PHE A 1 661 ? 10.271 -15.983 40.459 1.00 69.88 661 PHE A CA 1
ATOM 5135 C C . PHE A 1 661 ? 11.002 -16.054 41.807 1.00 69.88 661 PHE A C 1
ATOM 5137 O O . PHE A 1 661 ? 10.432 -16.499 42.806 1.00 69.88 661 PHE A O 1
ATOM 5144 N N . GLY A 1 662 ? 12.263 -15.613 41.844 1.00 74.50 662 GLY A N 1
ATOM 5145 C CA . GLY A 1 662 ? 13.078 -15.630 43.057 1.00 74.50 662 GLY A CA 1
ATOM 5146 C C . GLY A 1 662 ? 12.523 -14.716 44.147 1.00 74.50 662 GLY A C 1
ATOM 5147 O O . GLY A 1 662 ? 12.487 -15.107 45.314 1.00 74.50 662 GLY A O 1
ATOM 5148 N N . THR A 1 663 ? 12.016 -13.546 43.758 1.00 75.00 663 THR A N 1
ATOM 5149 C CA . THR A 1 663 ? 11.464 -12.548 44.681 1.00 75.00 663 THR A CA 1
ATOM 5150 C C . THR A 1 663 ? 10.170 -13.030 45.327 1.00 75.00 663 THR A C 1
ATOM 5152 O O . THR A 1 663 ? 10.072 -13.037 46.554 1.00 75.00 663 THR A O 1
ATOM 5155 N N . ALA A 1 664 ? 9.210 -13.521 44.534 1.00 70.12 664 ALA A N 1
ATOM 5156 C CA . ALA A 1 664 ? 7.952 -14.051 45.059 1.00 70.12 664 ALA A CA 1
ATOM 5157 C C . ALA A 1 664 ? 8.179 -15.234 46.015 1.00 70.12 664 ALA A C 1
ATOM 5159 O O . ALA A 1 664 ? 7.575 -15.303 47.087 1.00 70.12 664 ALA A O 1
ATOM 5160 N N . PHE A 1 665 ? 9.085 -16.146 45.651 1.00 78.44 665 PHE A N 1
ATOM 5161 C CA . PHE A 1 665 ? 9.404 -17.304 46.477 1.00 78.44 665 PHE A CA 1
ATOM 5162 C C . PHE A 1 665 ? 10.101 -16.915 47.787 1.00 78.44 665 PHE A C 1
ATOM 5164 O O . PHE A 1 665 ? 9.710 -17.413 48.844 1.00 78.44 665 PHE A O 1
ATOM 5171 N N . ALA A 1 666 ? 11.093 -16.018 47.738 1.00 78.94 666 ALA A N 1
ATOM 5172 C CA . ALA A 1 666 ? 11.801 -15.551 48.930 1.00 78.94 666 ALA A CA 1
ATOM 5173 C C . ALA A 1 666 ? 10.827 -14.947 49.945 1.00 78.94 666 ALA A C 1
ATOM 5175 O O . ALA A 1 666 ? 10.781 -15.372 51.094 1.00 78.94 666 ALA A O 1
ATOM 5176 N N . PHE A 1 667 ? 9.965 -14.054 49.478 1.00 74.19 667 PHE A N 1
ATOM 5177 C CA . PHE A 1 667 ? 8.939 -13.404 50.276 1.00 74.19 667 PHE A CA 1
ATOM 5178 C C . PHE A 1 667 ? 7.938 -14.364 50.927 1.00 74.19 667 PHE A C 1
ATOM 5180 O O . PHE A 1 667 ? 7.687 -14.274 52.130 1.00 74.19 667 PHE A O 1
ATOM 5187 N N . VAL A 1 668 ? 7.393 -15.317 50.166 1.00 73.56 668 VAL A N 1
ATOM 5188 C CA . VAL A 1 668 ? 6.439 -16.294 50.710 1.00 73.56 668 VAL A CA 1
ATOM 5189 C C . VAL A 1 668 ? 7.094 -17.181 51.761 1.00 73.56 668 VAL A C 1
ATOM 5191 O O . VAL A 1 668 ? 6.526 -17.377 52.836 1.00 73.56 668 VAL A O 1
ATOM 5194 N N . ILE A 1 669 ? 8.280 -17.718 51.476 1.00 77.56 669 ILE A N 1
ATOM 5195 C CA . ILE A 1 669 ? 8.954 -18.627 52.404 1.00 77.56 669 ILE A CA 1
ATOM 5196 C C . ILE A 1 669 ? 9.316 -17.912 53.707 1.00 77.56 669 ILE A C 1
ATOM 5198 O O . ILE A 1 669 ? 9.076 -18.478 54.774 1.00 77.56 669 ILE A O 1
ATOM 5202 N N . SER A 1 670 ? 9.794 -16.673 53.633 1.00 74.94 670 SER A N 1
ATOM 5203 C CA . SER A 1 670 ? 10.074 -15.833 54.799 1.00 74.94 670 SER A CA 1
ATOM 5204 C C . SER A 1 670 ? 8.841 -15.612 55.669 1.00 74.94 670 SER A C 1
ATOM 5206 O O . SER A 1 670 ? 8.853 -15.974 56.846 1.00 74.94 670 SER A O 1
ATOM 5208 N N . SER A 1 671 ? 7.712 -15.197 55.084 1.00 70.94 671 SER A N 1
ATOM 5209 C CA . SER A 1 671 ? 6.448 -15.049 55.821 1.00 70.94 671 SER A CA 1
ATOM 5210 C C . SER A 1 671 ? 5.953 -16.356 56.456 1.00 70.94 671 SER A C 1
ATOM 5212 O O . SER A 1 671 ? 5.455 -16.350 57.585 1.00 70.94 671 SER A O 1
ATOM 5214 N N . LEU A 1 672 ? 6.068 -17.495 55.763 1.00 73.88 672 LEU A N 1
ATOM 5215 C CA . LEU A 1 672 ? 5.660 -18.799 56.304 1.00 73.88 672 LEU A CA 1
ATOM 5216 C C . LEU A 1 672 ? 6.470 -19.151 57.547 1.00 73.88 672 LEU A C 1
ATOM 5218 O O . LEU A 1 672 ? 5.922 -19.506 58.594 1.00 73.88 672 LEU A O 1
ATOM 5222 N N . PHE A 1 673 ? 7.783 -19.032 57.416 1.00 74.25 673 PHE A N 1
ATOM 5223 C CA . PHE A 1 673 ? 8.737 -19.304 58.465 1.00 74.25 673 PHE A CA 1
ATOM 5224 C C . PHE A 1 673 ? 8.506 -18.358 59.654 1.00 74.25 673 PHE A C 1
ATOM 5226 O O . PHE A 1 673 ? 8.342 -18.840 60.781 1.00 74.25 673 PHE A O 1
ATOM 5233 N N . ALA A 1 674 ? 8.372 -17.058 59.415 1.00 69.75 674 ALA A N 1
ATOM 5234 C CA . ALA A 1 674 ? 8.111 -16.052 60.436 1.00 69.75 674 ALA A CA 1
ATOM 5235 C C . ALA A 1 674 ? 6.864 -16.399 61.272 1.00 69.75 674 ALA A C 1
ATOM 5237 O O . ALA A 1 674 ? 6.915 -16.412 62.507 1.00 69.75 674 ALA A O 1
ATOM 5238 N N . ASN A 1 675 ? 5.776 -16.805 60.609 1.00 69.56 675 ASN A N 1
ATOM 5239 C CA . ASN A 1 675 ? 4.555 -17.271 61.272 1.00 69.56 675 ASN A CA 1
ATOM 5240 C C . ASN A 1 675 ? 4.786 -18.542 62.107 1.00 69.56 675 ASN A C 1
ATOM 5242 O O . ASN A 1 675 ? 4.366 -18.599 63.268 1.00 69.56 675 ASN A O 1
ATOM 5246 N N . ARG A 1 676 ? 5.510 -19.541 61.570 1.00 74.50 676 ARG A N 1
ATOM 5247 C CA . ARG A 1 676 ? 5.856 -20.767 62.321 1.00 74.50 676 ARG A CA 1
ATOM 5248 C C . ARG A 1 676 ? 6.607 -20.440 63.605 1.00 74.50 676 ARG A C 1
ATOM 5250 O O . ARG A 1 676 ? 6.316 -21.014 64.655 1.00 74.50 676 ARG A O 1
ATOM 5257 N N . LEU A 1 677 ? 7.589 -19.546 63.509 1.00 70.06 677 LEU A N 1
ATOM 5258 C CA . LEU A 1 677 ? 8.459 -19.178 64.617 1.00 70.06 677 LEU A CA 1
ATOM 5259 C C . LEU A 1 677 ? 7.657 -18.495 65.731 1.00 70.06 677 LEU A C 1
ATOM 5261 O O . LEU A 1 677 ? 7.776 -18.880 66.893 1.00 70.06 677 LEU A O 1
ATOM 5265 N N . VAL A 1 678 ? 6.781 -17.554 65.375 1.00 67.25 678 VAL A N 1
ATOM 5266 C CA . VAL A 1 678 ? 5.909 -16.851 66.328 1.00 67.25 678 VAL A CA 1
ATOM 5267 C C . VAL A 1 678 ? 4.958 -17.818 67.042 1.00 67.25 678 VAL A C 1
ATOM 5269 O O . VAL A 1 678 ? 4.831 -17.769 68.268 1.00 67.25 678 VAL A O 1
ATOM 5272 N N . ILE A 1 679 ? 4.336 -18.752 66.315 1.00 67.69 679 ILE A N 1
ATOM 5273 C CA . ILE A 1 679 ? 3.454 -19.766 66.916 1.00 67.69 679 ILE A CA 1
ATOM 5274 C C . ILE A 1 679 ? 4.243 -20.718 67.822 1.00 67.69 679 ILE A C 1
ATOM 5276 O O . ILE A 1 679 ? 3.778 -21.044 68.915 1.00 67.69 679 ILE A O 1
ATOM 5280 N N . ALA A 1 680 ? 5.438 -21.149 67.409 1.00 66.44 680 ALA A N 1
ATOM 5281 C CA . ALA A 1 680 ? 6.288 -22.028 68.209 1.00 66.44 680 ALA A CA 1
ATOM 5282 C C . ALA A 1 680 ? 6.712 -21.362 69.526 1.00 66.44 680 ALA A C 1
ATOM 5284 O O . ALA A 1 680 ? 6.612 -21.985 70.584 1.00 66.44 680 ALA A O 1
ATOM 5285 N N . VAL A 1 681 ? 7.110 -20.089 69.476 1.00 65.12 681 VAL A N 1
ATOM 5286 C CA . VAL A 1 681 ? 7.444 -19.286 70.663 1.00 65.12 681 VAL A CA 1
ATOM 5287 C C . VAL A 1 681 ? 6.225 -19.105 71.571 1.00 65.12 681 VAL A C 1
ATOM 5289 O O . VAL A 1 681 ? 6.338 -19.218 72.791 1.00 65.12 681 VAL A O 1
ATOM 5292 N N . ARG A 1 682 ? 5.032 -18.898 71.008 1.00 66.62 682 ARG A N 1
ATOM 5293 C CA . ARG A 1 682 ? 3.823 -18.720 71.819 1.00 66.62 682 ARG A CA 1
ATOM 5294 C C . ARG A 1 682 ? 3.341 -20.020 72.464 1.00 66.62 682 ARG A C 1
ATOM 5296 O O . ARG A 1 682 ? 2.986 -20.031 73.641 1.00 66.62 682 ARG A O 1
ATOM 5303 N N . ARG A 1 683 ? 3.394 -21.132 71.729 1.00 66.56 683 ARG A N 1
ATOM 5304 C CA . ARG A 1 683 ? 3.141 -22.479 72.262 1.00 66.56 683 ARG A CA 1
ATOM 5305 C C . ARG A 1 683 ? 4.090 -22.790 73.418 1.00 66.56 683 ARG A C 1
ATOM 5307 O O . ARG A 1 683 ? 3.656 -23.276 74.455 1.00 66.56 683 ARG A O 1
ATOM 5314 N N . ALA A 1 684 ? 5.368 -22.469 73.242 1.00 61.34 684 ALA A N 1
ATOM 5315 C CA . ALA A 1 684 ? 6.411 -22.649 74.238 1.00 61.34 684 ALA A CA 1
ATOM 5316 C C . ALA A 1 684 ? 6.128 -21.908 75.551 1.00 61.34 684 ALA A C 1
ATOM 5318 O O . ALA A 1 684 ? 6.225 -22.494 76.628 1.00 61.34 684 ALA A O 1
ATOM 5319 N N . HIS A 1 685 ? 5.737 -20.638 75.446 1.00 66.06 685 HIS A N 1
ATOM 5320 C CA . HIS A 1 685 ? 5.379 -19.811 76.592 1.00 66.06 685 HIS A CA 1
ATOM 5321 C C . HIS A 1 685 ? 4.198 -20.408 77.374 1.00 66.06 685 HIS A C 1
ATOM 5323 O O . HIS A 1 685 ? 4.314 -20.647 78.575 1.00 66.06 685 HIS A O 1
ATOM 5329 N N . TYR A 1 686 ? 3.099 -20.756 76.698 1.00 64.12 686 TYR A N 1
ATOM 5330 C CA . TYR A 1 686 ? 1.930 -2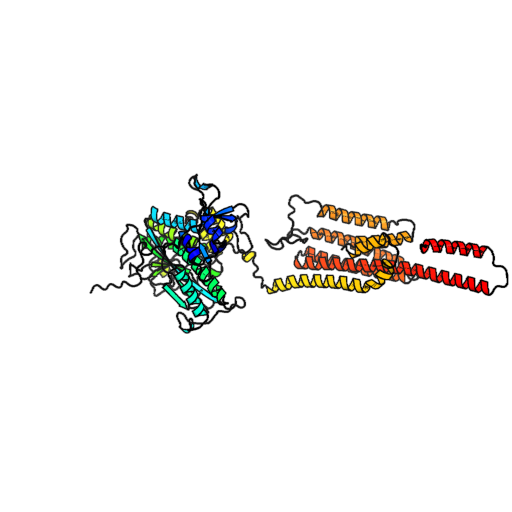1.316 77.384 1.00 64.12 686 TYR A CA 1
ATOM 5331 C C . TYR A 1 686 ? 2.162 -22.718 77.947 1.00 64.12 686 TYR A C 1
ATOM 5333 O O . TYR A 1 686 ? 1.661 -23.011 79.026 1.00 64.12 686 TYR A O 1
ATOM 5341 N N . MET A 1 687 ? 2.943 -23.573 77.282 1.00 62.78 687 MET A N 1
ATOM 5342 C CA . MET A 1 687 ? 3.307 -24.874 77.854 1.00 62.78 687 MET A CA 1
ATOM 5343 C C . MET A 1 687 ? 4.109 -24.719 79.151 1.00 62.78 687 MET A C 1
ATOM 5345 O O . MET A 1 687 ? 3.877 -25.471 80.090 1.00 62.78 687 MET A O 1
ATOM 5349 N N . SER A 1 688 ? 4.989 -23.713 79.237 1.00 58.94 688 SER A N 1
ATOM 5350 C CA . SER A 1 688 ? 5.727 -23.435 80.476 1.00 58.94 688 SER A CA 1
ATOM 5351 C C . SER A 1 688 ? 4.824 -22.939 81.611 1.00 58.94 688 SER A C 1
ATOM 5353 O O . SER A 1 688 ? 5.029 -23.321 82.760 1.00 58.94 688 SER A O 1
ATOM 5355 N N . LEU A 1 689 ? 3.782 -22.163 81.286 1.00 60.69 689 LEU A N 1
ATOM 5356 C CA . LEU A 1 689 ? 2.765 -21.728 82.249 1.00 60.69 689 LEU A CA 1
ATOM 5357 C C . LEU A 1 689 ? 1.895 -22.902 82.727 1.00 60.69 689 LEU A C 1
ATOM 5359 O O . LEU A 1 689 ? 1.650 -23.024 83.922 1.00 60.69 689 LEU A O 1
ATOM 5363 N N . PHE A 1 690 ? 1.496 -23.806 81.826 1.00 59.31 690 PHE A N 1
ATOM 5364 C CA . PHE A 1 690 ? 0.748 -25.020 82.178 1.00 59.31 690 PHE A CA 1
ATOM 5365 C C . PHE A 1 690 ? 1.568 -25.999 83.031 1.00 59.31 690 PHE A C 1
ATOM 5367 O O . PHE A 1 690 ? 1.027 -26.601 83.955 1.00 59.31 690 PHE A O 1
ATOM 5374 N N . GLU A 1 691 ? 2.868 -26.161 82.761 1.00 56.53 691 GLU A N 1
ATOM 5375 C CA . GLU A 1 691 ? 3.759 -26.960 83.616 1.00 56.53 691 GLU A CA 1
ATOM 5376 C C . GLU A 1 691 ? 3.899 -26.337 85.014 1.00 56.53 691 GLU A C 1
ATOM 5378 O O . GLU A 1 691 ? 3.872 -27.063 86.009 1.00 56.53 691 GLU A O 1
ATOM 5383 N N . GLN A 1 692 ? 3.972 -25.003 85.111 1.00 54.94 692 GLN A N 1
ATOM 5384 C CA . GLN A 1 692 ? 3.961 -24.292 86.394 1.00 54.94 692 GLN A CA 1
ATOM 5385 C C . GLN A 1 692 ? 2.622 -24.438 87.138 1.00 54.94 692 GLN A C 1
ATOM 5387 O O . GLN A 1 692 ? 2.633 -24.702 88.340 1.00 54.94 692 GLN A O 1
ATOM 5392 N N . GLU A 1 693 ? 1.479 -24.343 86.450 1.00 55.00 693 GLU A N 1
ATOM 5393 C CA . GLU A 1 693 ? 0.147 -24.586 87.031 1.00 55.00 693 GLU A CA 1
ATOM 5394 C C . GLU A 1 693 ? -0.039 -26.039 87.483 1.00 55.00 693 GLU A C 1
ATOM 5396 O O . GLU A 1 693 ? -0.573 -26.276 88.564 1.00 55.00 693 GLU A O 1
ATOM 5401 N N . SER A 1 694 ? 0.431 -27.019 86.704 1.00 53.34 694 SER A N 1
ATOM 5402 C CA . SER A 1 694 ? 0.368 -28.443 87.060 1.00 53.34 694 SER A CA 1
ATOM 5403 C C . SER A 1 694 ? 1.201 -28.748 88.304 1.00 53.34 694 SER A C 1
ATOM 5405 O O . SER A 1 694 ? 0.725 -29.448 89.198 1.00 53.34 694 SER A O 1
ATOM 5407 N N . GLN A 1 695 ? 2.414 -28.192 88.398 1.00 51.69 695 GLN A N 1
ATOM 5408 C CA . GLN A 1 695 ? 3.249 -28.328 89.594 1.00 51.69 695 GLN A CA 1
ATOM 5409 C C . GLN A 1 695 ? 2.617 -27.638 90.809 1.00 51.69 695 GLN A C 1
ATOM 5411 O O . G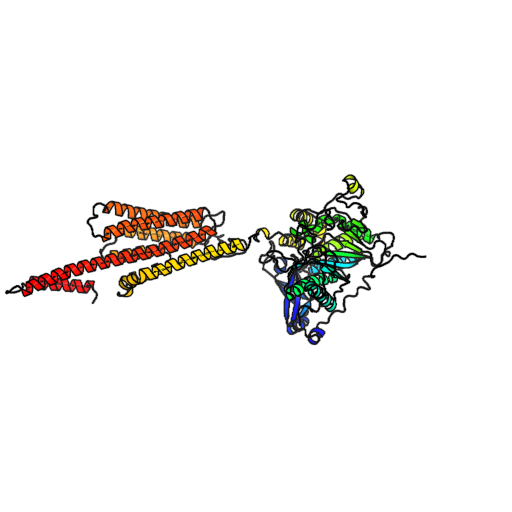LN A 1 695 ? 2.640 -28.193 91.907 1.00 51.69 695 GLN A O 1
ATOM 5416 N N . LEU A 1 696 ? 1.995 -26.466 90.631 1.00 49.91 696 LEU A N 1
ATOM 5417 C CA . LEU A 1 696 ? 1.232 -25.823 91.703 1.00 49.91 696 LEU A CA 1
ATOM 5418 C C . LEU A 1 696 ? 0.014 -26.661 92.117 1.00 49.91 696 LEU A C 1
ATOM 5420 O O . LEU A 1 696 ? -0.242 -26.798 93.311 1.00 49.91 696 LEU A O 1
ATOM 5424 N N . SER A 1 697 ? -0.721 -27.247 91.172 1.00 54.44 697 SER A N 1
ATOM 5425 C CA . SER A 1 697 ? -1.887 -28.099 91.435 1.00 54.44 697 SER A CA 1
ATOM 5426 C C . SER A 1 697 ? -1.509 -29.369 92.200 1.00 54.44 697 SER A C 1
ATOM 5428 O O . SER A 1 697 ? -2.204 -29.732 93.149 1.00 54.44 697 SER A O 1
ATOM 5430 N N . GLU A 1 698 ? -0.395 -30.022 91.856 1.00 55.47 698 GLU A N 1
ATOM 5431 C CA . GLU A 1 698 ? 0.141 -31.163 92.616 1.00 55.47 698 GLU A CA 1
ATOM 5432 C C . GLU A 1 698 ? 0.498 -30.764 94.052 1.00 55.47 698 GLU A C 1
ATOM 5434 O O . GLU A 1 698 ? 0.077 -31.431 94.997 1.00 55.47 698 GLU A O 1
ATOM 5439 N N . VAL A 1 699 ? 1.169 -29.621 94.237 1.00 53.31 699 VAL A N 1
ATOM 5440 C CA . VAL A 1 699 ? 1.487 -29.078 95.569 1.00 53.31 699 VAL A CA 1
ATOM 5441 C C . VAL A 1 699 ? 0.213 -28.748 96.357 1.00 53.31 699 VAL A C 1
ATOM 5443 O O . VAL A 1 699 ? 0.131 -29.035 97.550 1.00 53.31 699 VAL A O 1
ATOM 5446 N N . THR A 1 700 ? -0.810 -28.193 95.704 1.00 54.59 700 THR A N 1
ATOM 5447 C CA . THR A 1 700 ? -2.088 -27.841 96.349 1.00 54.59 700 THR A CA 1
ATOM 5448 C C . THR A 1 700 ? -2.875 -29.095 96.746 1.00 54.59 700 THR A C 1
ATOM 5450 O O . THR A 1 700 ? -3.430 -29.153 97.843 1.00 54.59 700 THR A O 1
ATOM 5453 N N . THR A 1 701 ? -2.856 -30.130 95.900 1.00 56.50 701 THR A N 1
ATOM 5454 C CA . THR A 1 701 ? -3.495 -31.432 96.155 1.00 56.50 701 THR A CA 1
ATOM 5455 C C . THR A 1 701 ? -2.784 -32.187 97.280 1.00 56.50 701 THR A C 1
ATOM 5457 O O . THR A 1 701 ? -3.442 -32.770 98.141 1.00 56.50 701 THR A O 1
ATOM 5460 N N . GLU A 1 702 ? -1.451 -32.121 97.349 1.00 53.41 702 GLU A N 1
ATOM 5461 C CA . GLU A 1 702 ? -0.682 -32.718 98.445 1.00 53.41 702 GLU A CA 1
ATOM 5462 C C . GLU A 1 702 ? -0.910 -31.990 99.783 1.00 53.41 702 GLU A C 1
ATOM 5464 O O . GLU A 1 702 ? -1.035 -32.636 100.826 1.00 53.41 702 GLU A O 1
ATOM 5469 N N . ILE A 1 703 ? -1.056 -30.661 99.769 1.00 52.84 703 ILE A N 1
ATOM 5470 C CA . ILE A 1 703 ? -1.449 -29.881 100.955 1.00 52.84 703 ILE A CA 1
ATOM 5471 C C . ILE A 1 703 ? -2.877 -30.243 101.399 1.00 52.84 703 ILE A C 1
ATOM 5473 O O . ILE A 1 703 ? -3.128 -30.389 102.596 1.00 52.84 703 ILE A O 1
ATOM 5477 N N . GLN A 1 704 ? -3.806 -30.446 100.462 1.00 54.38 704 GLN A N 1
ATOM 5478 C CA . GLN A 1 704 ? -5.193 -30.820 100.756 1.00 54.38 704 GLN A CA 1
ATOM 5479 C C . GLN A 1 704 ? -5.307 -32.254 101.312 1.00 54.38 704 GLN A C 1
ATOM 5481 O O . GLN A 1 704 ? -6.000 -32.467 102.306 1.00 54.38 704 GLN A O 1
ATOM 5486 N N . PHE A 1 705 ? -4.527 -33.202 100.783 1.00 53.12 705 PHE A N 1
ATOM 5487 C CA . PHE A 1 705 ? -4.396 -34.565 101.316 1.00 53.12 705 PHE A CA 1
ATOM 5488 C C . PHE A 1 705 ? -3.785 -34.597 102.731 1.00 53.12 705 PHE A C 1
ATOM 5490 O O . PHE A 1 705 ? -4.221 -35.368 103.592 1.00 53.12 705 PHE A O 1
ATOM 5497 N N . ARG A 1 706 ? -2.811 -33.721 103.022 1.00 51.38 706 ARG A N 1
ATOM 5498 C CA . ARG A 1 706 ? -2.263 -33.542 104.383 1.00 51.38 706 ARG A CA 1
ATOM 5499 C C . ARG A 1 706 ? -3.268 -32.908 105.347 1.00 51.38 706 ARG A C 1
ATOM 5501 O O . ARG A 1 706 ? -3.245 -33.224 106.532 1.00 51.38 706 ARG A O 1
ATOM 5508 N N . ARG A 1 707 ? -4.175 -32.065 104.847 1.00 51.59 707 ARG A N 1
ATOM 5509 C CA . ARG A 1 707 ? -5.269 -31.460 105.625 1.00 51.59 707 ARG A CA 1
ATOM 5510 C C . ARG A 1 707 ? -6.349 -32.472 106.019 1.00 51.59 707 ARG A C 1
ATOM 5512 O O . ARG A 1 707 ? -6.924 -32.342 107.091 1.00 51.59 707 ARG A O 1
ATOM 5519 N N . GLU A 1 708 ? -6.610 -33.475 105.180 1.00 54.00 708 GLU A N 1
ATOM 5520 C CA . GLU A 1 708 ? -7.614 -34.524 105.436 1.00 54.00 708 GLU A CA 1
ATOM 5521 C C . GLU A 1 708 ? -7.090 -35.675 106.313 1.00 54.00 708 GLU A C 1
ATOM 5523 O O . GLU A 1 708 ? -7.873 -36.347 106.982 1.00 54.00 708 GLU A O 1
ATOM 5528 N N . THR A 1 709 ? -5.771 -35.891 106.358 1.00 52.22 709 THR A N 1
ATOM 5529 C CA . THR A 1 709 ? -5.140 -36.943 107.177 1.00 52.22 709 THR A CA 1
ATOM 5530 C C . THR A 1 709 ? -4.640 -36.459 108.549 1.00 52.22 709 THR A C 1
ATOM 5532 O O . THR A 1 709 ? -4.295 -37.287 109.393 1.00 52.22 709 THR A O 1
ATOM 5535 N N . ALA A 1 710 ? -4.640 -35.147 108.820 1.00 52.19 710 ALA A N 1
ATOM 5536 C CA . ALA A 1 710 ? -4.184 -34.566 110.084 1.00 52.19 710 ALA A CA 1
ATOM 5537 C C . ALA A 1 710 ? -5.337 -34.293 111.073 1.00 52.19 710 ALA A C 1
ATOM 5539 O O . ALA A 1 710 ? -6.150 -33.390 110.893 1.00 52.19 710 ALA A O 1
ATOM 5540 N N . THR A 1 711 ? -5.371 -35.031 112.185 1.00 49.12 711 THR A N 1
ATOM 5541 C CA . THR A 1 711 ? -6.147 -34.676 113.384 1.00 49.12 711 THR A CA 1
ATOM 5542 C C . THR A 1 711 ? -5.355 -33.668 114.228 1.00 49.12 711 THR A C 1
ATOM 5544 O O . THR A 1 711 ? -4.609 -34.068 115.122 1.00 49.12 711 THR A O 1
ATOM 5547 N N . GLY A 1 712 ? -5.472 -32.370 113.938 1.00 52.28 712 GLY A N 1
ATOM 5548 C CA . GLY A 1 712 ? -4.866 -31.297 114.743 1.00 52.28 712 GLY A CA 1
ATOM 5549 C C . GLY A 1 712 ? -4.666 -29.996 113.961 1.00 52.28 712 GLY A C 1
ATOM 5550 O O . GLY A 1 712 ? -4.369 -30.054 112.774 1.00 52.28 712 GLY A O 1
ATOM 5551 N N . ASP A 1 713 ? -4.873 -28.857 114.635 1.00 55.06 713 ASP A N 1
ATOM 5552 C CA . ASP A 1 713 ? -4.959 -27.488 114.092 1.00 55.06 713 ASP A CA 1
ATOM 5553 C C . ASP A 1 713 ? -3.963 -27.153 112.967 1.00 55.06 713 ASP A C 1
ATOM 5555 O O . ASP A 1 713 ? -2.754 -27.343 113.091 1.00 55.06 713 ASP A O 1
ATOM 5559 N N . VAL A 1 714 ? -4.499 -26.597 111.875 1.00 52.09 714 VAL A N 1
ATOM 5560 C CA . VAL A 1 714 ? -3.735 -26.098 110.723 1.00 52.09 714 VAL A CA 1
ATOM 5561 C C . VAL A 1 714 ? -3.158 -24.723 111.068 1.00 52.09 714 VAL A C 1
ATOM 5563 O O . VAL A 1 714 ? -3.909 -23.805 111.393 1.00 52.09 714 VAL A O 1
ATOM 5566 N N . ASP A 1 715 ? -1.835 -24.593 110.981 1.00 57.25 715 ASP A N 1
ATOM 5567 C CA . ASP A 1 715 ? -1.075 -23.402 111.372 1.00 57.25 715 ASP A CA 1
ATOM 5568 C C . ASP A 1 715 ? -1.306 -22.212 110.409 1.00 57.25 715 ASP A C 1
ATOM 5570 O O . ASP A 1 715 ? -1.410 -22.379 109.189 1.00 57.25 715 ASP A O 1
ATOM 5574 N N . ASP A 1 716 ? -1.357 -20.989 110.950 1.00 54.19 716 ASP A N 1
ATOM 5575 C CA . ASP A 1 716 ? -1.769 -19.746 110.258 1.00 54.19 716 ASP A CA 1
ATOM 5576 C C . ASP A 1 716 ? -0.860 -19.392 109.053 1.00 54.19 716 ASP A C 1
ATOM 5578 O O . ASP A 1 716 ? -1.264 -18.722 108.095 1.00 54.19 716 ASP A O 1
ATOM 5582 N N . TYR A 1 717 ? 0.363 -19.932 109.052 1.00 53.22 717 TYR A N 1
ATOM 5583 C CA . TYR A 1 717 ? 1.362 -19.768 107.997 1.00 53.22 717 TYR A CA 1
ATOM 5584 C C . TYR A 1 717 ? 0.932 -20.383 106.652 1.00 53.22 717 TYR A C 1
ATOM 5586 O O . TYR A 1 717 ? 1.159 -19.782 105.596 1.00 53.22 717 TYR A O 1
ATOM 5594 N N . ASP A 1 718 ? 0.249 -21.532 106.667 1.00 53.75 718 ASP A N 1
ATOM 5595 C CA . ASP A 1 718 ? -0.190 -22.207 105.438 1.00 53.75 718 ASP A CA 1
ATOM 5596 C C . ASP A 1 718 ? -1.376 -21.482 104.785 1.00 53.75 718 ASP A C 1
ATOM 5598 O O . ASP A 1 718 ? -1.457 -21.377 103.557 1.00 53.75 718 ASP A O 1
ATOM 5602 N N . THR A 1 719 ? -2.251 -20.868 105.587 1.00 53.94 719 THR A N 1
ATOM 5603 C CA . THR A 1 719 ? -3.368 -20.035 105.110 1.00 53.94 719 THR A CA 1
ATOM 5604 C C . THR A 1 719 ? -2.896 -18.733 104.461 1.00 53.94 719 THR A C 1
ATOM 5606 O O . THR A 1 719 ? -3.477 -18.280 103.469 1.00 53.94 719 THR A O 1
ATOM 5609 N N . MET A 1 720 ? -1.829 -18.131 104.990 1.00 54.16 720 MET A N 1
ATOM 5610 C CA . MET A 1 720 ? -1.227 -16.912 104.443 1.00 54.16 720 MET A CA 1
ATOM 5611 C C . MET A 1 720 ? -0.511 -17.181 103.112 1.00 54.16 720 MET A C 1
ATOM 5613 O O . MET A 1 720 ? -0.636 -16.398 102.165 1.00 54.16 720 MET A O 1
ATOM 5617 N N . LYS A 1 721 ? 0.171 -18.327 103.009 1.00 53.00 721 LYS A N 1
ATOM 5618 C CA . LYS A 1 721 ? 0.838 -18.779 101.782 1.00 53.00 721 LYS A CA 1
ATOM 5619 C C . LYS A 1 721 ? -0.172 -19.107 100.677 1.00 53.00 721 LYS A C 1
ATOM 5621 O O . LYS A 1 721 ? 0.027 -18.694 99.538 1.00 53.00 721 LYS A O 1
ATOM 5626 N N . LEU A 1 722 ? -1.302 -19.725 101.032 1.00 50.59 722 LEU A N 1
ATOM 5627 C CA . LEU A 1 722 ? -2.443 -19.933 100.132 1.00 50.59 722 LEU A CA 1
ATOM 5628 C C . LEU A 1 722 ? -2.987 -18.610 99.579 1.00 50.59 722 LEU A C 1
ATOM 5630 O O . LEU A 1 722 ? -3.128 -18.485 98.369 1.00 50.59 722 LEU A O 1
ATOM 5634 N N . ARG A 1 723 ? -3.213 -17.591 100.423 1.00 53.09 723 ARG A N 1
ATOM 5635 C CA . ARG A 1 723 ? -3.697 -16.273 99.961 1.00 53.09 723 ARG A CA 1
ATOM 5636 C C . ARG A 1 723 ? -2.708 -15.540 99.055 1.00 53.09 723 ARG A C 1
ATOM 5638 O O . ARG A 1 723 ? -3.151 -14.873 98.126 1.00 53.09 723 ARG A O 1
ATOM 5645 N N . SER A 1 724 ? -1.404 -15.666 99.305 1.00 51.62 724 SER A N 1
ATOM 5646 C CA . SER A 1 724 ? -0.364 -15.126 98.416 1.00 51.62 724 SER A CA 1
ATOM 5647 C C . SER A 1 724 ? -0.428 -15.793 97.043 1.00 51.62 724 SER A C 1
ATOM 5649 O O . SER A 1 724 ? -0.513 -15.108 96.033 1.00 51.62 724 SER A O 1
ATOM 5651 N N . ILE A 1 725 ? -0.490 -17.126 97.019 1.00 50.28 725 ILE A N 1
ATOM 5652 C CA . ILE A 1 725 ? -0.531 -17.913 95.782 1.00 50.28 725 ILE A CA 1
ATOM 5653 C C . ILE A 1 725 ? -1.834 -17.660 95.002 1.00 50.28 725 ILE A C 1
ATOM 5655 O O . ILE A 1 725 ? -1.801 -17.528 93.783 1.00 50.28 725 ILE A O 1
ATOM 5659 N N . THR A 1 726 ? -2.981 -17.516 95.680 1.00 48.00 726 THR A N 1
ATOM 5660 C CA . THR A 1 726 ? -4.262 -17.176 95.025 1.00 48.00 726 THR A CA 1
ATOM 5661 C C . THR A 1 726 ? -4.274 -15.748 94.467 1.00 48.00 726 THR A C 1
ATOM 5663 O O . THR A 1 726 ? -4.909 -15.494 93.446 1.00 48.00 726 THR A O 1
ATOM 5666 N N . ARG A 1 727 ? -3.572 -14.805 95.111 1.00 47.47 727 ARG A N 1
ATOM 5667 C CA . ARG A 1 727 ? -3.441 -13.428 94.616 1.00 47.47 727 ARG A CA 1
ATOM 5668 C C . ARG A 1 727 ? -2.593 -13.374 93.345 1.00 47.47 727 ARG A C 1
ATOM 5670 O O . ARG A 1 727 ? -3.002 -12.721 92.391 1.00 47.47 727 ARG A O 1
ATOM 5677 N N . ASP A 1 728 ? -1.487 -14.110 93.325 1.00 46.25 728 ASP A N 1
ATOM 5678 C CA . ASP A 1 728 ? -0.589 -14.171 92.170 1.00 46.25 728 ASP A CA 1
ATOM 5679 C C . ASP A 1 728 ? -1.255 -14.919 90.986 1.00 46.25 728 ASP A C 1
ATOM 5681 O O . ASP A 1 728 ? -1.086 -14.536 89.831 1.00 46.25 728 ASP A O 1
ATOM 5685 N N . LEU A 1 729 ? -2.126 -15.905 91.256 1.00 40.84 729 LEU A N 1
ATOM 5686 C CA . LEU A 1 729 ? -2.973 -16.572 90.248 1.00 40.84 729 LEU A CA 1
ATOM 5687 C C . LEU A 1 729 ? -4.009 -15.637 89.596 1.00 40.84 729 LEU A C 1
ATOM 5689 O O . LEU A 1 729 ? -4.233 -15.724 88.389 1.00 40.84 729 LEU A O 1
ATOM 5693 N N . ASN A 1 730 ? -4.621 -14.719 90.352 1.00 42.94 730 ASN A N 1
ATOM 5694 C CA . ASN A 1 730 ? -5.576 -13.755 89.786 1.00 42.94 730 ASN A CA 1
ATOM 5695 C C . ASN A 1 730 ? -4.892 -12.707 88.888 1.00 42.94 730 ASN A C 1
ATOM 5697 O O . ASN A 1 730 ? -5.486 -12.282 87.896 1.00 42.94 730 ASN A O 1
ATOM 5701 N N . GLU A 1 731 ? -3.640 -12.334 89.179 1.00 43.75 731 GLU A N 1
ATOM 5702 C CA . GLU A 1 731 ? -2.842 -11.461 88.302 1.00 43.75 731 GLU A CA 1
ATOM 5703 C C . GLU A 1 731 ? -2.401 -12.163 87.006 1.00 43.75 731 GLU A C 1
ATOM 5705 O O . GLU A 1 731 ? -2.362 -11.521 85.957 1.00 43.75 731 GLU A O 1
ATOM 5710 N N . ILE A 1 732 ? -2.135 -13.475 87.042 1.00 41.25 732 ILE A N 1
ATOM 5711 C CA . ILE A 1 732 ? -1.679 -14.251 85.872 1.00 41.25 732 ILE A CA 1
ATOM 5712 C C . ILE A 1 732 ? -2.844 -14.672 84.954 1.00 41.25 732 ILE A C 1
ATOM 5714 O O . ILE A 1 732 ? -2.700 -14.664 83.730 1.00 41.25 732 ILE A O 1
ATOM 5718 N N . VAL A 1 733 ? -4.011 -15.024 85.509 1.00 37.56 733 VAL A N 1
ATOM 5719 C CA . VAL A 1 733 ? -5.164 -15.542 84.736 1.00 37.56 733 VAL A CA 1
ATOM 5720 C C . VAL A 1 733 ? -6.127 -14.427 84.290 1.00 37.56 733 VAL A C 1
ATOM 5722 O O . VAL A 1 733 ? -6.919 -14.617 83.363 1.00 37.56 733 VAL A O 1
ATOM 5725 N N . GLY A 1 734 ? -6.032 -13.227 84.873 1.00 37.91 734 GLY A N 1
ATOM 5726 C CA . GLY A 1 734 ? -6.805 -12.057 84.453 1.00 37.91 734 GLY A CA 1
ATOM 5727 C C . GLY A 1 734 ? -8.320 -12.225 84.609 1.00 37.91 734 GLY A C 1
ATOM 5728 O O . GLY A 1 734 ? -9.070 -11.884 83.685 1.00 37.91 734 GLY A O 1
ATOM 5729 N N . VAL A 1 735 ? -8.780 -12.748 85.748 1.00 35.56 735 VAL A N 1
ATOM 5730 C CA . VAL A 1 735 ? -10.193 -12.649 86.167 1.00 35.56 735 VAL A CA 1
ATOM 5731 C C . VAL A 1 735 ? -10.421 -11.334 86.890 1.00 35.56 735 VAL A C 1
ATOM 5733 O O . VAL A 1 735 ? -9.670 -11.055 87.848 1.00 35.56 735 VAL A O 1
#

Sequence (735 aa):
MSLDYSHGVQYAPSTVSATPALKAEDLEGLGIAYVRLTWIDLTSVIRYRVIPITYFLKMLKSLRPSIAMVKCTFGMVYLNMAEDFLPMGEYLYVIDLSTLRLCPYEEGTASVMGWFQEKAPVTGANGQPTVEVSVCPRGTLRRVVEQARKDAAVEFLVGFETEFILLKSTNPVEAVNYHHWSASGGLPSGGIETKVLREISDSLIKAGVDVTMYHAEAAPGQYEVVTGPLQPLEAADALVYTRETIINVAAKHGLRATFAPRVYLNSTGSSAHVHVSVHPINGPKKSADALSSAESSFIAGILKELPSMAAVTLPTPSSYKRVVDGVWSGGTYVCWGTENREAPIRLTNPKSPSSRNFELRFLDGTCNPYLALALILASGSTAILNQEALTLIDCPGPLTAAQMSAEEREAHGITDRLPLDWDSARELFASSEITEKIFGKELKVKYLSVNKPHLSGMPSFSGAEYWVQARAEQNAYVACAALIVYEYFLQFEAEVDFFWQRRWSLAKALFLWVKTSVSDFFACLTIEEYRADITASPSMCQMLLILLTALESLTMGLIFGLPGSGTIGTNEPVSGLFMCADADPPDHHWIVYYWVAVLVIESILLCLALRQAWLHRPSASGSDLMRKLTRDSVIYFLVLFGIYLTNLIFWIRNRITLNEFGTAFAFVISSLFANRLVIAVRRAHYMSLFEQESQLSEVTTEIQFRRETATGDVDDYDTMKLRSITRDLNEIVGV

Organism: Armillaria ostoyae (NCBI:txid47428)

Secondary structure (DSSP, 8-state):
-------S----TTTSPPP-PPPGGGTTTTT--EEEEEEE-TT--EEEEEEEHHHHHHHTTSSS-EEEEEGGGGTEETTEE-TT--S--EEEEEE-GGG-EE-TTSTTEEEE-EEEEEEEEEE-TTSSEEEE-TT-HHHHHHHHHHHHHHHS-EEEEEEEEEEEEEEEEETTEEES----TT-GGGS-TT-HHHHHHHHHHHHHHHTT--EEEEEE-SSTTEEEEEEPPB-HHHHHHHHHHHHHHHHHHHHHTT-EEE--S-S-TTS----EEEEEEEEESSSPPPPSSS--HHHHHHHHHHHHHHHHHHHHHS-STTHHHH--TTSSS--SBS-EEET-TTSSEEEESTT-TTT-EEEE-S--TTS-HHHHHHHHHHHHHHHHHHT----SPP--SSS-TTTS-HHHHHHTT---B--SSHHHHHHHHHH-HHHHHHHHHHHHHHHHHHHS-GGGSS----HHHHHHHHHHHHHHHHHHHHHHHHHHHHHHHHHIIIIITSPP-HHHHHHHHHHHS--THHHHHHHHHHHHTT-SS--HHHHHHHHHHHHHHHHHHHHHSS--TT------SSTT---SS----TT--HHHHHHHHHHHHHHHHHHHHHHHHHHHSTTTTS-HHHHHHHHHHHHHHHHHHHHHHHHHHHHHHT-HHHHHHHHHHHHHHHHHHHHHHHHHHHHHHHHHHHHHHHHHHHHHHHHHHHHHH--S---HHHHHHHHHHHHHHHHHHT-

pLDDT: mean 80.31, std 19.07, range [31.59, 98.75]